Protein AF-A0A6J4KJU5-F1 (afdb_monomer)

Mean predicted aligned error: 15.41 Å

Structure (mmCIF, N/CA/C/O backbone):
data_AF-A0A6J4KJU5-F1
#
_entry.id   AF-A0A6J4KJU5-F1
#
loop_
_atom_site.group_PDB
_atom_site.id
_atom_site.type_symbol
_atom_site.label_atom_id
_atom_site.label_alt_id
_atom_site.label_comp_id
_atom_site.label_asym_id
_atom_site.label_entity_id
_atom_site.label_seq_id
_atom_site.pdbx_PDB_ins_code
_atom_site.Cartn_x
_atom_site.Cartn_y
_atom_site.Cartn_z
_atom_site.occupancy
_atom_site.B_iso_or_equiv
_atom_site.auth_seq_id
_atom_site.auth_comp_id
_atom_site.auth_asym_id
_atom_site.auth_atom_id
_atom_site.pdbx_PDB_model_num
ATOM 1 N N . MET A 1 1 ? -18.127 1.871 -17.449 1.00 35.75 1 MET A N 1
ATOM 2 C CA . MET A 1 1 ? -16.680 1.872 -17.753 1.00 35.75 1 MET A CA 1
ATOM 3 C C . MET A 1 1 ? -16.498 1.495 -19.214 1.00 35.75 1 MET A C 1
ATOM 5 O O . MET A 1 1 ? -16.926 0.413 -19.591 1.00 35.75 1 MET A O 1
ATOM 9 N N . GLN A 1 2 ? -15.952 2.386 -20.045 1.00 25.44 2 GLN A N 1
ATOM 10 C CA . GLN A 1 2 ? -15.542 2.015 -21.406 1.00 25.44 2 GLN A CA 1
ATOM 11 C C . GLN A 1 2 ? -14.382 1.004 -21.328 1.00 25.44 2 GLN A C 1
ATOM 13 O O . GLN A 1 2 ? -13.582 1.095 -20.390 1.00 25.44 2 GLN A O 1
ATOM 18 N N . PRO A 1 3 ? -14.276 0.036 -22.255 1.00 33.38 3 PRO A N 1
ATOM 19 C CA . PRO A 1 3 ? -13.132 -0.862 -22.291 1.00 33.38 3 PRO A CA 1
ATOM 20 C C . PRO A 1 3 ? -11.883 -0.027 -22.583 1.00 33.38 3 PRO A C 1
ATOM 22 O O . PRO A 1 3 ? -11.747 0.549 -23.658 1.00 33.38 3 PRO A O 1
ATOM 25 N N . VAL A 1 4 ? -10.983 0.072 -21.603 1.00 40.91 4 VAL A N 1
ATOM 26 C CA . VAL A 1 4 ? -9.626 0.568 -21.845 1.00 40.91 4 VAL A CA 1
ATOM 27 C C . VAL A 1 4 ? -8.988 -0.449 -22.777 1.00 40.91 4 VAL A C 1
ATOM 29 O O . VAL A 1 4 ? -8.746 -1.586 -22.370 1.00 40.91 4 VAL A O 1
ATOM 32 N N . THR A 1 5 ? -8.798 -0.074 -24.038 1.00 40.47 5 THR A N 1
ATOM 33 C CA . THR A 1 5 ? -8.105 -0.901 -25.021 1.00 40.47 5 THR A CA 1
ATOM 34 C C . THR A 1 5 ? -6.720 -1.213 -24.469 1.00 40.47 5 THR A C 1
ATOM 36 O O . THR A 1 5 ? -5.900 -0.312 -24.297 1.00 40.47 5 THR A O 1
ATOM 39 N N . ALA A 1 6 ? -6.478 -2.479 -24.134 1.00 59.84 6 ALA A N 1
ATOM 40 C CA . ALA A 1 6 ? -5.175 -2.949 -23.695 1.00 59.84 6 ALA A CA 1
ATOM 41 C C . ALA A 1 6 ? -4.154 -2.652 -24.802 1.00 59.84 6 ALA A C 1
ATOM 43 O O . ALA A 1 6 ? -4.258 -3.180 -25.912 1.00 59.84 6 ALA A O 1
ATOM 44 N N . LEU A 1 7 ? -3.192 -1.769 -24.524 1.00 72.62 7 LEU A N 1
ATOM 45 C CA . LEU A 1 7 ? -2.107 -1.487 -25.457 1.00 72.62 7 LEU A CA 1
ATOM 46 C C . LEU A 1 7 ? -1.192 -2.714 -25.506 1.00 72.62 7 LEU A C 1
ATOM 48 O O . LEU A 1 7 ? -0.538 -3.050 -24.517 1.00 72.62 7 LEU A O 1
ATOM 52 N N . ARG A 1 8 ? -1.146 -3.380 -26.660 1.00 74.31 8 ARG A N 1
ATOM 53 C CA . ARG A 1 8 ? -0.207 -4.469 -26.924 1.00 74.31 8 ARG A CA 1
ATOM 54 C C . ARG A 1 8 ? 0.927 -3.940 -27.795 1.00 74.31 8 ARG A C 1
ATOM 56 O O . ARG A 1 8 ? 0.707 -3.600 -28.955 1.00 74.31 8 ARG A O 1
ATOM 63 N N . LEU A 1 9 ? 2.127 -3.872 -27.235 1.00 73.75 9 LEU A N 1
ATOM 64 C CA . LEU A 1 9 ? 3.349 -3.538 -27.957 1.00 73.75 9 LEU A CA 1
ATOM 65 C C . LEU A 1 9 ? 4.039 -4.854 -28.326 1.00 73.75 9 LEU A C 1
ATOM 67 O O . LEU A 1 9 ? 4.487 -5.589 -27.449 1.00 73.75 9 LEU A O 1
ATOM 71 N N . VAL A 1 10 ? 4.049 -5.176 -29.621 1.00 73.25 10 VAL A N 1
ATOM 72 C CA . VAL A 1 10 ? 4.577 -6.439 -30.160 1.00 73.25 10 VAL A CA 1
ATOM 73 C C . VAL A 1 10 ? 5.768 -6.139 -31.060 1.00 73.25 10 VAL A C 1
ATOM 75 O O . VAL A 1 10 ? 5.664 -5.290 -31.946 1.00 73.25 10 VAL A O 1
ATOM 78 N N . THR A 1 11 ? 6.873 -6.865 -30.867 1.00 61.50 11 THR A N 1
ATOM 79 C CA . THR A 1 11 ? 8.048 -6.879 -31.759 1.00 61.50 11 THR A CA 1
ATOM 80 C C . THR A 1 11 ? 8.648 -5.492 -32.012 1.00 61.50 11 THR A C 1
ATOM 82 O O . THR A 1 11 ? 8.643 -4.977 -33.130 1.00 61.50 11 THR A O 1
ATOM 85 N N . GLY A 1 12 ? 9.180 -4.875 -30.954 1.00 62.25 12 GLY A N 1
ATOM 86 C CA . GLY A 1 12 ? 9.865 -3.583 -31.017 1.00 62.25 12 GLY A CA 1
ATOM 87 C C . GLY A 1 12 ? 11.339 -3.691 -30.632 1.00 62.25 12 GLY A C 1
ATOM 88 O O . GLY A 1 12 ? 11.674 -4.163 -29.546 1.00 62.25 12 GLY A O 1
ATOM 89 N N . ARG A 1 13 ? 12.236 -3.209 -31.501 1.00 65.25 13 ARG A N 1
ATOM 90 C CA . ARG A 1 13 ? 13.620 -2.895 -31.118 1.00 65.25 13 ARG A CA 1
ATOM 91 C C . ARG A 1 13 ? 13.670 -1.451 -30.640 1.00 65.25 13 ARG A C 1
ATOM 93 O O . ARG A 1 13 ? 13.701 -0.523 -31.444 1.00 65.25 13 ARG A O 1
ATOM 100 N N . TYR A 1 14 ? 13.667 -1.266 -29.328 1.00 68.88 14 TYR A N 1
ATOM 101 C CA . TYR A 1 14 ? 13.695 0.048 -28.698 1.00 68.88 14 TYR A CA 1
ATOM 102 C C . TYR A 1 14 ? 15.142 0.450 -28.427 1.00 68.88 14 TYR A C 1
ATOM 104 O O . TYR A 1 14 ? 15.672 0.296 -27.326 1.00 68.88 14 TYR A O 1
ATOM 112 N N . TRP A 1 15 ? 15.814 0.917 -29.477 1.00 67.25 15 TRP A N 1
ATOM 113 C CA . TRP A 1 15 ? 17.191 1.397 -29.390 1.00 67.25 15 TRP A CA 1
ATOM 114 C C . TRP A 1 15 ? 17.188 2.863 -28.977 1.00 67.25 15 TRP A C 1
ATOM 116 O O . TRP A 1 15 ? 16.535 3.684 -29.616 1.00 67.25 15 TRP A O 1
ATOM 126 N N . ASN A 1 16 ? 17.914 3.195 -27.907 1.00 65.88 16 ASN A N 1
ATOM 127 C CA . ASN A 1 16 ? 18.015 4.562 -27.374 1.00 65.88 16 ASN A CA 1
ATOM 128 C C . ASN A 1 16 ? 16.666 5.221 -27.016 1.00 65.88 16 ASN A C 1
ATOM 130 O O . ASN A 1 16 ? 16.592 6.444 -26.902 1.00 65.88 16 ASN A O 1
ATOM 134 N N . LEU A 1 17 ? 15.611 4.427 -26.812 1.00 70.44 17 LEU A N 1
ATOM 135 C CA . LEU A 1 17 ? 14.326 4.913 -26.323 1.00 70.44 17 LEU A CA 1
ATOM 136 C C . LEU A 1 17 ? 14.279 4.773 -24.801 1.00 70.44 17 LEU A C 1
ATOM 138 O O . LEU A 1 17 ? 14.528 3.694 -24.269 1.00 70.44 17 LEU A O 1
ATOM 142 N N . LEU A 1 18 ? 13.925 5.862 -24.125 1.00 78.69 18 LEU A N 1
ATOM 143 C CA . LEU A 1 18 ? 13.685 5.899 -22.689 1.00 78.69 18 LEU A CA 1
ATOM 144 C C . LEU A 1 18 ? 12.324 6.547 -22.450 1.00 78.69 18 LEU A C 1
ATOM 146 O O . LEU A 1 18 ? 12.148 7.739 -22.706 1.00 78.69 18 LEU A O 1
ATOM 150 N N . ILE A 1 19 ? 11.363 5.757 -21.982 1.00 82.00 19 ILE A N 1
ATOM 151 C CA . ILE A 1 19 ? 10.014 6.228 -21.679 1.00 82.00 19 ILE A CA 1
ATOM 152 C C . ILE A 1 19 ? 9.982 6.689 -20.223 1.00 82.00 19 ILE A C 1
ATOM 154 O O . ILE A 1 19 ? 10.347 5.926 -19.328 1.00 82.00 19 ILE A O 1
ATOM 158 N N . LYS A 1 20 ? 9.554 7.935 -19.984 1.00 85.94 20 LYS A N 1
ATOM 159 C CA . LYS A 1 20 ? 9.513 8.531 -18.642 1.00 85.94 20 LYS A CA 1
ATOM 160 C C . LYS A 1 20 ? 8.140 9.062 -18.271 1.00 85.94 20 LYS A C 1
ATOM 162 O O . LYS A 1 20 ? 7.461 9.615 -19.134 1.00 85.94 20 LYS A O 1
ATOM 167 N N . GLY A 1 21 ? 7.772 8.968 -16.992 1.00 82.06 21 GLY A N 1
ATOM 168 C CA . GLY A 1 21 ? 6.579 9.636 -16.456 1.00 82.06 21 GLY A CA 1
ATOM 169 C C . GLY A 1 21 ? 5.276 9.140 -17.076 1.00 82.06 21 GLY A C 1
ATOM 170 O O . GLY A 1 21 ? 4.334 9.915 -17.221 1.00 82.06 21 GLY A O 1
ATOM 171 N N . CYS A 1 22 ? 5.251 7.889 -17.538 1.00 88.50 22 CYS A N 1
ATOM 172 C CA . CYS A 1 22 ? 4.101 7.305 -18.215 1.00 88.50 22 CYS A CA 1
ATOM 173 C C . CYS A 1 22 ? 3.375 6.324 -17.300 1.00 88.50 22 CYS A C 1
ATOM 175 O O . CYS A 1 22 ? 3.986 5.606 -16.507 1.00 88.50 22 CYS A O 1
ATOM 177 N N . ARG A 1 23 ? 2.056 6.258 -17.472 1.00 91.69 23 ARG A N 1
ATOM 178 C CA . ARG A 1 23 ? 1.201 5.282 -16.808 1.00 91.69 23 ARG A CA 1
ATOM 179 C C . ARG A 1 23 ? 0.776 4.214 -17.807 1.00 91.69 23 ARG A C 1
ATOM 181 O O . ARG A 1 23 ? 0.138 4.518 -18.813 1.00 91.69 23 ARG A O 1
ATOM 188 N N . PHE A 1 24 ? 1.104 2.967 -17.501 1.00 91.25 24 PHE A N 1
ATOM 189 C CA . PHE A 1 24 ? 0.703 1.785 -18.251 1.00 91.25 24 PHE A CA 1
ATOM 190 C C . PHE A 1 24 ? -0.292 0.991 -17.416 1.00 91.25 24 PHE A C 1
ATOM 192 O O . PHE A 1 24 ? -0.046 0.715 -16.245 1.00 91.25 24 PHE A O 1
ATOM 199 N N . VAL A 1 25 ? -1.435 0.646 -18.005 1.00 91.94 25 VAL A N 1
ATOM 200 C CA . VAL A 1 25 ? -2.482 -0.122 -17.326 1.00 91.94 25 VAL A CA 1
ATOM 201 C C . VAL A 1 25 ? -2.932 -1.231 -18.255 1.00 91.94 25 VAL A C 1
ATOM 203 O O . VAL A 1 25 ? -3.436 -0.940 -19.341 1.00 91.94 25 VAL A O 1
ATOM 206 N N . ARG A 1 26 ? -2.794 -2.488 -17.821 1.00 92.00 26 ARG A N 1
ATOM 207 C CA . ARG A 1 26 ? -3.201 -3.662 -18.612 1.00 92.00 26 ARG A CA 1
ATOM 208 C C . ARG A 1 26 ? -2.557 -3.692 -19.999 1.00 92.00 26 ARG A C 1
ATOM 210 O O . ARG A 1 26 ? -3.204 -4.020 -20.992 1.00 92.00 26 ARG A O 1
ATOM 217 N N . CYS A 1 27 ? -1.288 -3.301 -20.074 1.00 91.75 27 CYS A N 1
ATOM 218 C CA . CYS A 1 27 ? -0.499 -3.354 -21.300 1.00 91.75 27 CYS A CA 1
ATOM 219 C C . CYS A 1 27 ? 0.259 -4.682 -21.396 1.00 91.75 27 CYS A C 1
ATOM 221 O O . CYS A 1 27 ? 0.576 -5.300 -20.382 1.00 91.75 27 CYS A O 1
ATOM 223 N N . ALA A 1 28 ? 0.589 -5.104 -22.612 1.00 91.44 28 ALA A N 1
ATOM 224 C CA . ALA A 1 28 ? 1.451 -6.259 -22.837 1.00 91.44 28 ALA A CA 1
ATOM 225 C C . ALA A 1 28 ? 2.647 -5.858 -23.702 1.00 91.44 28 ALA A C 1
ATOM 227 O O . ALA A 1 28 ? 2.471 -5.265 -24.770 1.00 91.44 28 ALA A O 1
ATOM 228 N N . PHE A 1 29 ? 3.843 -6.195 -23.232 1.00 90.25 29 PHE A N 1
ATOM 229 C CA . PHE A 1 29 ? 5.117 -5.977 -23.907 1.00 90.25 29 PHE A CA 1
ATOM 230 C C . PHE A 1 29 ? 5.651 -7.339 -24.336 1.00 90.25 29 PHE A C 1
ATOM 232 O O . PHE A 1 29 ? 5.959 -8.173 -23.487 1.00 90.25 29 PHE A O 1
ATOM 239 N N . VAL A 1 30 ? 5.689 -7.587 -25.644 1.00 91.25 30 VAL A N 1
ATOM 240 C CA . VAL A 1 30 ? 5.959 -8.915 -26.203 1.00 91.25 30 VAL A CA 1
ATOM 241 C C . VAL A 1 30 ? 7.112 -8.834 -27.193 1.00 91.25 30 VAL A C 1
ATOM 243 O O . VAL A 1 30 ? 7.044 -8.066 -28.158 1.00 91.25 30 VAL A O 1
ATOM 246 N N . ASP A 1 31 ? 8.145 -9.649 -26.971 1.00 88.19 31 ASP A N 1
ATOM 247 C CA . ASP A 1 31 ? 9.344 -9.720 -27.818 1.00 88.19 31 ASP A CA 1
ATOM 248 C C . ASP A 1 31 ? 10.034 -8.347 -27.982 1.00 88.19 31 ASP A C 1
ATOM 250 O O . ASP A 1 31 ? 10.496 -7.967 -29.065 1.00 88.19 31 ASP A O 1
ATOM 254 N N . CYS A 1 32 ? 10.054 -7.553 -26.906 1.00 83.50 32 CYS A N 1
ATOM 255 C CA . CYS A 1 32 ? 10.679 -6.236 -26.888 1.00 83.50 32 CYS A CA 1
ATOM 256 C C . CYS A 1 32 ? 12.169 -6.366 -26.544 1.00 83.50 32 CYS A C 1
ATOM 258 O O . CYS A 1 32 ? 12.534 -6.878 -25.486 1.00 83.50 32 CYS A O 1
ATOM 260 N N . VAL A 1 33 ? 13.033 -5.844 -27.417 1.00 76.19 33 VAL A N 1
ATOM 261 C CA . VAL A 1 33 ? 14.487 -5.812 -27.194 1.00 76.19 33 VAL A CA 1
ATOM 262 C C . VAL A 1 33 ? 14.909 -4.380 -26.916 1.00 76.19 33 VAL A C 1
ATOM 264 O O . VAL A 1 33 ? 14.659 -3.480 -27.725 1.00 76.19 33 VAL A O 1
ATOM 267 N N . THR A 1 34 ? 15.572 -4.166 -25.784 1.00 70.38 34 THR A N 1
ATOM 268 C CA . THR A 1 34 ? 15.988 -2.838 -25.328 1.00 70.38 34 THR A CA 1
ATOM 269 C C . THR A 1 34 ? 17.495 -2.836 -25.131 1.00 70.38 34 THR A C 1
ATOM 271 O O . THR A 1 34 ? 18.065 -3.764 -24.567 1.00 70.38 34 THR A O 1
ATOM 274 N N . THR A 1 35 ? 18.172 -1.803 -25.630 1.00 67.06 35 THR A N 1
ATOM 275 C CA . THR A 1 35 ? 19.620 -1.649 -25.405 1.00 67.06 35 THR A CA 1
ATOM 276 C C . THR A 1 35 ? 19.915 -0.941 -24.081 1.00 67.06 35 THR A C 1
ATOM 278 O O . THR A 1 35 ? 20.997 -1.093 -23.526 1.00 67.06 35 THR A O 1
ATOM 281 N N . ASN A 1 36 ? 18.934 -0.193 -23.563 1.00 68.31 36 ASN A N 1
ATOM 282 C CA . ASN A 1 36 ? 19.010 0.632 -22.358 1.00 68.31 36 ASN A CA 1
ATOM 283 C C . ASN A 1 36 ? 17.772 0.414 -21.464 1.00 68.31 36 ASN A C 1
ATOM 285 O O . ASN A 1 36 ? 16.877 -0.374 -21.793 1.00 68.31 36 ASN A O 1
ATOM 289 N N . LYS A 1 37 ? 17.712 1.160 -20.352 1.00 73.50 37 LYS A N 1
ATOM 290 C CA . LYS A 1 37 ? 16.548 1.257 -19.463 1.00 73.50 37 LYS A CA 1
ATOM 291 C C . LYS A 1 37 ? 15.332 1.677 -20.289 1.00 73.50 37 LYS A C 1
ATOM 293 O O . LYS A 1 37 ? 15.339 2.760 -20.867 1.00 73.50 37 LYS A O 1
ATOM 298 N N . LEU A 1 38 ? 14.314 0.819 -20.362 1.00 74.25 38 LEU A N 1
ATOM 299 C CA . LEU A 1 38 ? 13.131 1.072 -21.191 1.00 74.25 38 LEU A CA 1
ATOM 300 C C . LEU A 1 38 ? 12.187 2.082 -20.537 1.00 74.25 38 LEU A C 1
ATOM 302 O O . LEU A 1 38 ? 11.689 2.989 -21.203 1.00 74.25 38 LEU A O 1
ATOM 306 N N . PHE A 1 39 ? 11.985 1.943 -19.224 1.00 85.81 39 PHE A N 1
ATOM 307 C CA . PHE A 1 39 ? 11.072 2.772 -18.442 1.00 85.81 39 PHE A CA 1
ATOM 308 C C . PHE A 1 39 ? 11.781 3.401 -17.255 1.00 85.81 39 PHE A C 1
ATOM 310 O O . PHE A 1 39 ? 12.560 2.745 -16.560 1.00 85.81 39 PHE A O 1
ATOM 317 N N . GLU A 1 40 ? 11.454 4.651 -16.968 1.00 86.00 40 GLU A N 1
ATOM 318 C CA . GLU A 1 40 ? 11.911 5.354 -15.781 1.00 86.00 40 GLU A CA 1
ATOM 319 C C . GLU A 1 40 ? 10.797 6.196 -15.183 1.00 86.00 40 GLU A C 1
ATOM 321 O O . GLU A 1 40 ? 10.193 7.000 -15.888 1.00 86.00 40 GLU A O 1
ATOM 326 N N . THR A 1 41 ? 10.593 6.105 -13.866 1.00 88.44 41 THR A N 1
ATOM 327 C CA . THR A 1 41 ? 9.565 6.890 -13.165 1.00 88.44 41 THR A CA 1
ATOM 328 C C . THR A 1 41 ? 8.198 6.724 -13.830 1.00 88.44 41 THR A C 1
ATOM 330 O O . THR A 1 41 ? 7.558 7.694 -14.216 1.00 88.44 41 THR A O 1
ATOM 333 N N . CYS A 1 42 ? 7.832 5.473 -14.098 1.00 90.75 42 CYS A N 1
ATOM 334 C CA . CYS A 1 42 ? 6.560 5.076 -14.673 1.00 90.75 42 CYS A CA 1
ATOM 335 C C . CYS A 1 42 ? 5.757 4.266 -13.653 1.00 90.75 42 CYS A C 1
ATOM 337 O O . CYS A 1 42 ? 6.309 3.577 -12.786 1.00 90.75 42 CYS A O 1
ATOM 339 N N . LEU A 1 43 ? 4.442 4.291 -13.838 1.00 93.75 43 LEU A N 1
ATOM 340 C CA . LEU A 1 43 ? 3.486 3.486 -13.094 1.00 93.75 43 LEU A CA 1
ATOM 341 C C . LEU A 1 43 ? 2.991 2.350 -13.996 1.00 93.75 43 LEU A C 1
ATOM 343 O O . LEU A 1 43 ? 2.340 2.604 -15.009 1.00 93.75 43 LEU A O 1
ATOM 347 N N . VAL A 1 44 ? 3.330 1.105 -13.661 1.00 94.56 44 VAL A N 1
ATOM 348 C CA . VAL A 1 44 ? 3.092 -0.084 -14.491 1.00 94.56 44 VAL A CA 1
ATOM 349 C C . VAL A 1 44 ? 2.115 -1.008 -13.771 1.00 94.56 44 VAL A C 1
ATOM 351 O O . VAL A 1 44 ? 2.502 -1.781 -12.909 1.00 94.56 44 VAL A O 1
ATOM 354 N N . LEU A 1 45 ? 0.830 -0.914 -14.101 1.00 93.75 45 LEU A N 1
ATOM 355 C CA . LEU A 1 45 ? -0.246 -1.578 -13.362 1.00 93.75 45 LEU A CA 1
ATOM 356 C C . LEU A 1 45 ? -0.835 -2.725 -14.179 1.00 93.75 45 LEU A C 1
ATOM 358 O O . LEU A 1 45 ? -1.356 -2.499 -15.275 1.00 93.75 45 LEU A O 1
ATOM 362 N N . ASP A 1 46 ? -0.775 -3.944 -13.638 1.00 92.06 46 ASP A N 1
ATOM 363 C CA . ASP A 1 46 ? -1.324 -5.158 -14.269 1.00 92.06 46 ASP A CA 1
ATOM 364 C C . ASP A 1 46 ? -0.839 -5.339 -15.718 1.00 92.06 46 ASP A C 1
ATOM 366 O O . ASP A 1 46 ? -1.595 -5.693 -16.621 1.00 92.06 46 ASP A O 1
ATOM 370 N N . CYS A 1 47 ? 0.425 -4.996 -15.972 1.00 93.31 47 CYS A N 1
ATOM 371 C CA . CYS A 1 47 ? 1.041 -5.179 -17.280 1.00 93.31 47 CYS A CA 1
ATOM 372 C C . CYS A 1 47 ? 1.741 -6.532 -17.345 1.00 93.31 47 CYS A C 1
ATOM 374 O O . CYS A 1 47 ? 2.106 -7.089 -16.318 1.00 93.31 47 CYS A O 1
ATOM 376 N N . ARG A 1 48 ? 1.939 -7.053 -18.556 1.00 93.88 48 ARG A N 1
ATOM 377 C CA . ARG A 1 48 ? 2.630 -8.325 -18.795 1.00 93.88 48 ARG A CA 1
ATOM 378 C C . ARG A 1 48 ? 3.858 -8.113 -19.658 1.00 93.88 48 ARG A C 1
ATOM 380 O O . ARG A 1 48 ? 3.813 -7.340 -20.617 1.00 93.88 48 ARG A O 1
ATOM 387 N N . PHE A 1 49 ? 4.922 -8.831 -19.337 1.00 93.19 49 PHE A N 1
ATOM 388 C CA . PHE A 1 49 ? 6.164 -8.846 -20.094 1.00 93.19 49 PHE A CA 1
ATOM 389 C C . PHE A 1 49 ? 6.401 -10.269 -20.578 1.00 93.19 49 PHE A C 1
ATOM 391 O O . PHE A 1 49 ? 6.519 -11.179 -19.767 1.00 93.19 49 PHE A O 1
ATOM 398 N N . GLU A 1 50 ? 6.469 -10.464 -21.890 1.00 93.75 50 GLU A N 1
ATOM 399 C CA . GLU A 1 50 ? 6.709 -11.765 -22.512 1.00 93.75 50 GLU A CA 1
ATOM 400 C C . GLU A 1 50 ? 7.954 -11.678 -23.387 1.00 93.75 50 GLU A C 1
ATOM 402 O O . GLU A 1 50 ? 8.020 -10.823 -24.280 1.00 93.75 50 GLU A O 1
ATOM 407 N N . ARG A 1 51 ? 8.940 -12.547 -23.131 1.00 91.75 51 ARG A N 1
ATOM 408 C CA . ARG A 1 51 ? 10.205 -12.625 -23.884 1.00 91.75 51 ARG A CA 1
ATOM 409 C C . ARG A 1 51 ? 10.837 -11.246 -24.097 1.00 91.75 51 ARG A C 1
ATOM 411 O O . ARG A 1 51 ? 11.355 -10.922 -25.163 1.00 91.75 51 ARG A O 1
ATOM 418 N N . THR A 1 52 ? 10.710 -10.395 -23.084 1.00 88.12 52 THR A N 1
ATOM 419 C CA . THR A 1 52 ? 11.156 -9.007 -23.098 1.00 88.12 52 THR A CA 1
ATOM 420 C C . THR A 1 52 ? 12.315 -8.881 -22.134 1.00 88.12 52 THR A C 1
ATOM 422 O O . THR A 1 52 ? 12.195 -9.206 -20.956 1.00 88.12 52 THR A O 1
ATOM 425 N N . GLU A 1 53 ? 13.451 -8.412 -22.633 1.00 86.06 53 GLU A N 1
ATOM 426 C CA . GLU A 1 53 ? 14.638 -8.266 -21.802 1.00 86.06 53 GLU A CA 1
ATOM 427 C C . GLU A 1 53 ? 14.485 -7.042 -20.888 1.00 86.06 53 GLU A C 1
ATOM 429 O O . GLU A 1 53 ? 14.367 -5.910 -21.363 1.00 86.06 53 GLU A O 1
ATOM 434 N N . LEU A 1 54 ? 14.522 -7.254 -19.572 1.00 87.38 54 LEU A N 1
ATOM 435 C CA . LEU A 1 54 ? 14.426 -6.185 -18.581 1.00 87.38 54 LEU A CA 1
ATOM 436 C C . LEU A 1 54 ? 15.795 -5.877 -17.973 1.00 87.38 54 LEU A C 1
ATOM 438 O O . LEU A 1 54 ? 16.731 -6.675 -18.010 1.00 87.38 54 LEU A O 1
ATOM 442 N N . GLN A 1 55 ? 15.919 -4.684 -17.403 1.00 86.88 55 GLN A N 1
ATOM 443 C CA . GLN A 1 55 ? 17.098 -4.289 -16.634 1.00 86.88 55 GLN A CA 1
ATOM 444 C C . GLN A 1 55 ? 16.699 -4.057 -15.179 1.00 86.88 55 GLN A C 1
ATOM 446 O O . GLN A 1 55 ? 15.582 -3.593 -14.934 1.00 86.88 55 GLN A O 1
ATOM 451 N N . VAL A 1 56 ? 17.602 -4.298 -14.224 1.00 87.56 56 VAL A N 1
ATOM 452 C CA . VAL A 1 56 ? 17.325 -4.076 -12.790 1.00 87.56 56 VAL A CA 1
ATOM 453 C C . VAL A 1 56 ? 16.805 -2.656 -12.520 1.00 87.56 56 VAL A C 1
ATOM 455 O O . VAL A 1 56 ? 15.867 -2.473 -11.751 1.00 87.56 56 VAL A O 1
ATOM 458 N N . GLN A 1 57 ? 17.308 -1.641 -13.227 1.00 87.25 57 GLN A N 1
ATOM 459 C CA . GLN A 1 57 ? 16.870 -0.243 -13.092 1.00 87.25 57 GLN A CA 1
ATOM 460 C C . GLN A 1 57 ? 15.428 -0.013 -13.556 1.00 87.25 57 GLN A C 1
ATOM 462 O O . GLN A 1 57 ? 14.811 0.989 -13.194 1.00 87.25 57 GLN A O 1
ATOM 467 N N . THR A 1 58 ? 14.896 -0.907 -14.391 1.00 89.81 58 THR A N 1
ATOM 468 C CA . THR A 1 58 ? 13.477 -0.901 -14.760 1.00 89.81 58 THR A CA 1
ATOM 469 C C . THR A 1 58 ? 12.624 -1.351 -13.577 1.00 89.81 58 THR A C 1
ATOM 471 O O . THR A 1 58 ? 11.545 -0.813 -13.378 1.00 89.81 58 THR A O 1
ATOM 474 N N . ILE A 1 59 ? 13.119 -2.267 -12.748 1.00 91.56 59 ILE A N 1
ATOM 475 C CA . ILE A 1 59 ? 12.427 -2.701 -11.532 1.00 91.56 59 ILE A CA 1
ATOM 476 C C . ILE A 1 59 ? 12.564 -1.623 -10.449 1.00 91.56 59 ILE A C 1
ATOM 478 O O . ILE A 1 59 ? 11.567 -1.119 -9.944 1.00 91.56 59 ILE A O 1
ATOM 482 N N . THR A 1 60 ? 13.787 -1.170 -10.152 1.00 90.44 60 THR A N 1
ATOM 483 C CA . THR A 1 60 ? 14.016 -0.171 -9.089 1.00 90.44 60 THR A CA 1
ATOM 484 C C . THR A 1 60 ? 13.428 1.202 -9.417 1.00 90.44 60 THR A C 1
ATOM 486 O O . THR A 1 60 ? 13.134 1.984 -8.516 1.00 90.44 60 THR A O 1
ATOM 489 N N . GLY A 1 61 ? 13.251 1.528 -10.700 1.00 90.06 61 GLY A N 1
ATOM 490 C CA . GLY A 1 61 ? 12.834 2.851 -11.161 1.00 90.06 61 GLY A CA 1
ATOM 491 C C . GLY A 1 61 ? 11.332 3.052 -11.355 1.00 90.06 61 GLY A C 1
ATOM 492 O O . GLY A 1 61 ? 10.942 4.176 -11.674 1.00 90.06 61 GLY A O 1
ATOM 493 N N . ASN A 1 62 ? 10.506 2.011 -11.224 1.00 93.88 62 ASN A N 1
ATOM 494 C CA . ASN A 1 62 ? 9.084 2.049 -11.583 1.00 93.88 62 ASN A CA 1
ATOM 495 C C . ASN A 1 62 ? 8.238 1.303 -10.538 1.00 93.88 62 ASN A C 1
ATOM 497 O O . ASN A 1 62 ? 8.722 0.375 -9.898 1.00 93.88 62 ASN A O 1
ATOM 501 N N . PHE A 1 63 ? 6.978 1.700 -10.359 1.00 95.94 63 PHE A N 1
ATOM 502 C CA . PHE A 1 63 ? 6.049 1.013 -9.454 1.00 95.94 63 PHE A CA 1
ATOM 503 C C . PHE A 1 63 ? 5.144 0.032 -10.204 1.00 95.94 63 PHE A C 1
ATOM 505 O O . PHE A 1 63 ? 4.801 0.268 -11.363 1.00 95.94 63 PHE A O 1
ATOM 512 N N . GLY A 1 64 ? 4.716 -1.032 -9.517 1.00 94.75 64 GLY A N 1
ATOM 513 C CA . GLY A 1 64 ? 3.681 -1.964 -9.980 1.00 94.75 64 GLY A CA 1
ATOM 514 C C . GLY A 1 64 ? 4.159 -3.171 -10.799 1.00 94.75 64 GLY A C 1
ATOM 515 O O . GLY A 1 64 ? 3.352 -4.058 -11.078 1.00 94.75 64 GLY A O 1
ATOM 516 N N . ILE A 1 65 ? 5.457 -3.258 -11.107 1.00 94.12 65 ILE A N 1
ATOM 517 C CA . ILE A 1 65 ? 6.052 -4.433 -11.762 1.00 94.12 65 ILE A CA 1
ATOM 518 C C . ILE A 1 65 ? 6.217 -5.554 -10.733 1.00 94.12 65 ILE A C 1
ATOM 520 O O . ILE A 1 65 ? 6.809 -5.335 -9.678 1.00 94.12 65 ILE A O 1
ATOM 524 N N . SER A 1 66 ? 5.737 -6.753 -11.057 1.00 93.75 66 SER A N 1
ATOM 525 C CA . SER A 1 66 ? 5.879 -7.948 -10.219 1.00 93.75 66 SER A CA 1
ATOM 526 C C . SER A 1 66 ? 6.422 -9.133 -11.019 1.00 93.75 66 SER A C 1
ATOM 528 O O . SER A 1 66 ? 6.188 -9.221 -12.222 1.00 93.75 66 SER A O 1
ATOM 530 N N . ALA A 1 67 ? 7.181 -10.026 -10.381 1.00 92.88 67 ALA A N 1
ATOM 531 C CA . ALA A 1 67 ? 7.835 -11.150 -11.052 1.00 92.88 67 ALA A CA 1
ATOM 532 C C . ALA A 1 67 ? 6.837 -12.123 -11.703 1.00 92.88 67 ALA A C 1
ATOM 534 O O . ALA A 1 67 ? 7.131 -12.693 -12.749 1.00 92.88 67 ALA A O 1
ATOM 535 N N . ASP A 1 68 ? 5.629 -12.259 -11.151 1.00 92.12 68 ASP A N 1
ATOM 536 C CA . ASP A 1 68 ? 4.555 -13.086 -11.718 1.00 92.12 68 ASP A CA 1
ATOM 537 C C . ASP A 1 68 ? 3.991 -12.542 -13.047 1.00 92.12 68 ASP A C 1
ATOM 539 O O . ASP A 1 68 ? 3.257 -13.234 -13.752 1.00 92.12 68 ASP A O 1
ATOM 543 N N . GLN A 1 69 ? 4.343 -11.306 -13.412 1.00 92.69 69 GLN A N 1
ATOM 544 C CA . GLN A 1 69 ? 3.972 -10.668 -14.676 1.00 92.69 69 GLN A CA 1
ATOM 545 C C . GLN A 1 69 ? 4.999 -10.900 -15.796 1.00 92.69 69 GLN A C 1
ATOM 547 O O . GLN A 1 69 ? 4.795 -10.426 -16.920 1.00 92.69 69 GLN A O 1
ATOM 552 N N . LEU A 1 70 ? 6.109 -11.582 -15.499 1.00 93.12 70 LEU A N 1
ATOM 553 C CA . LEU A 1 70 ? 7.190 -11.869 -16.436 1.00 93.12 70 LEU A CA 1
ATOM 554 C C . LEU A 1 70 ? 7.077 -13.308 -16.954 1.00 93.12 70 LEU A C 1
ATOM 556 O O . LEU A 1 70 ? 6.991 -14.258 -16.184 1.00 93.12 70 LEU A O 1
ATOM 560 N N . TRP A 1 71 ? 7.150 -13.470 -18.273 1.00 93.25 71 TRP A N 1
ATOM 561 C CA . TRP A 1 71 ? 7.180 -14.761 -18.954 1.00 93.25 71 TRP A CA 1
ATOM 562 C C . TRP A 1 71 ? 8.419 -14.847 -19.843 1.00 93.25 71 TRP A C 1
ATOM 564 O O . TRP A 1 71 ? 8.531 -14.096 -20.812 1.00 93.25 71 TRP A O 1
ATOM 574 N N . ASP A 1 72 ? 9.339 -15.766 -19.540 1.00 90.69 72 ASP A N 1
ATOM 575 C CA . ASP A 1 72 ? 10.614 -15.926 -20.260 1.00 90.69 72 ASP A CA 1
ATOM 576 C C . ASP A 1 72 ? 11.391 -14.598 -20.413 1.00 90.69 72 ASP A C 1
ATOM 578 O O . ASP A 1 72 ? 11.996 -14.321 -21.449 1.00 90.69 72 ASP A O 1
ATOM 582 N N . CYS A 1 73 ? 11.337 -13.735 -19.393 1.00 89.12 73 CYS A N 1
ATOM 583 C CA . CYS A 1 73 ? 11.956 -12.409 -19.408 1.00 89.12 73 CYS A CA 1
ATOM 584 C C . CYS A 1 73 ? 13.287 -12.426 -18.649 1.00 89.12 73 CYS A C 1
ATOM 586 O O . CYS A 1 73 ? 13.277 -12.466 -17.416 1.00 89.12 73 CYS A O 1
ATOM 588 N N . PRO A 1 74 ? 14.435 -12.362 -19.339 1.00 88.50 74 PRO A N 1
ATOM 589 C CA . PRO A 1 74 ? 15.716 -12.271 -18.660 1.00 88.50 74 PRO A CA 1
ATOM 590 C C . PRO A 1 74 ? 15.935 -10.861 -18.083 1.00 88.50 74 PRO A C 1
ATOM 592 O O . PRO A 1 74 ? 15.563 -9.856 -18.698 1.00 88.50 74 PRO A O 1
ATOM 595 N N . ILE A 1 75 ? 16.570 -10.783 -16.908 1.00 88.38 75 ILE A N 1
ATOM 596 C CA . ILE A 1 75 ? 16.855 -9.530 -16.187 1.00 88.38 75 ILE A CA 1
ATOM 597 C C . ILE A 1 75 ? 18.366 -9.282 -16.190 1.00 88.38 75 ILE A C 1
ATOM 599 O O . ILE A 1 75 ? 19.138 -10.184 -15.887 1.00 88.38 75 ILE A O 1
ATOM 603 N N . ARG A 1 76 ? 18.808 -8.070 -16.539 1.00 85.19 76 ARG A N 1
ATOM 604 C CA . ARG A 1 76 ? 20.237 -7.708 -16.673 1.00 85.19 76 ARG A CA 1
ATOM 605 C C . ARG A 1 76 ? 20.730 -6.775 -15.564 1.00 85.19 76 ARG A C 1
ATOM 607 O O . ARG A 1 76 ? 20.020 -5.824 -15.232 1.00 85.19 76 ARG A O 1
ATOM 614 N N . SER A 1 77 ? 21.947 -7.025 -15.057 1.00 75.75 77 SER A N 1
ATOM 615 C CA . SER A 1 77 ? 22.525 -6.449 -13.823 1.00 75.75 77 SER A CA 1
ATOM 616 C C . SER A 1 77 ? 22.822 -4.947 -13.884 1.00 75.75 77 SER A C 1
ATOM 618 O O . SER A 1 77 ? 22.213 -4.195 -13.129 1.00 75.75 77 SER A O 1
ATOM 620 N N . HIS A 1 78 ? 23.715 -4.477 -14.763 1.00 71.88 78 HIS A N 1
ATOM 621 C CA . HIS A 1 78 ? 23.922 -3.053 -15.079 1.00 71.88 78 HIS A CA 1
ATOM 622 C C . HIS A 1 78 ? 24.960 -2.852 -16.212 1.00 71.88 78 HIS A C 1
ATOM 624 O O . HIS A 1 78 ? 25.841 -3.675 -16.403 1.00 71.88 78 HIS A O 1
ATOM 630 N N . ASP A 1 79 ? 24.884 -1.672 -16.846 1.00 52.97 79 ASP A N 1
ATOM 631 C CA . ASP A 1 79 ? 25.828 -0.991 -17.762 1.00 52.97 79 ASP A CA 1
ATOM 632 C C . ASP A 1 79 ? 25.834 -1.449 -19.239 1.00 52.97 79 ASP A C 1
ATOM 634 O O . ASP A 1 79 ? 26.394 -2.495 -19.556 1.00 52.97 79 ASP A O 1
ATOM 638 N N . PRO A 1 80 ? 25.291 -0.641 -20.182 1.00 50.00 80 PRO A N 1
ATOM 639 C CA . PRO A 1 80 ? 25.330 -0.932 -21.618 1.00 50.00 80 PRO A CA 1
ATOM 640 C C . PRO A 1 80 ? 26.740 -1.029 -22.223 1.00 50.00 80 PRO A C 1
ATOM 642 O O . PRO A 1 80 ? 26.874 -1.346 -23.405 1.00 50.00 80 PRO A O 1
ATOM 645 N N . LYS A 1 81 ? 27.784 -0.721 -21.444 1.00 47.94 81 LYS A N 1
ATOM 646 C CA . LYS A 1 81 ? 29.187 -0.724 -21.870 1.00 47.94 81 LYS A CA 1
ATOM 647 C C . LYS A 1 81 ? 29.988 -1.952 -21.417 1.00 47.94 81 LYS A C 1
ATOM 649 O O . LYS A 1 81 ? 31.134 -2.080 -21.841 1.00 47.94 81 LYS A O 1
ATOM 654 N N . VAL A 1 82 ? 29.427 -2.833 -20.586 1.00 55.09 82 VAL A N 1
ATOM 655 C CA . VAL A 1 82 ? 30.097 -4.043 -20.070 1.00 55.09 82 VAL A CA 1
ATOM 656 C C . VAL A 1 82 ? 29.393 -5.285 -20.625 1.00 55.09 82 VAL A C 1
ATOM 658 O O . VAL A 1 82 ? 28.200 -5.241 -20.916 1.00 55.09 82 VAL A O 1
ATOM 661 N N . ALA A 1 83 ? 30.124 -6.386 -20.828 1.00 55.19 83 ALA A N 1
ATOM 662 C CA . ALA A 1 83 ? 29.508 -7.670 -21.165 1.00 55.19 83 ALA A CA 1
ATOM 663 C C . ALA A 1 83 ? 28.463 -8.014 -20.087 1.00 55.19 83 ALA A C 1
ATOM 665 O O . ALA A 1 83 ? 28.798 -8.063 -18.907 1.00 55.19 83 ALA A O 1
ATOM 666 N N . PHE A 1 84 ? 27.195 -8.140 -20.481 1.00 62.62 84 PHE A N 1
ATOM 667 C CA . PHE A 1 84 ? 26.089 -8.232 -19.530 1.00 62.62 84 PHE A CA 1
ATOM 668 C C . PHE A 1 84 ? 26.032 -9.600 -18.857 1.00 62.62 84 PHE A C 1
ATOM 670 O O . PHE A 1 84 ? 25.987 -10.616 -19.551 1.00 62.62 84 PHE A O 1
ATOM 677 N N . ASP A 1 85 ? 25.885 -9.591 -17.534 1.00 71.06 85 ASP A N 1
ATOM 678 C CA . ASP A 1 85 ? 25.446 -10.757 -16.774 1.00 71.06 85 ASP A CA 1
ATOM 679 C C . ASP A 1 85 ? 23.932 -10.696 -16.542 1.00 71.06 85 ASP A C 1
ATOM 681 O O . ASP A 1 85 ? 23.345 -9.634 -16.279 1.00 71.06 85 ASP A O 1
ATOM 685 N N . TYR A 1 86 ? 23.296 -11.860 -16.656 1.00 81.00 86 TYR A N 1
ATOM 686 C CA . TYR A 1 86 ? 21.902 -12.040 -16.275 1.00 81.00 86 TYR A CA 1
ATOM 687 C C . TYR A 1 86 ? 21.805 -12.283 -14.773 1.00 81.00 86 TYR A C 1
ATOM 689 O O . TYR A 1 86 ? 22.609 -13.010 -14.195 1.00 81.00 86 TYR A O 1
ATOM 697 N N . VAL A 1 87 ? 20.813 -11.651 -14.160 1.00 81.31 87 VAL A N 1
ATOM 698 C CA . VAL A 1 87 ? 20.554 -11.690 -12.723 1.00 81.31 87 VAL A CA 1
ATOM 699 C C . VAL A 1 87 ? 19.412 -12.658 -12.487 1.00 81.31 87 VAL A C 1
ATOM 701 O O . VAL A 1 87 ? 18.346 -12.520 -13.091 1.00 81.31 87 VAL A O 1
ATOM 704 N N . ASP A 1 88 ? 19.636 -13.636 -11.621 1.00 82.38 88 ASP A N 1
ATOM 705 C CA . ASP A 1 88 ? 18.568 -14.490 -11.126 1.00 82.38 88 ASP A CA 1
ATOM 706 C C . ASP A 1 88 ? 17.778 -13.795 -10.002 1.00 82.38 88 ASP A C 1
ATOM 708 O O . ASP A 1 88 ? 18.137 -12.727 -9.503 1.00 82.38 88 ASP A O 1
ATOM 712 N N . LEU A 1 89 ? 16.653 -14.389 -9.602 1.00 80.88 89 LEU A N 1
ATOM 713 C CA . LEU A 1 89 ? 15.813 -13.811 -8.548 1.00 80.88 89 LEU A CA 1
ATOM 714 C C . LEU A 1 89 ? 16.533 -13.762 -7.188 1.00 80.88 89 LEU A C 1
ATOM 716 O O . LEU A 1 89 ? 16.283 -12.844 -6.414 1.00 80.88 89 LEU A O 1
ATOM 720 N N . ALA A 1 90 ? 17.448 -14.698 -6.917 1.00 78.88 90 ALA A N 1
ATOM 721 C CA . ALA A 1 90 ? 18.237 -14.719 -5.685 1.00 78.88 90 ALA A CA 1
ATOM 722 C C . ALA A 1 90 ? 19.200 -13.523 -5.607 1.00 78.88 90 ALA A C 1
ATOM 724 O O . ALA A 1 90 ? 19.269 -12.840 -4.592 1.00 78.88 90 ALA A O 1
ATOM 725 N N . SER A 1 91 ? 19.865 -13.190 -6.711 1.00 78.88 91 SER A N 1
ATOM 726 C CA . SER A 1 91 ? 20.731 -12.013 -6.802 1.00 78.88 91 SER A CA 1
ATOM 727 C C . SER A 1 91 ? 19.938 -10.699 -6.709 1.00 78.88 91 SER A C 1
ATOM 729 O O . SER A 1 91 ? 20.456 -9.689 -6.234 1.00 78.88 91 SER A O 1
ATOM 731 N N . LEU A 1 92 ? 18.668 -10.678 -7.138 1.00 79.75 92 LEU A N 1
ATOM 732 C CA . LEU A 1 92 ? 17.769 -9.539 -6.900 1.00 79.75 92 LEU A CA 1
ATOM 733 C C . LEU A 1 92 ? 17.371 -9.405 -5.429 1.00 79.75 92 LEU A C 1
ATOM 735 O O . LEU A 1 92 ? 17.267 -8.280 -4.942 1.00 79.75 92 LEU A O 1
ATOM 739 N N . ASP A 1 93 ? 17.175 -10.520 -4.729 1.00 76.62 93 ASP A N 1
ATOM 740 C CA . ASP A 1 93 ? 16.930 -10.533 -3.285 1.00 76.62 93 ASP A CA 1
ATOM 741 C C . ASP A 1 93 ? 18.152 -10.019 -2.514 1.00 76.62 93 ASP A C 1
ATOM 743 O O . ASP A 1 93 ? 18.023 -9.184 -1.620 1.00 76.62 93 ASP A O 1
ATOM 747 N N . GLU A 1 94 ? 19.365 -10.375 -2.943 1.00 77.31 94 GLU A N 1
ATOM 748 C CA . GLU A 1 94 ? 20.593 -9.760 -2.429 1.00 77.31 94 GLU A CA 1
ATOM 749 C C . GLU A 1 94 ? 20.641 -8.254 -2.708 1.00 77.31 94 GLU A C 1
ATOM 751 O O . GLU A 1 94 ? 21.043 -7.487 -1.844 1.00 77.31 94 GLU A O 1
ATOM 756 N N . ILE A 1 95 ? 20.192 -7.774 -3.871 1.00 72.44 95 ILE A N 1
ATOM 757 C CA . ILE A 1 95 ? 20.102 -6.327 -4.138 1.00 72.44 95 ILE A CA 1
ATOM 758 C C . ILE A 1 95 ? 19.069 -5.654 -3.219 1.00 72.44 95 ILE A C 1
ATOM 760 O O . ILE A 1 95 ? 19.299 -4.523 -2.779 1.00 72.44 95 ILE A O 1
ATOM 764 N N . ALA A 1 96 ? 17.960 -6.340 -2.926 1.00 66.50 96 ALA A N 1
ATOM 765 C CA . ALA A 1 96 ? 16.899 -5.869 -2.040 1.00 66.50 96 ALA A CA 1
ATOM 766 C C . ALA A 1 96 ? 17.336 -5.813 -0.568 1.00 66.50 96 ALA A C 1
ATOM 768 O O . ALA A 1 96 ? 16.903 -4.910 0.150 1.00 66.50 96 ALA A O 1
ATOM 769 N N . THR A 1 97 ? 18.191 -6.745 -0.133 1.00 65.88 97 THR A N 1
ATOM 770 C CA . THR A 1 97 ? 18.570 -6.964 1.275 1.00 65.88 97 THR A CA 1
ATOM 771 C C . THR A 1 97 ? 19.975 -6.474 1.633 1.00 65.88 97 THR A C 1
ATOM 773 O O . THR A 1 97 ? 20.230 -6.092 2.779 1.00 65.88 97 THR A O 1
ATOM 776 N N . ALA A 1 98 ? 20.910 -6.450 0.683 1.00 60.94 98 ALA A N 1
ATOM 777 C CA . ALA A 1 98 ? 22.241 -5.909 0.904 1.00 60.94 98 ALA A CA 1
ATOM 778 C C . ALA A 1 98 ? 22.152 -4.401 1.152 1.00 60.94 98 ALA A C 1
ATOM 780 O O . ALA A 1 98 ? 21.258 -3.715 0.658 1.00 60.94 98 ALA A O 1
ATOM 781 N N . LYS A 1 99 ? 23.140 -3.855 1.877 1.00 55.53 99 LYS A N 1
ATOM 782 C CA . LYS A 1 99 ? 23.347 -2.405 2.071 1.00 55.53 99 LYS A CA 1
ATOM 783 C C . LYS A 1 99 ? 23.781 -1.712 0.768 1.00 55.53 99 LYS A C 1
ATOM 785 O O . LYS A 1 99 ? 24.764 -0.967 0.736 1.00 55.53 99 LYS A O 1
ATOM 790 N N . THR A 1 100 ? 23.098 -2.002 -0.330 1.00 62.31 100 THR A N 1
ATOM 791 C CA . THR A 1 100 ? 23.158 -1.239 -1.565 1.00 62.31 100 THR A CA 1
ATOM 792 C C . THR A 1 100 ? 22.688 0.187 -1.272 1.00 62.31 100 THR A C 1
ATOM 794 O O . THR A 1 100 ? 21.956 0.455 -0.322 1.00 62.31 100 THR A O 1
ATOM 797 N N . ARG A 1 101 ? 23.169 1.161 -2.051 1.00 73.06 101 ARG A N 1
ATOM 798 C CA . ARG A 1 101 ? 22.827 2.584 -1.864 1.00 73.06 101 ARG A CA 1
ATOM 799 C C . ARG A 1 101 ? 21.437 2.929 -2.427 1.00 73.06 101 ARG A C 1
ATOM 801 O O . ARG A 1 101 ? 21.282 4.008 -2.996 1.00 73.06 101 ARG A O 1
ATOM 808 N N . LEU A 1 102 ? 20.475 2.012 -2.351 1.00 83.19 102 LEU A N 1
ATOM 809 C CA . LEU A 1 102 ? 19.121 2.259 -2.835 1.00 83.19 102 LEU A CA 1
ATOM 810 C C . LEU A 1 102 ? 18.351 3.112 -1.822 1.00 83.19 102 LEU A C 1
ATOM 812 O O . LEU A 1 102 ? 18.553 3.031 -0.609 1.00 83.19 102 LEU A O 1
ATOM 816 N N . ALA A 1 103 ? 17.473 3.973 -2.325 1.00 86.69 103 ALA A N 1
ATOM 817 C CA . ALA A 1 103 ? 16.538 4.697 -1.477 1.00 86.69 103 ALA A CA 1
ATOM 818 C C . ALA A 1 103 ? 15.469 3.730 -0.924 1.00 86.69 103 ALA A C 1
ATOM 820 O O . ALA A 1 103 ? 15.138 2.749 -1.593 1.00 86.69 103 ALA A O 1
ATOM 821 N N . PRO A 1 104 ? 14.846 4.010 0.237 1.00 90.62 104 PRO A N 1
ATOM 822 C CA . PRO A 1 104 ? 13.820 3.130 0.814 1.00 90.62 104 PRO A CA 1
ATOM 823 C C . PRO A 1 104 ? 12.682 2.768 -0.154 1.00 90.62 104 PRO A C 1
ATOM 825 O O . PRO A 1 104 ? 12.259 1.621 -0.242 1.00 90.62 104 PRO A O 1
ATOM 828 N N . VAL A 1 105 ? 12.241 3.734 -0.963 1.00 91.88 105 VAL A N 1
ATOM 829 C CA . VAL A 1 105 ? 11.215 3.525 -1.996 1.00 91.88 105 VAL A CA 1
ATOM 830 C C . VAL A 1 105 ? 11.686 2.573 -3.104 1.00 91.88 105 VAL A C 1
ATOM 832 O O . VAL A 1 105 ? 10.887 1.828 -3.665 1.00 91.88 105 VAL A O 1
ATOM 835 N N . GLU A 1 106 ? 12.974 2.585 -3.439 1.00 90.50 106 GLU A N 1
ATOM 836 C CA . GLU A 1 106 ? 13.549 1.674 -4.432 1.00 90.50 106 GLU A CA 1
ATOM 837 C C . GLU A 1 106 ? 13.659 0.256 -3.869 1.00 90.50 106 GLU A C 1
ATOM 839 O O . GLU A 1 106 ? 13.308 -0.688 -4.573 1.00 90.50 106 GLU A O 1
ATOM 844 N N . HIS A 1 107 ? 14.044 0.110 -2.594 1.00 90.75 107 HIS A N 1
ATOM 845 C CA . HIS A 1 107 ? 13.989 -1.176 -1.891 1.00 90.75 107 HIS A CA 1
ATOM 846 C C . HIS A 1 107 ? 12.570 -1.751 -1.895 1.00 90.75 107 HIS A C 1
ATOM 848 O O . HIS A 1 107 ? 12.392 -2.911 -2.258 1.00 90.75 107 HIS A O 1
ATOM 854 N N . LEU A 1 108 ? 11.551 -0.936 -1.593 1.00 93.56 108 LEU A N 1
ATOM 855 C CA . LEU A 1 108 ? 10.156 -1.376 -1.650 1.00 93.56 108 LEU A CA 1
ATOM 856 C C . LEU A 1 108 ? 9.755 -1.872 -3.048 1.00 93.56 108 LEU A C 1
ATOM 858 O O . LEU A 1 108 ? 9.057 -2.873 -3.152 1.00 93.56 108 LEU A O 1
ATOM 862 N N . ARG A 1 109 ? 10.197 -1.214 -4.129 1.00 94.62 109 ARG A N 1
ATOM 863 C CA . ARG A 1 109 ? 9.889 -1.657 -5.504 1.00 94.62 109 ARG A CA 1
ATOM 864 C C . ARG A 1 109 ? 10.492 -3.020 -5.820 1.00 94.62 109 ARG A C 1
ATOM 866 O O . ARG A 1 109 ? 9.817 -3.841 -6.433 1.00 94.62 109 ARG A O 1
ATOM 873 N N . VAL A 1 110 ? 11.733 -3.272 -5.400 1.00 92.75 110 VAL A N 1
ATOM 874 C CA . VAL A 1 110 ? 12.367 -4.589 -5.585 1.00 92.75 110 VAL A CA 1
ATOM 875 C C . VAL A 1 110 ? 11.684 -5.638 -4.713 1.00 92.75 110 VAL A C 1
ATOM 877 O O . VAL A 1 110 ? 11.369 -6.720 -5.196 1.00 92.75 110 VAL A O 1
ATOM 880 N N . ALA A 1 111 ? 11.385 -5.310 -3.458 1.00 92.19 111 ALA A N 1
ATOM 881 C CA . ALA A 1 111 ? 10.715 -6.234 -2.556 1.00 92.19 111 ALA A CA 1
ATOM 882 C C . ALA A 1 111 ? 9.303 -6.588 -3.057 1.00 92.19 111 ALA A C 1
ATOM 884 O O . ALA A 1 111 ? 8.948 -7.760 -3.081 1.00 92.19 111 ALA A O 1
ATOM 885 N N . TYR A 1 112 ? 8.548 -5.609 -3.570 1.00 94.25 112 TYR A N 1
ATOM 886 C CA . TYR A 1 112 ? 7.250 -5.833 -4.221 1.00 94.25 112 TYR A CA 1
ATOM 887 C C . TYR A 1 112 ? 7.375 -6.655 -5.506 1.00 94.25 112 TYR A C 1
ATOM 889 O O . TYR A 1 112 ? 6.513 -7.482 -5.813 1.00 94.25 112 TYR A O 1
ATOM 897 N N . PHE A 1 113 ? 8.456 -6.442 -6.263 1.00 94.62 113 PHE A N 1
ATOM 898 C CA . PHE A 1 113 ? 8.736 -7.236 -7.449 1.00 94.62 113 PHE A CA 1
ATOM 899 C C . PHE A 1 113 ? 8.895 -8.720 -7.103 1.00 94.62 113 PHE A C 1
ATOM 901 O O . PHE A 1 113 ? 8.325 -9.561 -7.797 1.00 94.62 113 PHE A O 1
ATOM 908 N N . LEU A 1 114 ? 9.622 -9.025 -6.025 1.00 92.62 114 LEU A N 1
ATOM 909 C CA . LEU A 1 114 ? 9.866 -10.388 -5.550 1.00 92.62 114 LEU A CA 1
ATOM 910 C C . LEU A 1 114 ? 8.636 -11.008 -4.874 1.00 92.62 114 LEU A C 1
ATOM 912 O O . LEU A 1 114 ? 8.319 -12.168 -5.129 1.00 92.62 114 LEU A O 1
ATOM 916 N N . SER A 1 115 ? 7.936 -10.246 -4.030 1.00 91.38 115 SER A N 1
ATOM 917 C CA . SER A 1 115 ? 6.744 -10.694 -3.312 1.00 91.38 115 SER A CA 1
ATOM 918 C C . SER A 1 115 ? 5.746 -9.556 -3.116 1.00 91.38 115 SER A C 1
ATOM 920 O O . SER A 1 115 ? 6.047 -8.534 -2.499 1.00 91.38 115 SER A O 1
ATOM 922 N N . ARG A 1 116 ? 4.508 -9.759 -3.579 1.00 89.94 116 ARG A N 1
ATOM 923 C CA . ARG A 1 116 ? 3.422 -8.781 -3.399 1.00 89.94 116 ARG A CA 1
ATOM 924 C C . ARG A 1 116 ? 2.990 -8.641 -1.939 1.00 89.94 116 ARG A C 1
ATOM 926 O O . ARG A 1 116 ? 2.542 -7.567 -1.539 1.00 89.94 116 ARG A O 1
ATOM 933 N N . ASP A 1 117 ? 3.196 -9.684 -1.138 1.00 87.50 117 ASP A N 1
ATOM 934 C CA . ASP A 1 117 ? 2.803 -9.728 0.275 1.00 87.50 117 ASP A CA 1
ATOM 935 C C . ASP A 1 117 ? 3.596 -8.737 1.138 1.00 87.50 117 ASP A C 1
ATOM 937 O O . ASP A 1 117 ? 3.180 -8.406 2.244 1.00 87.50 117 ASP A O 1
ATOM 941 N N . VAL A 1 118 ? 4.691 -8.174 0.611 1.00 87.44 118 VAL A N 1
ATOM 942 C CA . VAL A 1 118 ? 5.474 -7.115 1.266 1.00 87.44 118 VAL A CA 1
ATOM 943 C C . VAL A 1 118 ? 4.623 -5.909 1.688 1.00 87.44 118 VAL A C 1
ATOM 945 O O . VAL A 1 118 ? 4.979 -5.173 2.610 1.00 87.44 118 VAL A O 1
ATOM 948 N N . LEU A 1 119 ? 3.489 -5.707 1.014 1.00 88.38 119 LEU A N 1
ATOM 949 C CA . LEU A 1 119 ? 2.554 -4.621 1.274 1.00 88.38 119 LEU A CA 1
ATOM 950 C C . LEU A 1 119 ? 1.636 -4.857 2.488 1.00 88.38 119 LEU A C 1
ATOM 952 O O . LEU A 1 119 ? 0.971 -3.922 2.929 1.00 88.38 119 LEU A O 1
ATOM 956 N N . TRP A 1 120 ? 1.617 -6.068 3.052 1.00 81.75 120 TRP A N 1
ATOM 957 C CA . TRP A 1 120 ? 0.812 -6.423 4.230 1.00 81.75 120 TRP A CA 1
ATOM 958 C C . TRP A 1 120 ? 1.488 -6.065 5.560 1.00 81.75 120 TRP A C 1
ATOM 960 O O . TRP A 1 120 ? 0.869 -6.183 6.615 1.00 81.75 120 TRP A O 1
ATOM 970 N N . GLY A 1 121 ? 2.739 -5.606 5.507 1.00 82.38 121 GLY A N 1
ATOM 971 C CA . GLY A 1 121 ? 3.546 -5.248 6.669 1.00 82.38 121 GLY A CA 1
ATOM 972 C C . GLY A 1 121 ? 4.961 -5.779 6.499 1.00 82.38 121 GLY A C 1
ATOM 973 O O . GLY A 1 121 ? 5.192 -6.983 6.560 1.00 82.38 121 GLY A O 1
ATOM 974 N N . SER A 1 122 ? 5.907 -4.880 6.240 1.00 88.00 122 SER A N 1
ATOM 975 C CA . SER A 1 122 ? 7.320 -5.219 6.085 1.00 88.00 122 SER A CA 1
ATOM 976 C C . SER A 1 122 ? 8.203 -4.022 6.410 1.00 88.00 122 SER A C 1
ATOM 978 O O . SER A 1 122 ? 7.811 -2.874 6.192 1.00 88.00 122 SER A O 1
ATOM 980 N N . ASP A 1 123 ? 9.444 -4.299 6.806 1.00 88.31 123 ASP A N 1
ATOM 981 C CA . ASP A 1 123 ? 10.449 -3.261 7.054 1.00 88.31 123 ASP A CA 1
ATOM 982 C C . ASP A 1 123 ? 10.672 -2.364 5.822 1.00 88.31 123 ASP A C 1
ATOM 984 O O . ASP A 1 123 ? 10.932 -1.167 5.948 1.00 88.31 123 ASP A O 1
ATOM 988 N N . ALA A 1 124 ? 10.547 -2.923 4.611 1.00 90.00 124 ALA A N 1
ATOM 989 C CA . ALA A 1 124 ? 10.689 -2.175 3.364 1.00 90.00 124 ALA A CA 1
ATOM 990 C C . ALA A 1 124 ? 9.548 -1.167 3.160 1.00 90.00 124 ALA A C 1
ATOM 992 O O . ALA A 1 124 ? 9.790 -0.039 2.719 1.00 90.00 124 ALA A O 1
ATOM 993 N N . LEU A 1 125 ? 8.312 -1.557 3.488 1.00 92.88 125 LEU A N 1
ATOM 994 C CA . LEU A 1 125 ? 7.153 -0.671 3.426 1.00 92.88 125 LEU A CA 1
ATOM 995 C C . LEU A 1 125 ? 7.250 0.432 4.483 1.00 92.88 125 LEU A C 1
ATOM 997 O O . LEU A 1 125 ? 7.077 1.605 4.149 1.00 92.88 125 LEU A O 1
ATOM 1001 N N . ASP A 1 126 ? 7.598 0.070 5.716 1.00 91.06 126 ASP A N 1
ATOM 1002 C CA . ASP A 1 126 ? 7.751 1.017 6.822 1.00 91.06 126 ASP A CA 1
ATOM 1003 C C . ASP A 1 126 ? 8.851 2.042 6.527 1.00 91.06 126 ASP A C 1
ATOM 1005 O O . ASP A 1 126 ? 8.650 3.248 6.686 1.00 91.06 126 ASP A O 1
ATOM 1009 N N . ALA A 1 127 ? 9.993 1.594 5.994 1.00 91.38 127 ALA A N 1
ATOM 1010 C CA . ALA A 1 127 ? 11.076 2.480 5.581 1.00 91.38 127 ALA A CA 1
ATOM 1011 C C . ALA A 1 127 ? 10.666 3.408 4.421 1.00 91.38 127 ALA A C 1
ATOM 1013 O O . ALA A 1 127 ? 11.062 4.577 4.391 1.00 91.38 127 ALA A O 1
ATOM 1014 N N . ALA A 1 128 ? 9.868 2.923 3.463 1.00 93.38 128 ALA A N 1
ATOM 1015 C CA . ALA A 1 128 ? 9.335 3.742 2.372 1.00 93.38 128 ALA A CA 1
ATOM 1016 C C . ALA A 1 128 ? 8.277 4.757 2.844 1.00 93.38 128 ALA A C 1
ATOM 1018 O O . ALA A 1 128 ? 8.084 5.789 2.197 1.00 93.38 128 ALA A O 1
ATOM 1019 N N . LEU A 1 129 ? 7.625 4.499 3.978 1.00 93.38 129 LEU A N 1
ATOM 1020 C CA . LEU A 1 129 ? 6.653 5.381 4.624 1.00 93.38 129 LEU A CA 1
ATOM 1021 C C . LEU A 1 129 ? 7.265 6.222 5.762 1.00 93.38 129 LEU A C 1
ATOM 1023 O O . LEU A 1 129 ? 6.534 6.873 6.504 1.00 93.38 129 LEU A O 1
ATOM 1027 N N . ASP A 1 130 ? 8.596 6.311 5.870 1.00 91.00 130 ASP A N 1
ATOM 1028 C CA . ASP A 1 130 ? 9.256 7.266 6.769 1.00 91.00 130 ASP A CA 1
ATOM 1029 C C . ASP A 1 130 ? 9.414 8.641 6.099 1.00 91.00 130 ASP A C 1
ATOM 1031 O O . ASP A 1 130 ? 10.163 8.823 5.131 1.00 91.00 130 ASP A O 1
ATOM 1035 N N . ALA A 1 131 ? 8.774 9.664 6.673 1.00 88.50 131 ALA A N 1
ATOM 1036 C CA . ALA A 1 131 ? 8.876 11.053 6.229 1.00 88.50 131 ALA A CA 1
ATOM 1037 C C . ALA A 1 131 ? 10.327 11.568 6.125 1.00 88.50 131 ALA A C 1
ATOM 1039 O O . ALA A 1 131 ? 10.615 12.442 5.302 1.00 88.50 131 ALA A O 1
ATOM 1040 N N . ARG A 1 132 ? 11.268 11.042 6.924 1.00 87.88 132 ARG A N 1
ATOM 1041 C CA . ARG A 1 132 ? 12.690 11.431 6.867 1.00 87.88 132 ARG A CA 1
ATOM 1042 C C . ARG A 1 132 ? 13.346 11.027 5.547 1.00 87.88 132 ARG A C 1
ATOM 1044 O O . ARG A 1 132 ? 14.157 11.798 5.030 1.00 87.88 132 ARG A O 1
ATOM 1051 N N . GLY A 1 133 ? 12.982 9.869 4.993 1.00 85.56 133 GLY A N 1
ATOM 1052 C CA . GLY A 1 133 ? 13.483 9.399 3.699 1.00 85.56 133 GLY A CA 1
ATOM 1053 C C . GLY A 1 133 ? 13.051 10.318 2.555 1.00 85.56 133 GLY A C 1
ATOM 1054 O O . GLY A 1 133 ? 13.862 10.710 1.714 1.00 85.56 133 GLY A O 1
ATOM 1055 N N . TRP A 1 134 ? 11.796 10.768 2.585 1.00 88.25 134 TRP A N 1
ATOM 1056 C CA . TRP A 1 134 ? 11.225 11.664 1.573 1.00 88.25 134 TRP A CA 1
ATOM 1057 C C . TRP A 1 134 ? 11.903 13.033 1.509 1.00 88.25 134 TRP A C 1
ATOM 1059 O O . TRP A 1 134 ? 12.091 13.574 0.418 1.00 88.25 134 TRP A O 1
ATOM 1069 N N . LEU A 1 135 ? 12.350 13.576 2.645 1.00 83.75 135 LEU A N 1
ATOM 1070 C CA . LEU A 1 135 ? 13.069 14.854 2.669 1.00 83.75 135 LEU A CA 1
ATOM 1071 C C . LEU A 1 135 ? 14.374 14.831 1.864 1.00 83.75 135 LEU A C 1
ATOM 1073 O O . LEU A 1 135 ? 14.767 15.856 1.305 1.00 83.75 135 LEU A O 1
ATOM 1077 N N . GLN A 1 136 ? 15.039 13.678 1.769 1.00 82.06 136 GLN A N 1
ATOM 1078 C CA . GLN A 1 136 ? 16.267 13.546 0.982 1.00 82.06 136 GLN A CA 1
ATOM 1079 C C . GLN A 1 136 ? 15.982 13.588 -0.527 1.00 82.06 136 GLN A C 1
ATOM 1081 O O . GLN A 1 136 ? 16.779 14.137 -1.293 1.00 82.06 136 GLN A O 1
ATOM 1086 N N . LEU A 1 137 ? 14.823 13.071 -0.948 1.00 81.50 137 LEU A N 1
ATOM 1087 C CA . LEU A 1 137 ? 14.381 13.048 -2.345 1.00 81.50 137 LEU A CA 1
ATOM 1088 C C . LEU A 1 137 ? 13.948 14.434 -2.854 1.00 81.50 137 LEU A C 1
ATOM 1090 O O . LEU A 1 137 ? 14.036 14.699 -4.053 1.00 81.50 137 LEU A O 1
ATOM 1094 N N . CYS A 1 138 ? 13.572 15.358 -1.961 1.00 81.00 138 CYS A N 1
ATOM 1095 C CA . CYS A 1 138 ? 13.172 16.729 -2.309 1.00 81.00 138 CYS A CA 1
ATOM 1096 C C . CYS A 1 138 ? 14.268 17.568 -2.997 1.00 81.00 138 CYS A C 1
ATOM 1098 O O . CYS A 1 138 ? 13.964 18.642 -3.518 1.00 81.00 138 CYS A O 1
ATOM 1100 N N . ARG A 1 139 ? 15.527 17.100 -3.040 1.00 81.38 139 ARG A N 1
ATOM 1101 C CA . ARG A 1 139 ? 16.638 17.784 -3.734 1.00 81.38 139 ARG A CA 1
ATOM 1102 C C . ARG A 1 139 ? 16.355 18.036 -5.214 1.00 81.38 139 ARG A C 1
ATOM 1104 O O . ARG A 1 139 ? 16.834 19.027 -5.756 1.00 81.38 139 ARG A O 1
ATOM 1111 N N . ILE A 1 140 ? 15.580 17.159 -5.859 1.00 87.31 140 ILE A N 1
ATOM 1112 C CA . ILE A 1 140 ? 15.139 17.323 -7.249 1.00 87.31 140 ILE A CA 1
ATOM 1113 C C . ILE A 1 140 ? 13.604 17.425 -7.259 1.00 87.31 140 ILE A C 1
ATOM 1115 O O . ILE A 1 140 ? 12.921 16.401 -7.332 1.00 87.31 140 ILE A O 1
ATOM 1119 N N . PRO A 1 141 ? 13.039 18.649 -7.211 1.00 87.31 141 PRO A N 1
ATOM 1120 C CA . PRO A 1 141 ? 11.600 18.890 -7.065 1.00 87.31 141 PRO A CA 1
ATOM 1121 C C . PRO A 1 141 ? 10.700 18.138 -8.048 1.00 87.31 141 PRO A C 1
ATOM 1123 O O . PRO A 1 141 ? 9.630 17.663 -7.677 1.00 87.31 141 PRO A O 1
ATOM 1126 N N . SER A 1 142 ? 11.111 18.044 -9.315 1.00 86.75 142 SER A N 1
ATOM 1127 C CA . SER A 1 142 ? 10.337 17.365 -10.358 1.00 86.75 142 SER A CA 1
ATOM 1128 C C . SER A 1 142 ? 10.277 15.859 -10.140 1.00 86.75 142 SER A C 1
ATOM 1130 O O . SER A 1 142 ? 9.203 15.279 -10.251 1.00 86.75 142 SER A O 1
ATOM 1132 N N . THR A 1 143 ? 11.414 15.248 -9.813 1.00 86.62 143 THR A N 1
ATOM 1133 C CA . THR A 1 143 ? 11.524 13.808 -9.572 1.00 86.62 143 THR A CA 1
ATOM 1134 C C . THR A 1 143 ? 10.788 13.425 -8.299 1.00 86.62 143 THR A C 1
ATOM 1136 O O . THR A 1 143 ? 10.029 12.465 -8.309 1.00 86.62 143 THR A O 1
ATOM 1139 N N . PHE A 1 144 ? 10.934 14.219 -7.235 1.00 91.31 144 PHE A N 1
ATOM 1140 C CA . PHE A 1 144 ? 10.176 14.040 -6.000 1.00 91.31 144 PHE A CA 1
ATOM 1141 C C . PHE A 1 144 ? 8.664 14.041 -6.250 1.00 91.31 144 PHE A C 1
ATOM 1143 O O . PHE A 1 144 ? 7.977 13.117 -5.828 1.00 91.31 144 PHE A O 1
ATOM 1150 N N . ALA A 1 145 ? 8.156 15.055 -6.963 1.00 91.56 145 ALA A N 1
ATOM 1151 C CA . ALA A 1 145 ? 6.726 15.183 -7.227 1.00 91.56 145 ALA A CA 1
ATOM 1152 C C . ALA A 1 145 ? 6.171 13.973 -7.993 1.00 91.56 145 ALA A C 1
ATOM 1154 O O . ALA A 1 145 ? 5.111 13.472 -7.636 1.00 91.56 145 ALA A O 1
ATOM 1155 N N . ILE A 1 146 ? 6.906 13.493 -9.005 1.00 90.94 146 ILE A N 1
ATOM 1156 C CA . ILE A 1 146 ? 6.521 12.313 -9.790 1.00 90.94 146 ILE A CA 1
ATOM 1157 C C . ILE A 1 146 ? 6.545 11.059 -8.914 1.00 90.94 146 ILE A C 1
ATOM 1159 O O . ILE A 1 146 ? 5.553 10.349 -8.856 1.00 90.94 146 ILE A O 1
ATOM 1163 N N . ILE A 1 147 ? 7.632 10.816 -8.173 1.00 93.12 147 ILE A N 1
ATOM 1164 C CA . ILE A 1 147 ? 7.753 9.621 -7.327 1.00 93.12 147 ILE A CA 1
ATOM 1165 C C . ILE A 1 147 ? 6.654 9.581 -6.261 1.00 93.12 147 ILE A C 1
ATOM 1167 O O . ILE A 1 147 ? 6.091 8.516 -6.031 1.00 93.12 147 ILE A O 1
ATOM 1171 N N . LEU A 1 148 ? 6.354 10.710 -5.612 1.00 95.00 148 LEU A N 1
ATOM 1172 C CA . LEU A 1 148 ? 5.320 10.773 -4.579 1.00 95.00 148 LEU A CA 1
ATOM 1173 C C . LEU A 1 148 ? 3.928 10.490 -5.159 1.00 95.00 148 LEU A C 1
ATOM 1175 O O . LEU A 1 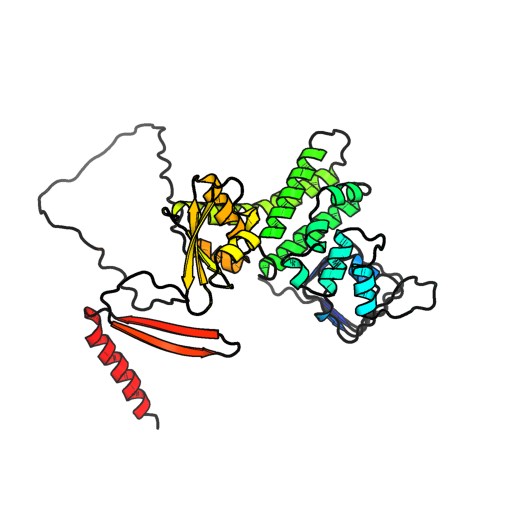148 ? 3.168 9.734 -4.560 1.00 95.00 148 LEU A O 1
ATOM 1179 N N . GLN A 1 149 ? 3.616 11.071 -6.320 1.00 94.81 149 GLN A N 1
ATOM 1180 C CA . GLN A 1 149 ? 2.342 10.851 -7.000 1.00 94.81 149 GLN A CA 1
ATOM 1181 C C . GLN A 1 149 ? 2.211 9.410 -7.515 1.00 94.81 149 GLN A C 1
ATOM 1183 O O . GLN A 1 149 ? 1.195 8.766 -7.276 1.00 94.81 149 GLN A O 1
ATOM 1188 N N . ASP A 1 150 ? 3.242 8.869 -8.166 1.00 94.88 150 ASP A N 1
ATOM 1189 C CA . ASP A 1 150 ? 3.223 7.485 -8.649 1.00 94.88 150 ASP A CA 1
ATOM 1190 C C . ASP A 1 150 ? 3.107 6.496 -7.484 1.00 94.88 150 ASP A C 1
ATOM 1192 O O . ASP A 1 150 ? 2.440 5.470 -7.609 1.00 94.88 150 ASP A O 1
ATOM 1196 N N . PHE A 1 151 ? 3.729 6.803 -6.339 1.00 96.69 151 PHE A N 1
ATOM 1197 C CA . PHE A 1 151 ? 3.630 5.971 -5.146 1.00 96.69 151 PHE A CA 1
ATOM 1198 C C . PHE A 1 151 ? 2.217 5.976 -4.557 1.00 96.69 151 PHE A C 1
ATOM 1200 O O . PHE A 1 151 ? 1.684 4.908 -4.261 1.00 96.69 151 PHE A O 1
ATOM 1207 N N . SER A 1 152 ? 1.582 7.146 -4.422 1.00 97.00 152 SER A N 1
ATOM 1208 C CA . SER A 1 152 ? 0.204 7.219 -3.922 1.00 97.00 152 SER A CA 1
ATOM 1209 C C . SER A 1 152 ? -0.786 6.562 -4.878 1.00 97.00 152 SER A C 1
ATOM 1211 O O . SER A 1 152 ? -1.660 5.820 -4.435 1.00 97.00 152 SER A O 1
ATOM 1213 N N . GLU A 1 153 ? -0.633 6.779 -6.187 1.00 96.69 153 GLU A N 1
ATOM 1214 C CA . GLU A 1 153 ? -1.457 6.129 -7.206 1.00 96.69 153 GLU A CA 1
ATOM 1215 C C . GLU A 1 153 ? -1.267 4.607 -7.214 1.00 96.69 153 GLU A C 1
ATOM 1217 O O . GLU A 1 153 ? -2.245 3.878 -7.376 1.00 96.69 153 GLU A O 1
ATOM 1222 N N . PHE A 1 154 ? -0.041 4.120 -7.006 1.00 97.19 154 PHE A N 1
ATOM 1223 C CA . PHE A 1 154 ? 0.240 2.695 -6.854 1.00 97.19 154 PHE A CA 1
ATOM 1224 C C . PHE A 1 154 ? -0.476 2.103 -5.636 1.00 97.19 154 PHE A C 1
ATOM 1226 O O . PHE A 1 154 ? -1.215 1.134 -5.792 1.00 97.19 154 PHE A O 1
ATOM 1233 N N . LEU A 1 155 ? -0.317 2.695 -4.446 1.00 96.88 155 LEU A N 1
ATOM 1234 C CA . LEU A 1 155 ? -0.958 2.180 -3.232 1.00 96.88 155 LEU A CA 1
ATOM 1235 C C . LEU A 1 155 ? -2.486 2.190 -3.340 1.00 96.88 155 LEU A C 1
ATOM 1237 O O . LEU A 1 155 ? -3.125 1.201 -2.996 1.00 96.88 155 LEU A O 1
ATOM 1241 N N . LEU A 1 156 ? -3.074 3.268 -3.868 1.00 96.38 156 LEU A N 1
ATOM 1242 C CA . LEU A 1 156 ? -4.518 3.339 -4.103 1.00 96.38 156 LEU A CA 1
ATOM 1243 C C . LEU A 1 156 ? -4.988 2.263 -5.084 1.00 96.38 156 LEU A C 1
ATOM 1245 O O . LEU A 1 156 ? -6.017 1.638 -4.859 1.00 96.38 156 LEU A O 1
ATOM 1249 N N . TRP A 1 157 ? -4.216 1.993 -6.138 1.00 95.81 157 TRP A N 1
ATOM 1250 C CA . TRP A 1 157 ? -4.558 0.941 -7.091 1.00 95.81 157 TRP A CA 1
ATOM 1251 C C . TRP A 1 157 ? -4.542 -0.460 -6.465 1.00 95.81 157 TRP A C 1
ATOM 1253 O O . TRP A 1 157 ? -5.426 -1.264 -6.756 1.00 95.81 157 TRP A O 1
ATOM 1263 N N . VAL A 1 158 ? -3.560 -0.760 -5.609 1.00 95.12 158 VAL A N 1
ATOM 1264 C CA . VAL A 1 158 ? -3.494 -2.044 -4.887 1.00 95.12 158 VAL A CA 1
ATOM 1265 C C . VAL A 1 158 ? -4.625 -2.133 -3.847 1.00 95.12 158 VAL A C 1
ATOM 1267 O O . VAL A 1 158 ? -5.260 -3.181 -3.704 1.00 95.12 158 VAL A O 1
ATOM 1270 N N . TYR A 1 159 ? -4.943 -1.024 -3.174 1.00 95.25 159 TYR A N 1
ATOM 1271 C CA . TYR A 1 159 ? -6.060 -0.926 -2.228 1.00 95.25 159 TYR A CA 1
ATOM 1272 C C . TYR A 1 159 ? -7.419 -1.179 -2.887 1.00 95.25 159 TYR A C 1
ATOM 1274 O O . TYR A 1 159 ? -8.183 -2.007 -2.395 1.00 95.25 159 TYR A O 1
ATOM 1282 N N . ASP A 1 160 ? -7.673 -0.571 -4.050 1.00 94.25 160 ASP A N 1
ATOM 1283 C CA . ASP A 1 160 ? -8.902 -0.768 -4.834 1.00 94.25 160 ASP A CA 1
ATOM 1284 C C . ASP A 1 160 ? -9.100 -2.226 -5.296 1.00 94.25 160 ASP A C 1
ATOM 1286 O O . ASP A 1 160 ? -10.190 -2.632 -5.707 1.00 94.25 160 ASP A O 1
ATOM 1290 N N . ARG A 1 161 ? -8.039 -3.040 -5.249 1.00 92.88 161 ARG A N 1
ATOM 1291 C CA . ARG A 1 161 ? -8.062 -4.469 -5.586 1.00 92.88 161 ARG A CA 1
ATOM 1292 C C . ARG A 1 161 ? -8.140 -5.387 -4.375 1.00 92.88 161 ARG A C 1
ATOM 1294 O O . ARG A 1 161 ? -8.170 -6.601 -4.555 1.00 92.88 161 ARG A O 1
ATOM 1301 N N . ASN A 1 162 ? -8.227 -4.835 -3.166 1.00 92.69 162 ASN A N 1
ATOM 1302 C CA . ASN A 1 162 ? -8.169 -5.583 -1.908 1.00 92.69 162 ASN A CA 1
ATOM 1303 C C . ASN A 1 162 ? -6.848 -6.338 -1.704 1.00 92.69 162 ASN A C 1
ATOM 1305 O O . ASN A 1 162 ? -6.814 -7.354 -1.018 1.00 92.69 162 ASN A O 1
ATOM 1309 N N . GLU A 1 163 ? -5.767 -5.844 -2.305 1.00 90.94 163 GLU A N 1
ATOM 1310 C CA . GLU A 1 163 ? -4.417 -6.401 -2.160 1.00 90.94 163 GLU A CA 1
ATOM 1311 C C . GLU A 1 163 ? -3.583 -5.592 -1.134 1.00 90.94 163 GLU A C 1
ATOM 1313 O O . GLU A 1 163 ? -2.462 -5.972 -0.810 1.00 90.94 163 GLU A O 1
ATOM 1318 N N . LEU A 1 164 ? -4.128 -4.477 -0.621 1.00 93.62 164 LEU A N 1
ATOM 1319 C CA . LEU A 1 164 ? -3.536 -3.604 0.398 1.00 93.62 164 LEU A CA 1
ATOM 1320 C C . LEU A 1 164 ? -4.554 -3.377 1.520 1.00 93.62 164 LEU A C 1
ATOM 1322 O O . LEU A 1 164 ? -5.735 -3.138 1.254 1.00 93.62 164 LEU A O 1
ATOM 1326 N N . THR A 1 165 ? -4.097 -3.398 2.767 1.00 92.50 165 THR A N 1
ATOM 1327 C CA . THR A 1 165 ? -4.899 -2.932 3.906 1.00 92.50 165 THR A CA 1
ATOM 1328 C C . THR A 1 165 ? -4.996 -1.401 3.894 1.00 92.50 165 THR A C 1
ATOM 1330 O O . THR A 1 165 ? -4.274 -0.725 3.166 1.00 92.50 165 THR A O 1
ATOM 1333 N N . VAL A 1 166 ? -5.888 -0.791 4.673 1.00 92.94 166 VAL A N 1
ATOM 1334 C CA . VAL A 1 166 ? -5.968 0.685 4.704 1.00 92.94 166 VAL A CA 1
ATOM 1335 C C . VAL A 1 166 ? -4.769 1.321 5.426 1.00 92.94 166 VAL A C 1
ATOM 1337 O O . VAL A 1 166 ? -4.447 2.486 5.188 1.00 92.94 166 VAL A O 1
ATOM 1340 N N . HIS A 1 167 ? -4.068 0.567 6.282 1.00 92.50 167 HIS A N 1
ATOM 1341 C CA . HIS A 1 167 ? -2.971 1.074 7.108 1.00 92.50 167 HIS A CA 1
ATOM 1342 C C . HIS A 1 167 ? -1.884 1.845 6.327 1.00 92.50 167 HIS A C 1
ATOM 1344 O O . HIS A 1 167 ? -1.597 2.985 6.709 1.00 92.50 167 HIS A O 1
ATOM 1350 N N . PRO A 1 168 ? -1.329 1.342 5.207 1.00 94.94 168 PRO A N 1
ATOM 1351 C CA . PRO A 1 168 ? -0.313 2.071 4.446 1.00 94.94 168 PRO A CA 1
ATOM 1352 C C . PRO A 1 168 ? -0.823 3.393 3.850 1.00 94.94 168 PRO A C 1
ATOM 1354 O O . PRO A 1 168 ? -0.056 4.351 3.739 1.00 94.94 168 PRO A O 1
ATOM 1357 N N . LEU A 1 169 ? -2.121 3.496 3.527 1.00 96.06 169 LEU A N 1
ATOM 1358 C CA . LEU A 1 169 ? -2.731 4.758 3.089 1.00 96.06 169 LEU A CA 1
ATOM 1359 C C . LEU A 1 169 ? -2.807 5.775 4.237 1.00 96.06 169 LEU A C 1
ATOM 1361 O O . LEU A 1 169 ? -2.502 6.951 4.031 1.00 96.06 169 LEU A O 1
ATOM 1365 N N . LEU A 1 170 ? -3.155 5.329 5.452 1.00 94.06 170 LEU A N 1
ATOM 1366 C CA . LEU A 1 170 ? -3.166 6.174 6.656 1.00 94.06 170 LEU A CA 1
ATOM 1367 C C . LEU A 1 170 ? -1.759 6.683 6.999 1.00 94.06 170 LEU A C 1
ATOM 1369 O O . LEU A 1 170 ? -1.578 7.860 7.335 1.00 94.06 170 LEU A O 1
ATOM 1373 N N . LEU A 1 171 ? -0.750 5.817 6.875 1.00 93.38 171 LEU A N 1
ATOM 1374 C CA . LEU A 1 171 ? 0.651 6.189 7.055 1.00 93.38 171 LEU A CA 1
ATOM 1375 C C . LEU A 1 171 ? 1.091 7.217 6.010 1.00 93.38 171 LEU A C 1
ATOM 1377 O O . LEU A 1 171 ? 1.624 8.261 6.382 1.00 93.38 171 LEU A O 1
ATOM 1381 N N . LEU A 1 172 ? 0.808 7.001 4.720 1.00 96.00 172 LEU A N 1
ATOM 1382 C CA . LEU A 1 172 ? 1.170 7.964 3.675 1.00 96.00 172 LEU A CA 1
ATOM 1383 C C . LEU A 1 172 ? 0.438 9.310 3.845 1.00 96.00 172 LEU A C 1
ATOM 1385 O O . LEU A 1 172 ? 1.024 10.378 3.640 1.00 96.00 172 LEU A O 1
ATOM 1389 N N . HIS A 1 173 ? -0.822 9.290 4.284 1.00 95.56 173 HIS A N 1
ATOM 1390 C CA . HIS A 1 173 ? -1.566 10.501 4.636 1.00 95.56 173 HIS A CA 1
ATOM 1391 C C . HIS A 1 173 ? -0.905 11.254 5.807 1.00 95.56 173 HIS A C 1
ATOM 1393 O O . HIS A 1 173 ? -0.780 12.482 5.786 1.00 95.56 173 HIS A O 1
ATOM 1399 N N . THR A 1 174 ? -0.391 10.526 6.799 1.00 93.50 174 THR A N 1
ATOM 1400 C CA . THR A 1 174 ? 0.370 11.101 7.919 1.00 93.50 174 THR A CA 1
ATOM 1401 C C . THR A 1 174 ? 1.709 11.677 7.454 1.00 93.50 174 THR A C 1
ATOM 1403 O O . THR A 1 174 ? 2.050 12.804 7.814 1.00 93.50 174 THR A O 1
ATOM 1406 N N . VAL A 1 175 ? 2.447 10.962 6.602 1.00 93.12 175 VAL A N 1
ATOM 1407 C CA . VAL A 1 175 ? 3.706 11.433 6.002 1.00 93.12 175 VAL A CA 1
ATOM 1408 C C . VAL A 1 175 ? 3.486 12.727 5.230 1.00 93.12 175 VAL A C 1
ATOM 1410 O O . VAL A 1 175 ? 4.209 13.697 5.436 1.00 93.12 175 VAL A O 1
ATOM 1413 N N . THR A 1 176 ? 2.468 12.782 4.372 1.00 93.75 176 THR A N 1
ATOM 1414 C CA . THR A 1 176 ? 2.163 13.985 3.581 1.00 93.75 176 THR A CA 1
ATOM 1415 C C . THR A 1 176 ? 1.763 15.168 4.466 1.00 93.75 176 THR A C 1
ATOM 1417 O O . THR A 1 176 ? 2.199 16.288 4.201 1.00 93.75 176 THR A O 1
ATOM 1420 N N . SER A 1 177 ? 1.049 14.931 5.571 1.00 91.38 177 SER A N 1
ATOM 1421 C CA . SER A 1 177 ? 0.777 15.952 6.593 1.00 91.38 177 SER A CA 1
ATOM 1422 C C . SER A 1 177 ? 2.064 16.464 7.261 1.00 91.38 177 SER A C 1
ATOM 1424 O O . SER A 1 177 ? 2.300 17.672 7.322 1.00 91.38 177 SER A O 1
ATOM 1426 N N . GLN A 1 178 ? 2.962 15.564 7.679 1.00 91.00 178 GLN A N 1
ATOM 1427 C CA . GLN A 1 178 ? 4.249 15.932 8.284 1.00 91.00 178 GLN A CA 1
ATOM 1428 C C . GLN A 1 178 ? 5.153 16.704 7.316 1.00 91.00 178 GLN A C 1
ATOM 1430 O O . GLN A 1 178 ? 5.778 17.694 7.702 1.00 91.00 178 GLN A O 1
ATOM 1435 N N . LEU A 1 179 ? 5.224 16.270 6.055 1.00 89.81 179 LEU A N 1
ATOM 1436 C CA . LEU A 1 179 ? 5.968 16.967 5.010 1.00 89.81 179 LEU A CA 1
ATOM 143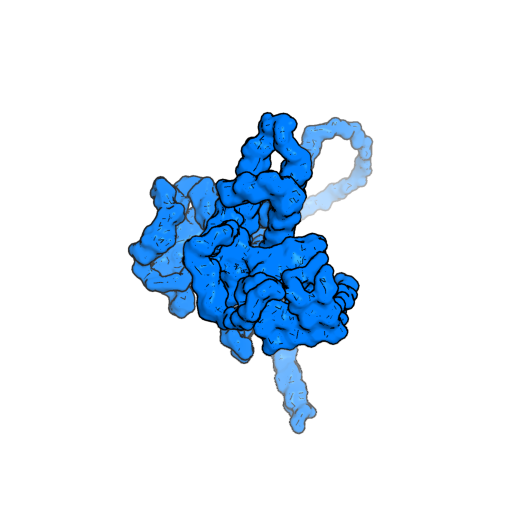7 C C . LEU A 1 179 ? 5.368 18.356 4.774 1.00 89.81 179 LEU A C 1
ATOM 1439 O O . LEU A 1 179 ? 6.107 19.335 4.728 1.00 89.81 179 LEU A O 1
ATOM 1443 N N . SER A 1 180 ? 4.040 18.467 4.708 1.00 89.81 180 SER A N 1
ATOM 1444 C CA . SER A 1 180 ? 3.356 19.755 4.583 1.00 89.81 180 SER A CA 1
ATOM 1445 C C . SER A 1 180 ? 3.690 20.709 5.718 1.00 89.81 180 SER A C 1
ATOM 1447 O O . SER A 1 180 ? 4.084 21.839 5.462 1.00 89.81 180 SER A O 1
ATOM 1449 N N . ALA A 1 181 ? 3.607 20.249 6.968 1.00 86.56 181 ALA A N 1
ATOM 1450 C CA . ALA A 1 181 ? 3.918 21.072 8.131 1.00 86.56 181 ALA A CA 1
ATOM 1451 C C . ALA A 1 181 ? 5.369 21.580 8.102 1.00 86.56 181 ALA A C 1
ATOM 1453 O O . ALA A 1 181 ? 5.630 22.728 8.453 1.00 86.56 181 ALA A O 1
ATOM 1454 N N . ARG A 1 182 ? 6.313 20.751 7.631 1.00 84.31 182 ARG A N 1
ATOM 1455 C CA . ARG A 1 182 ? 7.722 21.145 7.471 1.00 84.31 182 ARG A CA 1
ATOM 1456 C C . ARG A 1 182 ? 7.939 22.141 6.333 1.00 84.31 182 ARG A C 1
ATOM 1458 O O . ARG A 1 182 ? 8.805 22.997 6.450 1.00 84.31 182 ARG A O 1
ATOM 1465 N N . PHE A 1 183 ? 7.178 22.039 5.248 1.00 80.50 183 PHE A N 1
ATOM 1466 C CA . PHE A 1 183 ? 7.356 22.870 4.055 1.00 80.50 183 PHE A CA 1
ATOM 1467 C C . PHE A 1 183 ? 6.435 24.100 3.990 1.00 80.50 183 PHE A C 1
ATOM 1469 O O . PHE A 1 183 ? 6.700 25.015 3.217 1.00 80.50 183 PHE A O 1
ATOM 1476 N N . GLY A 1 184 ? 5.360 24.143 4.777 1.00 64.62 184 GLY A N 1
ATOM 1477 C CA . GLY A 1 184 ? 4.337 25.192 4.738 1.00 64.62 184 GLY A CA 1
ATOM 1478 C C . GLY A 1 184 ? 4.754 26.515 5.384 1.00 64.62 184 GLY A C 1
ATOM 1479 O O . GLY A 1 184 ? 4.105 27.528 5.144 1.00 64.62 184 GLY A O 1
ATOM 1480 N N . GLY A 1 185 ? 5.830 26.521 6.179 1.00 62.41 185 GLY A N 1
ATOM 1481 C CA . GLY A 1 185 ? 6.356 27.721 6.841 1.00 62.41 185 GLY A CA 1
ATOM 1482 C C . GLY A 1 185 ? 7.511 28.418 6.114 1.00 62.41 185 GLY A C 1
ATOM 1483 O O . GLY A 1 185 ? 7.798 29.574 6.417 1.00 62.41 185 GLY A O 1
ATOM 1484 N N . ASP A 1 186 ? 8.167 27.754 5.156 1.00 68.50 186 ASP A N 1
ATOM 1485 C CA . ASP A 1 186 ? 9.390 28.262 4.528 1.00 68.50 186 ASP A CA 1
ATOM 1486 C C . ASP A 1 186 ? 9.108 28.912 3.166 1.00 68.50 186 ASP A C 1
ATOM 1488 O O . ASP A 1 186 ? 8.790 28.246 2.179 1.00 68.50 186 ASP A O 1
ATOM 1492 N N . ALA A 1 187 ? 9.334 30.226 3.073 1.00 58.59 187 ALA A N 1
ATOM 1493 C CA . ALA A 1 187 ? 9.223 31.000 1.829 1.00 58.59 187 ALA A CA 1
ATOM 1494 C C . ALA A 1 187 ? 10.189 30.539 0.709 1.00 58.59 187 ALA A C 1
ATOM 1496 O O . ALA A 1 187 ? 10.076 30.989 -0.430 1.00 58.59 187 ALA A O 1
ATOM 1497 N N . GLY A 1 188 ? 11.140 29.648 1.020 1.00 66.81 188 GLY A N 1
ATOM 1498 C CA . GLY A 1 188 ? 12.117 29.086 0.083 1.00 66.81 188 GLY A CA 1
ATOM 1499 C C . GLY A 1 188 ? 11.729 27.742 -0.544 1.00 66.81 188 GLY A C 1
ATOM 1500 O O . GLY A 1 188 ? 12.476 27.230 -1.380 1.00 66.81 188 GLY A O 1
ATOM 1501 N N . VAL A 1 189 ? 10.596 27.139 -0.167 1.00 76.81 189 VAL A N 1
ATOM 1502 C CA . VAL A 1 189 ? 10.216 25.823 -0.701 1.00 76.81 189 VAL A CA 1
ATOM 1503 C C . VAL A 1 189 ? 9.687 25.949 -2.122 1.00 76.81 189 VAL A C 1
ATOM 1505 O O . VAL A 1 189 ? 8.842 26.785 -2.433 1.00 76.81 189 VAL A O 1
ATOM 1508 N N . ASN A 1 190 ? 10.152 25.059 -3.002 1.00 82.31 190 ASN A N 1
ATOM 1509 C CA . ASN A 1 190 ? 9.681 25.009 -4.377 1.00 82.31 190 ASN A CA 1
ATOM 1510 C C . ASN A 1 190 ? 8.148 24.780 -4.418 1.00 82.31 190 ASN A C 1
ATOM 1512 O O . ASN A 1 190 ? 7.683 23.729 -3.959 1.00 82.31 190 ASN A O 1
ATOM 1516 N N . PRO A 1 191 ? 7.354 25.679 -5.037 1.00 86.25 191 PRO A N 1
ATOM 1517 C CA . PRO A 1 191 ? 5.893 25.564 -5.081 1.00 86.25 191 PRO A CA 1
ATOM 1518 C C . PRO A 1 191 ? 5.376 24.273 -5.724 1.00 86.25 191 PRO A C 1
ATOM 1520 O O . PRO A 1 191 ? 4.217 23.909 -5.536 1.00 86.25 191 PRO A O 1
ATOM 1523 N N . ARG A 1 192 ? 6.197 23.591 -6.533 1.00 86.25 192 ARG A N 1
ATOM 1524 C CA . ARG A 1 192 ? 5.862 22.292 -7.128 1.00 86.25 192 ARG A CA 1
ATOM 1525 C C . ARG A 1 192 ? 5.881 21.166 -6.093 1.00 86.25 192 ARG A C 1
ATOM 1527 O O . ARG A 1 192 ? 5.013 20.306 -6.149 1.00 86.25 192 ARG A O 1
ATOM 1534 N N . VAL A 1 193 ? 6.828 21.193 -5.152 1.00 88.38 193 VAL A N 1
ATOM 1535 C CA . VAL A 1 193 ? 6.941 20.203 -4.064 1.00 88.38 193 VAL A CA 1
ATOM 1536 C C . VAL A 1 193 ? 5.741 20.323 -3.135 1.00 88.38 193 VAL A C 1
ATOM 1538 O O . VAL A 1 193 ? 5.045 19.339 -2.911 1.00 88.38 193 VAL A O 1
ATOM 1541 N N . SER A 1 194 ? 5.440 21.542 -2.678 1.00 88.75 194 SER A N 1
ATOM 1542 C CA . SER A 1 194 ? 4.278 21.806 -1.820 1.00 88.75 194 SER A CA 1
ATOM 1543 C C . SER A 1 194 ? 2.965 21.375 -2.489 1.00 88.75 194 SER A C 1
ATOM 1545 O O . SER A 1 194 ? 2.183 20.637 -1.892 1.00 88.75 194 SER A O 1
ATOM 1547 N N . ARG A 1 195 ? 2.756 21.733 -3.767 1.00 90.12 195 ARG A N 1
ATOM 1548 C CA . ARG A 1 195 ? 1.567 21.306 -4.523 1.00 90.12 195 ARG A CA 1
ATOM 1549 C C . ARG A 1 195 ? 1.461 19.793 -4.681 1.00 90.12 195 ARG A C 1
ATOM 1551 O O . ARG A 1 195 ? 0.357 19.277 -4.579 1.00 90.12 195 ARG A O 1
ATOM 1558 N N . ALA A 1 196 ? 2.569 19.091 -4.921 1.00 91.69 196 ALA A N 1
ATOM 1559 C CA . ALA A 1 196 ? 2.556 17.634 -5.032 1.00 91.69 196 ALA A CA 1
ATOM 1560 C C . ALA A 1 196 ? 2.165 16.974 -3.702 1.00 91.69 196 ALA A C 1
ATOM 1562 O O . ALA A 1 196 ? 1.284 16.121 -3.682 1.00 91.69 196 ALA A O 1
ATOM 1563 N N . ILE A 1 197 ? 2.753 17.424 -2.587 1.00 92.56 197 ILE A N 1
ATOM 1564 C CA . ILE A 1 197 ? 2.428 16.914 -1.247 1.00 92.56 197 ILE A CA 1
ATOM 1565 C C . ILE A 1 197 ? 0.950 17.148 -0.929 1.00 92.56 197 ILE A C 1
ATOM 1567 O O . ILE A 1 197 ? 0.269 16.224 -0.500 1.00 92.56 197 ILE A O 1
ATOM 1571 N N . MET A 1 198 ? 0.441 18.358 -1.179 1.00 91.25 198 MET A N 1
ATOM 1572 C CA . MET A 1 198 ? -0.970 18.695 -0.962 1.00 91.25 198 MET A CA 1
ATOM 1573 C C . MET A 1 198 ? -1.916 17.942 -1.885 1.00 91.25 198 MET A C 1
ATOM 1575 O O . MET A 1 198 ? -2.951 17.474 -1.424 1.00 91.25 198 MET A O 1
ATOM 1579 N N . GLY A 1 199 ? -1.556 17.766 -3.156 1.00 93.62 199 GLY A N 1
ATOM 1580 C CA . GLY A 1 199 ? -2.340 16.965 -4.090 1.00 93.62 199 GLY A CA 1
ATOM 1581 C C . GLY A 1 199 ? -2.500 15.527 -3.604 1.00 93.62 199 GLY A C 1
ATOM 1582 O O . GLY A 1 199 ? -3.621 15.033 -3.529 1.00 93.62 199 GLY A O 1
ATOM 1583 N N . VAL A 1 200 ? -1.398 14.891 -3.200 1.00 94.94 200 VAL A N 1
ATOM 1584 C CA . VAL A 1 200 ? -1.420 13.521 -2.670 1.00 94.94 200 VAL A CA 1
ATOM 1585 C C . VAL A 1 200 ? -2.148 13.441 -1.330 1.00 94.94 200 VAL A C 1
ATOM 1587 O O . VAL A 1 200 ? -2.945 12.529 -1.133 1.00 94.94 200 VAL A O 1
ATOM 1590 N N . HIS A 1 201 ? -1.940 14.404 -0.430 1.00 93.81 201 HIS A N 1
ATOM 1591 C CA . HIS A 1 201 ? -2.656 14.458 0.845 1.00 93.81 201 HIS A CA 1
ATOM 1592 C C . HIS A 1 201 ? -4.173 14.467 0.627 1.00 93.81 201 HIS A C 1
ATOM 1594 O O . HIS A 1 201 ? -4.862 13.579 1.118 1.00 93.81 201 HIS A O 1
ATOM 1600 N N . MET A 1 202 ? -4.666 15.396 -0.200 1.00 92.44 202 MET A N 1
ATOM 1601 C CA . MET A 1 202 ? -6.090 15.521 -0.524 1.00 92.44 202 MET A CA 1
ATOM 1602 C C . MET A 1 202 ? -6.642 14.299 -1.265 1.00 92.44 202 MET A C 1
ATOM 1604 O O . MET A 1 202 ? -7.791 13.919 -1.054 1.00 92.44 202 MET A O 1
ATOM 1608 N N . GLN A 1 203 ? -5.839 13.670 -2.130 1.00 94.31 203 GLN A N 1
ATOM 1609 C CA . GLN A 1 203 ? -6.221 12.432 -2.812 1.00 94.31 203 GLN A CA 1
ATOM 1610 C C . GLN A 1 203 ? -6.479 11.301 -1.807 1.00 94.31 203 GLN A C 1
ATOM 1612 O O . GLN A 1 203 ? -7.455 10.567 -1.950 1.00 94.31 203 GLN A O 1
ATOM 1617 N N . LEU A 1 204 ? -5.626 11.181 -0.786 1.00 92.75 204 LEU A N 1
ATOM 1618 C CA . LEU A 1 204 ? -5.751 10.174 0.267 1.00 92.75 204 LEU A CA 1
ATOM 1619 C C . LEU A 1 204 ? -6.854 10.515 1.275 1.00 92.75 204 LEU A C 1
ATOM 1621 O O . LEU A 1 204 ? -7.458 9.595 1.823 1.00 92.75 204 LEU A O 1
ATOM 1625 N N . SER A 1 205 ? -7.149 11.802 1.505 1.00 91.56 205 SER A N 1
ATOM 1626 C CA . SER A 1 205 ? -8.143 12.244 2.493 1.00 91.56 205 SER A CA 1
ATOM 1627 C C . SER A 1 205 ? -9.500 11.578 2.302 1.00 91.56 205 SER A C 1
ATOM 1629 O O . SER A 1 205 ? -10.110 11.202 3.291 1.00 91.56 205 SER A O 1
ATOM 1631 N N . ARG A 1 206 ? -9.938 11.326 1.061 1.00 88.75 206 ARG A N 1
ATOM 1632 C CA . ARG A 1 206 ? -11.196 10.605 0.810 1.00 88.75 206 ARG A CA 1
ATOM 1633 C C . ARG A 1 206 ? -11.204 9.211 1.447 1.00 88.75 206 ARG A C 1
ATOM 1635 O O . ARG A 1 206 ? -12.165 8.842 2.112 1.00 88.75 206 ARG A O 1
ATOM 1642 N N . SER A 1 207 ? -10.135 8.441 1.260 1.00 91.12 207 SER A N 1
ATOM 1643 C CA . SER A 1 207 ? -10.019 7.093 1.830 1.00 91.12 207 SER A CA 1
ATOM 1644 C C . SER A 1 207 ? -9.893 7.138 3.354 1.00 91.12 207 SER A C 1
ATOM 1646 O O . SER A 1 207 ? -10.429 6.277 4.048 1.00 91.12 207 SER A O 1
ATOM 1648 N N . VAL A 1 208 ? -9.228 8.170 3.886 1.00 91.06 208 VAL A N 1
ATOM 1649 C CA . VAL A 1 208 ? -9.141 8.407 5.333 1.00 91.06 208 VAL A CA 1
ATOM 1650 C C . VAL A 1 208 ? -10.499 8.793 5.923 1.00 91.06 208 VAL A C 1
ATOM 1652 O O . VAL A 1 208 ? -10.857 8.294 6.982 1.00 91.06 208 VAL A O 1
ATOM 1655 N N . GLU A 1 209 ? -11.283 9.634 5.254 1.00 89.12 209 GLU A N 1
ATOM 1656 C CA . GLU A 1 209 ? -12.632 10.020 5.680 1.00 89.12 209 GLU A CA 1
ATOM 1657 C C . GLU A 1 209 ? -13.584 8.823 5.696 1.00 89.12 209 GLU A C 1
ATOM 1659 O O . GLU A 1 209 ? -14.302 8.633 6.676 1.00 89.12 209 GLU A O 1
ATOM 1664 N N . GLU A 1 210 ? -13.549 7.981 4.659 1.00 89.06 210 GLU A N 1
ATOM 1665 C CA . GLU A 1 210 ? -14.314 6.729 4.621 1.00 89.06 210 GLU A CA 1
ATOM 1666 C C . GLU A 1 210 ? -13.938 5.830 5.812 1.00 89.06 210 GLU A C 1
ATOM 1668 O O . GLU A 1 210 ? -14.815 5.356 6.536 1.00 89.06 210 GLU A O 1
ATOM 1673 N N . PHE A 1 211 ? -12.640 5.677 6.089 1.00 92.12 211 PHE A N 1
ATOM 1674 C CA . PHE A 1 211 ? -12.145 4.950 7.258 1.00 92.12 211 PHE A CA 1
ATOM 1675 C C . PHE A 1 211 ? -12.631 5.553 8.590 1.00 92.12 211 PHE A C 1
ATOM 1677 O O . PHE A 1 211 ? -13.140 4.830 9.446 1.00 92.12 211 PHE A O 1
ATOM 1684 N N . LEU A 1 212 ? -12.535 6.874 8.767 1.00 89.62 212 LEU A N 1
ATOM 1685 C CA . LEU A 1 212 ? -13.013 7.574 9.966 1.00 89.62 212 LEU A CA 1
ATOM 1686 C C . LEU A 1 212 ? -14.533 7.452 10.143 1.00 89.62 212 LEU A C 1
ATOM 1688 O O . LEU A 1 212 ? -15.015 7.373 11.276 1.00 89.62 212 LEU A O 1
ATOM 1692 N N . GLY A 1 213 ? -15.285 7.401 9.043 1.00 87.81 213 GLY A N 1
ATOM 1693 C CA . GLY A 1 213 ? -16.718 7.117 9.041 1.00 87.81 213 GLY A CA 1
ATOM 1694 C C . GLY A 1 213 ? -17.025 5.730 9.607 1.00 87.81 213 GLY A C 1
ATOM 1695 O O . GLY A 1 213 ? -17.867 5.609 10.500 1.00 87.81 213 GLY A O 1
ATOM 1696 N N . VAL A 1 214 ? -16.284 4.703 9.170 1.00 88.62 214 VAL A N 1
ATOM 1697 C CA . VAL A 1 214 ? -16.393 3.342 9.726 1.00 88.62 214 VAL A CA 1
ATOM 1698 C C . VAL A 1 214 ? -16.071 3.334 11.219 1.00 88.62 214 VAL A C 1
ATOM 1700 O O . VAL A 1 214 ? -16.843 2.784 12.003 1.00 88.62 214 VAL A O 1
ATOM 1703 N N . LEU A 1 215 ? -14.980 3.981 11.642 1.00 89.62 215 LEU A N 1
ATOM 1704 C CA . LEU A 1 215 ? -14.610 4.044 13.061 1.00 89.62 215 LEU A CA 1
ATOM 1705 C C . LEU A 1 215 ? -15.674 4.721 13.916 1.00 89.62 215 LEU A C 1
ATOM 1707 O O . LEU A 1 215 ? -15.989 4.240 15.002 1.00 89.62 215 LEU A O 1
ATOM 1711 N N . SER A 1 216 ? -16.230 5.823 13.422 1.00 86.69 216 SER A N 1
ATOM 1712 C CA . SER A 1 216 ? -17.258 6.575 14.137 1.00 86.69 216 SER A CA 1
ATOM 1713 C C . SER A 1 216 ? -18.518 5.735 14.327 1.00 86.69 216 SER A C 1
ATOM 1715 O O . SER A 1 216 ? -19.059 5.691 15.428 1.00 86.69 216 SER A O 1
ATOM 1717 N N . GLY A 1 217 ? -18.962 5.019 13.290 1.00 85.69 217 GLY A N 1
ATOM 1718 C CA . GLY A 1 217 ? -20.123 4.141 13.415 1.00 85.69 217 GLY A CA 1
ATOM 1719 C C . GLY A 1 217 ? -19.857 2.921 14.305 1.00 85.69 217 GLY A C 1
ATOM 1720 O O . GLY A 1 217 ? -20.704 2.597 15.134 1.00 85.69 217 GLY A O 1
ATOM 1721 N N . LEU A 1 218 ? -18.671 2.303 14.225 1.00 87.06 218 LEU A N 1
ATOM 1722 C CA . LEU A 1 218 ? -18.284 1.212 15.132 1.00 87.06 218 LEU A CA 1
ATOM 1723 C C . LEU A 1 218 ? -18.239 1.672 16.594 1.00 87.06 218 LEU A C 1
ATOM 1725 O O . LEU A 1 218 ? -18.695 0.954 17.477 1.00 87.06 218 LEU A O 1
ATOM 1729 N N . ALA A 1 219 ? -17.718 2.871 16.859 1.00 85.69 219 ALA A N 1
ATOM 1730 C CA . ALA A 1 219 ? -17.650 3.422 18.208 1.00 85.69 219 ALA A CA 1
ATOM 1731 C C . ALA A 1 219 ? -19.032 3.784 18.779 1.00 85.69 219 ALA A C 1
ATOM 1733 O O . ALA A 1 219 ? -19.209 3.736 19.991 1.00 85.69 219 ALA A O 1
ATOM 1734 N N . LEU A 1 220 ? -20.003 4.139 17.928 1.00 83.25 220 LEU A N 1
ATOM 1735 C CA . LEU A 1 220 ? -21.386 4.404 18.342 1.00 83.25 220 LEU A CA 1
ATOM 1736 C C . LEU A 1 220 ? -22.164 3.125 18.683 1.00 83.25 220 LEU A C 1
ATOM 1738 O O . LEU A 1 220 ? -23.053 3.175 19.530 1.00 83.25 220 LEU A O 1
ATOM 1742 N N . ASP A 1 221 ? -21.856 2.010 18.018 1.00 81.75 221 ASP A N 1
ATOM 1743 C CA . ASP A 1 221 ? -22.481 0.704 18.277 1.00 81.75 221 ASP A CA 1
ATOM 1744 C C . ASP A 1 221 ? -21.760 -0.092 19.381 1.00 81.75 221 ASP A C 1
ATOM 1746 O O . ASP A 1 221 ? -22.318 -1.018 19.973 1.00 81.75 221 ASP A O 1
ATOM 1750 N N . ALA A 1 222 ? -20.520 0.287 19.697 1.00 79.69 222 ALA A N 1
ATOM 1751 C CA . ALA A 1 222 ? -19.764 -0.305 20.786 1.00 79.69 222 ALA A CA 1
ATOM 1752 C C . ALA A 1 222 ? -20.484 -0.063 22.127 1.00 79.69 222 ALA A C 1
ATOM 1754 O O . ALA A 1 222 ? -20.589 1.064 22.608 1.00 79.69 222 ALA A O 1
ATOM 1755 N N . GLY A 1 223 ? -20.983 -1.149 22.732 1.00 81.38 223 GLY A N 1
ATOM 1756 C CA . GLY A 1 223 ? -21.439 -1.170 24.127 1.00 81.38 223 GLY A CA 1
ATOM 1757 C C . GLY A 1 223 ? -20.255 -1.074 25.091 1.00 81.38 223 GLY A C 1
ATOM 1758 O O . GLY A 1 223 ? -19.254 -0.472 24.761 1.00 81.38 223 GLY A O 1
ATOM 1759 N N . ASP A 1 224 ? -20.293 -1.724 26.253 1.00 84.50 224 ASP A N 1
ATOM 1760 C CA . ASP A 1 224 ? -19.149 -1.680 27.193 1.00 84.50 224 ASP A CA 1
ATOM 1761 C C . ASP A 1 224 ? -18.002 -2.641 26.818 1.00 84.50 224 ASP A C 1
ATOM 1763 O O . ASP A 1 224 ? -16.966 -2.690 27.481 1.00 84.50 224 ASP A O 1
ATOM 1767 N N . ARG A 1 225 ? -18.207 -3.476 25.791 1.00 88.62 225 ARG A N 1
ATOM 1768 C CA . ARG A 1 225 ? -17.276 -4.527 25.363 1.00 88.62 225 ARG A CA 1
ATOM 1769 C C . ARG A 1 225 ? -17.254 -4.657 23.848 1.00 88.62 225 ARG A C 1
ATOM 1771 O O . ARG A 1 225 ? -18.304 -4.614 23.210 1.00 88.62 225 ARG A O 1
ATOM 1778 N N . VAL A 1 226 ? -16.076 -4.935 23.296 1.00 88.62 226 VAL A N 1
ATOM 1779 C CA . VAL A 1 226 ? -15.878 -5.239 21.872 1.00 88.62 226 VAL A CA 1
ATOM 1780 C C . VAL A 1 226 ? -15.279 -6.630 21.746 1.00 88.62 226 VAL A C 1
ATOM 1782 O O . VAL A 1 226 ? -14.490 -7.071 22.584 1.00 88.62 226 VAL A O 1
ATOM 1785 N N . ARG A 1 227 ? -15.710 -7.345 20.710 1.00 88.75 227 ARG A N 1
ATOM 1786 C CA . ARG A 1 227 ? -15.320 -8.724 20.436 1.00 88.75 227 ARG A CA 1
ATOM 1787 C C . ARG A 1 227 ? -14.593 -8.771 19.107 1.00 88.75 227 ARG A C 1
ATOM 1789 O O . ARG A 1 227 ? -15.133 -8.319 18.101 1.00 88.75 227 ARG A O 1
ATOM 1796 N N . PHE A 1 228 ? -13.402 -9.348 19.106 1.00 87.12 228 PHE A N 1
ATOM 1797 C CA . PHE A 1 228 ? -12.632 -9.597 17.897 1.00 87.12 228 PHE A CA 1
ATOM 1798 C C . PHE A 1 228 ? -12.381 -11.081 17.731 1.00 87.12 228 PHE A C 1
ATOM 1800 O O . PHE A 1 228 ? -12.247 -11.823 18.699 1.00 87.12 228 PHE A O 1
ATOM 1807 N N . VAL A 1 229 ? -12.296 -11.508 16.481 1.00 85.81 229 VAL A N 1
ATOM 1808 C CA . VAL A 1 229 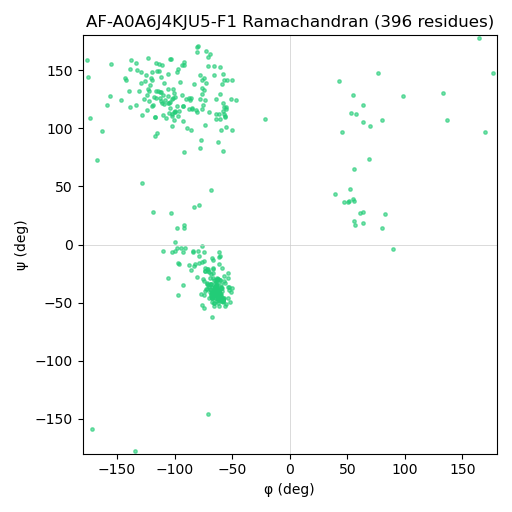? -11.971 -12.884 16.131 1.00 85.81 229 VAL A CA 1
ATOM 1809 C C . VAL A 1 229 ? -10.508 -12.924 15.711 1.00 85.81 229 VAL A C 1
ATOM 1811 O O . VAL A 1 229 ? -10.103 -12.159 14.835 1.00 85.81 229 VAL A O 1
ATOM 1814 N N . ALA A 1 230 ? -9.721 -13.790 16.344 1.00 83.44 230 ALA A N 1
ATOM 1815 C CA . ALA A 1 230 ? -8.288 -13.910 16.110 1.00 83.44 230 ALA A CA 1
ATOM 1816 C C . ALA A 1 230 ? -7.869 -15.374 15.936 1.00 83.44 230 ALA A C 1
ATOM 1818 O O . ALA A 1 230 ? -8.452 -16.287 16.523 1.00 83.44 230 ALA A O 1
ATOM 1819 N N . ASN A 1 231 ? -6.818 -15.594 15.151 1.00 83.25 231 ASN A N 1
ATOM 1820 C CA . ASN A 1 231 ? -6.129 -16.879 15.102 1.00 83.25 231 ASN A CA 1
ATOM 1821 C C . ASN A 1 231 ? -5.061 -16.889 16.200 1.00 83.25 231 ASN A C 1
ATOM 1823 O O . ASN A 1 231 ? -4.243 -15.976 16.262 1.00 83.25 231 ASN A O 1
ATOM 1827 N N . GLY A 1 232 ? -5.074 -17.890 17.077 1.00 84.62 232 GLY A N 1
ATOM 1828 C CA . GLY A 1 232 ? -4.061 -18.028 18.123 1.00 84.62 232 GLY A CA 1
ATOM 1829 C C . GLY A 1 232 ? -4.455 -19.003 19.237 1.00 84.62 232 GLY A C 1
ATOM 1830 O O . GLY A 1 232 ? -5.542 -19.590 19.190 1.00 84.62 232 GLY A O 1
ATOM 1831 N N . PRO A 1 233 ? -3.550 -19.224 20.208 1.00 88.31 233 PRO A N 1
ATOM 1832 C CA . PRO A 1 233 ? -3.790 -20.095 21.353 1.00 88.31 233 PRO A CA 1
ATOM 1833 C C . PRO A 1 233 ? -4.838 -19.499 22.304 1.00 88.31 233 PRO A C 1
ATOM 1835 O O . PRO A 1 233 ? -5.117 -18.310 22.283 1.00 88.31 233 PRO A O 1
ATOM 1838 N N . LEU A 1 234 ? -5.391 -20.315 23.203 1.00 87.50 234 LEU A N 1
ATOM 1839 C CA . LEU A 1 234 ? -6.327 -19.834 24.234 1.00 87.50 234 LEU A CA 1
ATOM 1840 C C . LEU A 1 234 ? -5.642 -19.064 25.375 1.00 87.50 234 LEU A C 1
ATOM 1842 O O . LEU A 1 234 ? -6.323 -18.533 26.248 1.00 87.50 234 LEU A O 1
ATOM 1846 N N . GLU A 1 235 ? -4.310 -19.028 25.396 1.00 90.62 235 GLU A N 1
ATOM 1847 C CA . GLU A 1 235 ? -3.517 -18.418 26.460 1.00 90.62 235 GLU A CA 1
ATOM 1848 C C . GLU A 1 235 ? -3.527 -16.882 26.352 1.00 90.62 235 GLU A C 1
ATOM 1850 O O . GLU A 1 235 ? -2.984 -16.335 25.391 1.00 90.62 235 GLU A O 1
ATOM 1855 N N . PRO A 1 236 ? -4.066 -16.143 27.344 1.00 89.19 236 PRO A N 1
ATOM 1856 C CA . PRO A 1 236 ? -4.112 -14.677 27.293 1.00 89.19 236 PRO A CA 1
ATOM 1857 C C . PRO A 1 236 ? -2.728 -14.015 27.247 1.00 89.19 236 PRO A C 1
ATOM 1859 O O . PRO A 1 236 ? -2.570 -12.950 26.656 1.00 89.19 236 PRO A O 1
ATOM 1862 N N . ALA A 1 237 ? -1.714 -14.652 27.845 1.00 91.31 237 ALA A N 1
ATOM 1863 C CA . ALA A 1 237 ? -0.342 -14.143 27.877 1.00 91.31 237 ALA A CA 1
ATOM 1864 C C . ALA A 1 237 ? 0.250 -13.949 26.470 1.00 91.31 237 ALA A C 1
ATOM 1866 O O . ALA A 1 237 ? 0.982 -12.986 26.252 1.00 91.31 237 ALA A O 1
ATOM 1867 N N . TYR A 1 238 ? -0.120 -14.810 25.515 1.00 91.94 238 TYR A N 1
ATOM 1868 C CA . TYR A 1 238 ? 0.266 -14.667 24.112 1.00 91.94 238 TYR A CA 1
ATOM 1869 C C . TYR A 1 238 ? -0.232 -13.336 23.533 1.00 91.94 238 TYR A C 1
ATOM 1871 O O . TYR A 1 238 ? 0.548 -12.564 22.985 1.00 91.94 238 TYR A O 1
ATOM 1879 N N . TYR A 1 239 ? -1.512 -13.009 23.735 1.00 89.62 239 TYR A N 1
ATOM 1880 C CA . TYR A 1 239 ? -2.095 -11.766 23.224 1.00 89.62 239 TYR A CA 1
ATOM 1881 C C . TYR A 1 239 ? -1.538 -10.522 23.910 1.00 89.62 239 TYR A C 1
ATOM 1883 O O . TYR A 1 239 ? -1.378 -9.500 23.253 1.00 89.62 239 TYR A O 1
ATOM 1891 N N . HIS A 1 240 ? -1.208 -10.596 25.201 1.00 89.31 240 HIS A N 1
ATOM 1892 C CA . HIS A 1 240 ? -0.541 -9.493 25.896 1.00 89.31 240 HIS A CA 1
ATOM 1893 C C . HIS A 1 240 ? 0.853 -9.188 25.339 1.00 89.31 240 HIS A C 1
ATOM 1895 O O . HIS A 1 240 ? 1.255 -8.026 25.342 1.00 89.31 240 HIS A O 1
ATOM 1901 N N . LEU A 1 241 ? 1.565 -10.207 24.851 1.00 89.25 241 LEU A N 1
ATOM 1902 C CA . LEU A 1 241 ? 2.854 -10.040 24.187 1.00 89.25 241 LEU A CA 1
ATOM 1903 C C . LEU A 1 241 ? 2.679 -9.467 22.772 1.00 89.25 241 LEU A C 1
ATOM 1905 O O . LEU A 1 241 ? 3.247 -8.427 22.456 1.00 89.25 241 LEU A O 1
ATOM 1909 N N . GLU A 1 242 ? 1.866 -10.120 21.940 1.00 85.44 242 GLU A N 1
ATOM 1910 C CA . GLU A 1 242 ? 1.700 -9.771 20.520 1.00 85.44 242 GLU A CA 1
ATOM 1911 C C . GLU A 1 242 ? 1.006 -8.419 20.317 1.00 85.44 242 GLU A C 1
ATOM 1913 O O . GLU A 1 242 ? 1.346 -7.651 19.421 1.00 85.44 242 GLU A O 1
ATOM 1918 N N . LEU A 1 243 ? 0.041 -8.090 21.177 1.00 85.56 243 LEU A N 1
ATOM 1919 C CA . LEU A 1 243 ? -0.707 -6.836 21.127 1.00 85.56 243 LEU A CA 1
ATOM 1920 C C . LEU A 1 243 ? -0.220 -5.849 22.192 1.00 85.56 243 LEU A C 1
ATOM 1922 O O . LEU A 1 243 ? -0.988 -4.990 22.620 1.00 85.56 243 LEU A O 1
ATOM 1926 N N . ALA A 1 244 ? 1.043 -5.934 22.627 1.00 85.56 244 ALA A N 1
ATOM 1927 C CA . ALA A 1 244 ? 1.594 -5.071 23.677 1.00 85.56 244 ALA A CA 1
ATOM 1928 C C . ALA A 1 244 ? 1.331 -3.572 23.423 1.00 85.56 244 ALA A C 1
ATOM 1930 O O . ALA A 1 244 ? 1.007 -2.825 24.345 1.00 85.56 244 ALA A O 1
ATOM 1931 N N . HIS A 1 245 ? 1.385 -3.141 22.159 1.00 82.69 245 HIS A N 1
ATOM 1932 C CA . HIS A 1 245 ? 1.110 -1.761 21.747 1.00 82.69 245 HIS A CA 1
ATOM 1933 C C . HIS A 1 245 ? -0.351 -1.317 21.932 1.00 82.69 245 HIS A C 1
ATOM 1935 O O . HIS A 1 245 ? -0.617 -0.120 21.995 1.00 82.69 245 HIS A O 1
ATOM 1941 N N . VAL A 1 246 ? -1.296 -2.253 22.039 1.00 81.75 246 VAL A N 1
ATOM 1942 C CA . VAL A 1 246 ? -2.720 -1.976 22.288 1.00 81.75 246 VAL A CA 1
ATOM 1943 C C . VAL A 1 246 ? -2.986 -1.710 23.773 1.00 81.75 246 VAL A C 1
ATOM 1945 O O . VAL A 1 246 ? -3.898 -0.962 24.109 1.00 81.75 246 VAL A O 1
ATOM 1948 N N . PHE A 1 247 ? -2.175 -2.278 24.670 1.00 83.62 247 PHE A N 1
ATOM 1949 C CA . PHE A 1 247 ? -2.354 -2.182 26.125 1.00 83.62 247 PHE A CA 1
ATOM 1950 C C . PHE A 1 247 ? -1.596 -1.006 26.767 1.00 83.62 247 PHE A C 1
ATOM 1952 O O . PHE A 1 247 ? -1.380 -0.985 27.979 1.00 83.62 247 PHE A O 1
ATOM 1959 N N . VAL A 1 248 ? -1.165 -0.019 25.977 1.00 78.44 248 VAL A N 1
ATOM 1960 C CA . VAL A 1 248 ? -0.406 1.130 26.490 1.00 78.44 248 VAL A CA 1
ATOM 1961 C C . VAL A 1 248 ? -1.275 1.953 27.448 1.00 78.44 248 VAL A C 1
ATOM 1963 O O . VAL A 1 248 ? -2.364 2.395 27.092 1.00 78.44 248 VAL A O 1
ATOM 1966 N N . GLY A 1 249 ? -0.775 2.178 28.667 1.00 77.69 249 GLY A N 1
ATOM 1967 C CA . GLY A 1 249 ? -1.429 3.026 29.670 1.00 77.69 249 GLY A CA 1
ATOM 1968 C C . GLY A 1 249 ? -2.575 2.370 30.449 1.00 77.69 249 GLY A C 1
ATOM 1969 O O . GLY A 1 249 ? -3.327 3.088 31.099 1.00 77.69 249 GLY A O 1
ATOM 1970 N N . ASP A 1 250 ? -2.726 1.039 30.392 1.00 80.00 250 ASP A N 1
ATOM 1971 C CA . ASP A 1 250 ? -3.788 0.269 31.073 1.00 80.00 250 ASP A CA 1
ATOM 1972 C C . ASP A 1 250 ? -5.230 0.700 30.722 1.00 80.00 250 ASP A C 1
ATOM 1974 O O . ASP A 1 250 ? -6.190 0.351 31.423 1.00 80.00 250 ASP A O 1
ATOM 1978 N N . GLU A 1 251 ? -5.404 1.444 29.624 1.00 87.31 251 GLU A N 1
ATOM 1979 C CA . GLU A 1 251 ? -6.702 1.974 29.199 1.00 87.31 251 GLU A CA 1
ATOM 1980 C C . GLU A 1 251 ? -7.548 0.966 28.414 1.00 87.31 251 GLU A C 1
ATOM 1982 O O . GLU A 1 251 ? -8.758 1.150 28.285 1.00 87.31 251 GLU A O 1
ATOM 1987 N N . VAL A 1 252 ? -6.923 -0.087 27.889 1.00 88.69 252 VAL A N 1
ATOM 1988 C CA . VAL A 1 252 ? -7.567 -1.213 27.206 1.00 88.69 252 VAL A CA 1
ATOM 1989 C C . VAL A 1 252 ? -7.202 -2.485 27.956 1.00 88.69 252 VAL A C 1
ATOM 1991 O O . VAL A 1 252 ? -6.056 -2.665 28.363 1.00 88.69 252 VAL A O 1
ATOM 1994 N N . ARG A 1 253 ? -8.169 -3.382 28.155 1.00 91.62 253 ARG A N 1
ATOM 1995 C CA . ARG A 1 253 ? -7.970 -4.647 28.872 1.00 91.62 253 ARG A CA 1
ATOM 1996 C C . ARG A 1 253 ? -8.535 -5.805 28.072 1.00 91.62 253 ARG A C 1
ATOM 1998 O O . ARG A 1 253 ? -9.676 -5.746 27.624 1.00 91.62 253 ARG A O 1
ATOM 2005 N N . LEU A 1 254 ? -7.748 -6.868 27.932 1.00 91.38 254 LEU A N 1
ATOM 2006 C CA . LEU A 1 254 ? -8.231 -8.158 27.449 1.00 91.38 254 LEU A CA 1
ATOM 2007 C C . LEU A 1 254 ? -8.892 -8.886 28.621 1.00 91.38 254 LEU A C 1
ATOM 2009 O O . LEU A 1 254 ? -8.231 -9.219 29.601 1.00 91.38 254 LEU A O 1
ATOM 2013 N N . VAL A 1 255 ? -10.202 -9.094 28.534 1.00 91.94 255 VAL A N 1
ATOM 2014 C CA . VAL A 1 255 ? -11.011 -9.622 29.642 1.00 91.94 255 VAL A CA 1
ATOM 2015 C C . VAL A 1 255 ? -11.213 -11.122 29.507 1.00 91.94 255 VAL A C 1
ATOM 2017 O O . VAL A 1 255 ? -11.116 -11.856 30.486 1.00 91.94 255 VAL A O 1
ATOM 2020 N N . GLU A 1 256 ? -11.500 -11.588 28.292 1.00 91.75 256 GLU A N 1
ATOM 2021 C CA . GLU A 1 256 ? -11.813 -12.991 28.022 1.00 91.75 256 GLU A CA 1
ATOM 2022 C C . GLU A 1 256 ? -11.201 -13.432 26.686 1.00 91.75 256 GLU A C 1
ATOM 2024 O O . GLU A 1 256 ? -11.234 -12.693 25.701 1.00 91.75 256 GLU A O 1
ATOM 2029 N N . VAL A 1 257 ? -10.701 -14.671 26.653 1.00 91.12 257 VAL A N 1
ATOM 2030 C CA . VAL A 1 257 ? -10.350 -15.409 25.431 1.00 91.12 257 VAL A CA 1
ATOM 2031 C C . VAL A 1 257 ? -11.260 -16.632 25.370 1.00 91.12 257 VAL A C 1
ATOM 2033 O O . VAL A 1 257 ? -11.160 -17.535 26.202 1.00 91.12 257 VAL A O 1
ATOM 2036 N N . LYS A 1 258 ? -12.201 -16.642 24.426 1.00 88.44 258 LYS A N 1
ATOM 2037 C CA . LYS A 1 258 ? -13.218 -17.689 24.296 1.00 88.44 258 LYS A CA 1
ATOM 2038 C C . LYS A 1 258 ? -12.874 -18.679 23.184 1.00 88.44 258 LYS A C 1
ATOM 2040 O O . LYS A 1 258 ? -12.551 -18.265 22.067 1.00 88.44 258 LYS A O 1
ATOM 2045 N N . PRO A 1 259 ? -12.996 -19.991 23.448 1.00 84.06 259 PRO A N 1
ATOM 2046 C CA . PRO A 1 259 ? -12.804 -21.006 22.427 1.00 84.06 259 PRO A CA 1
ATOM 2047 C C . PRO A 1 259 ? -13.983 -21.037 21.450 1.00 84.06 259 PRO A C 1
ATOM 2049 O O . PRO A 1 259 ? -15.126 -21.272 21.842 1.00 84.06 259 PRO A O 1
ATOM 2052 N N . HIS A 1 260 ? -13.683 -20.894 20.161 1.00 72.00 260 HIS A N 1
ATOM 2053 C CA . HIS A 1 260 ? -14.636 -21.072 19.066 1.00 72.00 260 HIS A CA 1
ATOM 2054 C C . HIS A 1 260 ? -14.090 -22.038 17.998 1.00 72.00 260 HIS A C 1
ATOM 2056 O O . HIS A 1 260 ? -14.057 -21.711 16.825 1.00 72.00 260 HIS A O 1
ATOM 2062 N N . ASN A 1 261 ? -13.654 -23.247 18.392 1.00 63.19 261 ASN A N 1
ATOM 2063 C CA . ASN A 1 261 ? -13.160 -24.303 17.479 1.00 63.19 261 ASN A CA 1
ATOM 2064 C C . ASN A 1 261 ? -12.300 -23.777 16.304 1.00 63.19 261 ASN A C 1
ATOM 2066 O O . ASN A 1 261 ? -12.479 -24.229 15.180 1.00 63.19 261 ASN A O 1
ATOM 2070 N N . SER A 1 262 ? -11.384 -22.841 16.592 1.00 55.69 262 SER A N 1
ATOM 2071 C CA . SER A 1 262 ? -10.609 -22.045 15.626 1.00 55.69 262 SER A CA 1
ATOM 2072 C C . SER A 1 262 ? -11.476 -21.314 14.581 1.00 55.69 262 SER A C 1
ATOM 2074 O O . SER A 1 262 ? -12.056 -21.959 13.703 1.00 55.69 262 SER A O 1
ATOM 2076 N N . PRO A 1 263 ? -11.545 -19.970 14.590 1.00 81.50 263 PRO A N 1
ATOM 2077 C CA . PRO A 1 263 ? -10.748 -19.002 15.368 1.00 81.50 263 PRO A CA 1
ATOM 2078 C C . PRO A 1 263 ? -11.195 -18.811 16.838 1.00 81.50 263 PRO A C 1
ATOM 2080 O O . PRO A 1 263 ? -12.234 -19.323 17.250 1.00 81.50 263 PRO A O 1
ATOM 2083 N N . VAL A 1 264 ? -10.404 -18.096 17.653 1.00 86.44 264 VAL A N 1
ATOM 2084 C CA . VAL A 1 264 ? -10.770 -17.713 19.036 1.00 86.44 264 VAL A CA 1
ATOM 2085 C C . VAL A 1 264 ? -11.413 -16.326 19.080 1.00 86.44 264 VAL A C 1
ATOM 2087 O O . VAL A 1 264 ? -11.168 -15.486 18.214 1.00 86.44 264 VAL A O 1
ATOM 2090 N N . GLU A 1 265 ? -12.231 -16.073 20.099 1.00 89.00 265 GLU A N 1
ATOM 2091 C CA . GLU A 1 265 ? -12.861 -14.771 20.334 1.00 89.00 265 GLU A CA 1
ATOM 2092 C C . GLU A 1 265 ? -12.152 -14.041 21.484 1.00 89.00 265 GLU A C 1
ATOM 2094 O O . GLU A 1 265 ? -12.073 -14.546 22.602 1.00 89.00 265 GLU A O 1
ATOM 2099 N N . LEU A 1 266 ? -11.650 -12.841 21.204 1.00 89.06 266 LEU A N 1
ATOM 2100 C CA . LEU A 1 266 ? -11.024 -11.932 22.157 1.00 89.06 266 LEU A CA 1
ATOM 2101 C C . LEU A 1 266 ? -12.031 -10.865 22.577 1.00 89.06 266 LEU A C 1
ATOM 2103 O O . LEU A 1 266 ? -12.608 -10.188 21.725 1.00 89.06 266 LEU A O 1
ATOM 2107 N N . VAL A 1 267 ? -12.227 -10.691 23.880 1.00 91.44 267 VAL A N 1
ATOM 2108 C CA . VAL A 1 267 ? -13.146 -9.691 24.435 1.00 91.44 267 VAL A CA 1
ATOM 2109 C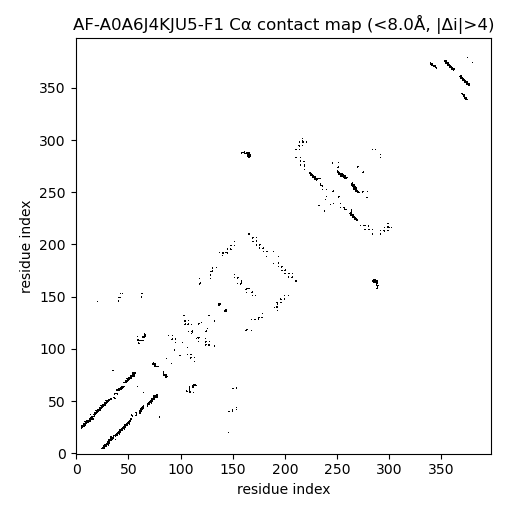 C . VAL A 1 267 ? -12.352 -8.598 25.129 1.00 91.44 267 VAL A C 1
ATOM 2111 O O . VAL A 1 267 ? -11.627 -8.873 26.085 1.00 91.44 267 VAL A O 1
ATOM 2114 N N . PHE A 1 268 ? -12.530 -7.361 24.676 1.00 91.38 268 PHE A N 1
ATOM 2115 C CA . PHE A 1 268 ? -11.849 -6.190 25.215 1.00 91.38 268 PHE A CA 1
ATOM 2116 C C . PHE A 1 268 ? -12.816 -5.248 25.934 1.00 91.38 268 PHE A C 1
ATOM 2118 O O . PHE A 1 268 ? -13.954 -5.057 25.497 1.00 91.38 268 PHE A O 1
ATOM 2125 N N . GLU A 1 269 ? -12.319 -4.639 27.006 1.00 92.88 269 GLU A N 1
ATOM 2126 C CA . GLU A 1 269 ? -12.908 -3.498 27.713 1.00 92.88 269 GLU A CA 1
ATOM 2127 C C . GLU A 1 269 ? -11.967 -2.294 27.605 1.00 92.88 269 GLU A C 1
ATOM 2129 O O . GLU A 1 269 ? -10.757 -2.451 27.414 1.00 92.88 269 GLU A O 1
ATOM 2134 N N . TRP A 1 270 ? -12.513 -1.089 27.745 1.00 92.38 270 TRP A N 1
ATOM 2135 C CA . TRP A 1 270 ? -11.750 0.155 27.702 1.00 92.38 270 TRP A CA 1
ATOM 2136 C C . TRP A 1 270 ? -12.207 1.137 28.777 1.00 92.38 270 TRP A C 1
ATOM 2138 O O . TRP A 1 270 ? -13.326 1.068 29.281 1.00 92.38 270 TRP A O 1
ATOM 2148 N N . VAL A 1 271 ? -11.324 2.077 29.109 1.00 88.69 271 VAL A N 1
ATOM 2149 C CA . VAL A 1 271 ? -11.570 3.111 30.122 1.00 88.69 271 VAL A CA 1
ATOM 2150 C C . VAL A 1 271 ? -12.127 4.392 29.500 1.00 88.69 271 VAL A C 1
ATOM 2152 O O . VAL A 1 271 ? -12.955 5.064 30.113 1.00 88.69 271 VAL A O 1
ATOM 2155 N N . SER A 1 272 ? -11.698 4.742 28.282 1.00 87.31 272 SER A N 1
ATOM 2156 C CA . SER A 1 272 ? -12.094 5.987 27.618 1.00 87.31 272 SER A CA 1
ATOM 2157 C C . SER A 1 272 ? -12.516 5.772 26.164 1.00 87.31 272 SER A C 1
ATOM 2159 O O . SER A 1 272 ? -12.089 4.824 25.503 1.00 87.31 272 SER A O 1
ATOM 2161 N N . GLN A 1 273 ? -13.324 6.696 25.637 1.00 84.62 273 GLN A N 1
ATOM 2162 C CA . GLN A 1 273 ? -13.718 6.688 24.225 1.00 84.62 273 GLN A CA 1
ATOM 2163 C C . GLN A 1 273 ? -12.507 6.819 23.288 1.00 84.62 273 GLN A C 1
ATOM 2165 O O . GLN A 1 273 ? -12.517 6.274 22.188 1.00 84.62 273 GLN A O 1
ATOM 2170 N N . HIS A 1 274 ? -11.446 7.504 23.723 1.00 84.62 274 HIS A N 1
ATOM 2171 C CA . HIS A 1 274 ? -10.209 7.602 22.954 1.00 84.62 274 HIS A CA 1
ATOM 2172 C C . HIS A 1 274 ? -9.538 6.230 22.802 1.00 84.62 274 HIS A C 1
ATOM 2174 O O . HIS A 1 274 ? -9.185 5.839 21.693 1.00 84.62 274 HIS A O 1
ATOM 2180 N N . SER A 1 275 ? -9.444 5.464 23.888 1.00 85.88 275 SER A N 1
ATOM 2181 C CA . SER A 1 275 ? -8.832 4.129 23.906 1.00 85.88 275 SER A CA 1
ATOM 2182 C C . SER A 1 275 ? -9.639 3.131 23.066 1.00 85.88 275 SER A C 1
ATOM 2184 O O . SER A 1 275 ? -9.059 2.344 22.319 1.00 85.88 275 SER A O 1
ATOM 2186 N N . LEU A 1 276 ? -10.976 3.220 23.111 1.00 86.19 276 LEU A N 1
ATOM 2187 C CA . LEU A 1 276 ? -11.863 2.488 22.201 1.00 86.19 276 LEU A CA 1
ATOM 2188 C C . LEU A 1 276 ? -11.568 2.821 20.736 1.00 86.19 276 LEU A C 1
ATOM 2190 O O . LEU A 1 276 ? -11.415 1.916 19.919 1.00 86.19 276 LEU A O 1
ATOM 2194 N N . LEU A 1 277 ? -11.490 4.111 20.395 1.00 86.06 277 LEU A N 1
ATOM 2195 C CA . LEU A 1 277 ? -11.217 4.543 19.025 1.00 86.06 277 LEU A CA 1
ATOM 2196 C C . LEU A 1 277 ? -9.854 4.046 18.544 1.00 86.06 277 LEU A C 1
ATOM 2198 O O . LEU A 1 277 ? -9.764 3.571 17.420 1.00 86.06 277 LEU A O 1
ATOM 2202 N N . CYS A 1 278 ? -8.819 4.092 19.384 1.00 85.62 278 CYS A N 1
ATOM 2203 C CA . CYS A 1 278 ? -7.499 3.554 19.058 1.00 85.62 278 CYS A CA 1
ATOM 2204 C C . CYS A 1 278 ? -7.538 2.037 18.810 1.00 85.62 278 CYS A C 1
ATOM 2206 O O . CYS A 1 278 ? -6.958 1.561 17.834 1.00 85.62 278 CYS A O 1
ATOM 2208 N N . LEU A 1 279 ? -8.262 1.286 19.646 1.00 86.25 279 LEU A N 1
ATOM 2209 C CA . LEU A 1 279 ? -8.448 -0.157 19.487 1.00 86.25 279 LEU A CA 1
ATOM 2210 C C . LEU A 1 279 ? -9.178 -0.497 18.177 1.00 86.25 279 LEU A C 1
ATOM 2212 O O . LEU A 1 279 ? -8.706 -1.323 17.393 1.00 86.25 279 LEU A O 1
ATOM 2216 N N . LEU A 1 280 ? -10.309 0.165 17.917 1.00 89.81 280 LEU A N 1
ATOM 2217 C CA . LEU A 1 280 ? -11.073 -0.002 16.679 1.00 89.81 280 LEU A CA 1
ATOM 2218 C C . LEU A 1 280 ? -10.253 0.424 15.457 1.00 89.81 280 LEU A C 1
ATOM 2220 O O . LEU A 1 280 ? -10.289 -0.263 14.439 1.00 89.81 280 LEU A O 1
ATOM 2224 N N . ALA A 1 281 ? -9.486 1.512 15.563 1.00 88.56 281 ALA A N 1
ATOM 2225 C CA . ALA A 1 281 ? -8.615 2.007 14.504 1.00 88.56 281 ALA A CA 1
ATOM 2226 C C . ALA A 1 281 ? -7.534 0.995 14.147 1.00 88.56 281 ALA A C 1
ATOM 2228 O O . ALA A 1 281 ? -7.366 0.709 12.968 1.00 88.56 281 ALA A O 1
ATOM 2229 N N . ALA A 1 282 ? -6.844 0.417 15.131 1.00 86.06 282 ALA A N 1
ATOM 2230 C CA . ALA A 1 282 ? -5.826 -0.601 14.886 1.00 86.06 282 ALA A CA 1
ATOM 2231 C C . ALA A 1 282 ? -6.416 -1.822 14.164 1.00 86.06 282 ALA A C 1
ATOM 2233 O O . ALA A 1 282 ? -5.856 -2.300 13.176 1.00 86.06 282 ALA A O 1
ATOM 2234 N N . PHE A 1 283 ? -7.589 -2.286 14.603 1.00 87.62 283 PHE A N 1
ATOM 2235 C CA . PHE A 1 283 ? -8.252 -3.422 13.971 1.00 87.62 283 PHE A CA 1
ATOM 2236 C C . PHE A 1 283 ? -8.733 -3.097 12.555 1.00 87.62 283 PHE A C 1
ATOM 2238 O O . PHE A 1 283 ? -8.452 -3.843 11.621 1.00 87.62 283 PHE A O 1
ATOM 2245 N N . ALA A 1 284 ? -9.439 -1.984 12.367 1.00 89.62 284 ALA A N 1
ATOM 2246 C CA . ALA A 1 284 ? -9.938 -1.580 11.059 1.00 89.62 284 ALA A CA 1
ATOM 2247 C C . ALA A 1 284 ? -8.791 -1.238 10.094 1.00 89.62 284 ALA A C 1
ATOM 2249 O O . ALA A 1 284 ? -8.906 -1.487 8.899 1.00 89.62 284 ALA A O 1
ATOM 2250 N N . ALA A 1 285 ? -7.660 -0.734 10.599 1.00 89.50 285 ALA A N 1
ATOM 2251 C CA . ALA A 1 285 ? -6.487 -0.424 9.788 1.00 89.50 285 ALA A CA 1
ATOM 2252 C C . ALA A 1 285 ? -5.890 -1.672 9.117 1.00 89.50 285 ALA A C 1
ATOM 2254 O O . ALA A 1 285 ? -5.338 -1.582 8.022 1.00 89.50 285 ALA A O 1
ATOM 2255 N N . SER A 1 286 ? -6.061 -2.841 9.742 1.00 88.38 286 SER A N 1
ATOM 2256 C CA . SER A 1 286 ? -5.632 -4.138 9.202 1.00 88.38 286 SER A CA 1
ATOM 2257 C C . SER A 1 286 ? -6.544 -4.695 8.099 1.00 88.38 286 SER A C 1
ATOM 2259 O O . SER A 1 286 ? -6.277 -5.772 7.573 1.00 88.38 286 SER A O 1
ATOM 2261 N N . ARG A 1 287 ? -7.627 -3.989 7.749 1.00 89.81 287 ARG A N 1
ATOM 2262 C CA . ARG A 1 287 ? -8.646 -4.455 6.801 1.00 89.81 287 ARG A CA 1
ATOM 2263 C C . ARG A 1 287 ? -8.435 -3.902 5.403 1.00 89.81 287 ARG A C 1
ATOM 2265 O O . ARG A 1 287 ? -7.951 -2.782 5.221 1.00 89.81 287 ARG A O 1
ATOM 2272 N N . VAL A 1 288 ? -8.825 -4.703 4.418 1.00 92.38 288 VAL A N 1
ATOM 2273 C CA . VAL A 1 288 ? -8.875 -4.298 3.007 1.00 92.38 288 VAL A CA 1
ATOM 2274 C C . VAL A 1 288 ? -10.152 -3.503 2.716 1.00 92.38 288 VAL A C 1
ATOM 2276 O O . VAL A 1 288 ? -11.105 -3.516 3.499 1.00 92.38 288 VAL A O 1
ATOM 2279 N N . GLN A 1 289 ? -10.199 -2.825 1.568 1.00 93.06 289 GLN A N 1
ATOM 2280 C CA . GLN A 1 289 ? -11.315 -1.952 1.185 1.00 93.06 289 GLN A CA 1
ATOM 2281 C C . GLN A 1 289 ? -12.684 -2.654 1.252 1.00 93.06 289 GLN A C 1
ATOM 2283 O O . GLN A 1 289 ? -13.638 -2.118 1.816 1.00 93.06 289 GLN A O 1
ATOM 2288 N N . ALA A 1 290 ? -12.793 -3.871 0.719 1.00 90.69 290 ALA A N 1
ATOM 2289 C CA . ALA A 1 290 ? -14.035 -4.637 0.702 1.00 90.69 290 ALA A CA 1
ATOM 2290 C C . ALA A 1 290 ? -14.525 -4.985 2.113 1.00 90.69 290 ALA A C 1
ATOM 2292 O O . ALA A 1 290 ? -15.723 -4.909 2.375 1.00 90.69 290 ALA A O 1
ATOM 2293 N N . GLU A 1 291 ? -13.617 -5.327 3.028 1.00 88.56 291 GLU A N 1
ATOM 2294 C CA . GLU A 1 291 ? -13.957 -5.604 4.426 1.00 88.56 291 GLU A CA 1
ATOM 2295 C C . GLU A 1 291 ? -14.437 -4.331 5.137 1.00 88.56 291 GLU A C 1
ATOM 2297 O O . GLU A 1 291 ? -15.431 -4.368 5.859 1.00 88.56 291 GLU A O 1
ATOM 2302 N N . LEU A 1 292 ? -13.797 -3.183 4.887 1.00 87.81 292 LEU A N 1
ATOM 2303 C CA . LEU A 1 292 ? -14.239 -1.896 5.433 1.00 87.81 292 LEU A CA 1
ATOM 2304 C C . LEU A 1 292 ? -15.609 -1.474 4.898 1.00 87.81 292 LEU A C 1
ATOM 2306 O O . LEU A 1 292 ? -16.446 -1.007 5.669 1.00 87.81 292 LEU A O 1
ATOM 2310 N N . HIS A 1 293 ? -15.883 -1.683 3.609 1.00 89.06 293 HIS A N 1
ATOM 2311 C CA . HIS A 1 293 ? -17.212 -1.433 3.050 1.00 89.06 293 HIS A CA 1
ATOM 2312 C C . HIS A 1 293 ? -18.275 -2.362 3.636 1.00 89.06 293 HIS A C 1
ATOM 2314 O O . HIS A 1 293 ? -19.391 -1.916 3.891 1.00 89.06 293 HIS A O 1
ATOM 2320 N N . GLN A 1 294 ? -17.942 -3.631 3.886 1.00 87.06 294 GLN A N 1
ATOM 2321 C CA . GLN A 1 294 ? -18.848 -4.558 4.565 1.00 87.06 294 GLN A CA 1
ATOM 2322 C C . GLN A 1 294 ? -19.146 -4.094 5.991 1.00 87.06 294 GLN A C 1
ATOM 2324 O O . GLN A 1 294 ? -20.313 -4.038 6.370 1.00 87.06 294 GLN A O 1
ATOM 2329 N N . LEU A 1 295 ? -18.120 -3.695 6.751 1.00 84.94 295 LEU A N 1
ATOM 2330 C CA . LEU A 1 295 ? -18.307 -3.112 8.081 1.00 84.94 295 LEU A CA 1
ATOM 2331 C C . LEU A 1 295 ? -19.196 -1.869 8.009 1.00 84.94 295 LEU A C 1
ATOM 2333 O O . LEU A 1 295 ? -20.164 -1.778 8.754 1.00 84.94 295 LEU A O 1
ATOM 2337 N N . SER A 1 296 ? -18.940 -0.962 7.062 1.00 85.25 296 SER A N 1
ATOM 2338 C CA . SER A 1 296 ? -19.761 0.234 6.860 1.00 85.25 296 SER A CA 1
ATOM 2339 C C . SER A 1 296 ? -21.221 -0.080 6.535 1.00 85.25 296 SER A C 1
ATOM 2341 O O . SER A 1 296 ? -22.100 0.668 6.949 1.00 85.25 296 SER A O 1
ATOM 2343 N N . ALA A 1 297 ? -21.488 -1.142 5.773 1.00 86.00 297 ALA A N 1
ATOM 2344 C CA . ALA A 1 297 ? -22.838 -1.514 5.355 1.00 86.00 297 ALA A CA 1
ATOM 2345 C C . ALA A 1 297 ? -23.671 -2.128 6.492 1.00 86.00 297 ALA A C 1
ATOM 2347 O O . ALA A 1 297 ? -24.899 -2.102 6.433 1.00 86.00 297 ALA A O 1
ATOM 2348 N N . LEU A 1 298 ? -23.012 -2.682 7.514 1.00 82.38 298 LEU A N 1
ATOM 2349 C CA . LEU A 1 298 ? -23.660 -3.227 8.709 1.00 82.38 298 LEU A CA 1
ATOM 2350 C C . LEU A 1 298 ? -24.003 -2.145 9.741 1.00 82.38 298 LEU A C 1
ATOM 2352 O O . LEU A 1 298 ? -24.806 -2.392 10.640 1.00 82.38 298 LEU A O 1
ATOM 2356 N N . LEU A 1 299 ? -23.400 -0.961 9.622 1.00 79.81 299 LEU A N 1
ATOM 2357 C CA . LEU A 1 299 ? -23.640 0.144 10.538 1.00 79.81 299 LEU A CA 1
ATOM 2358 C C . LEU 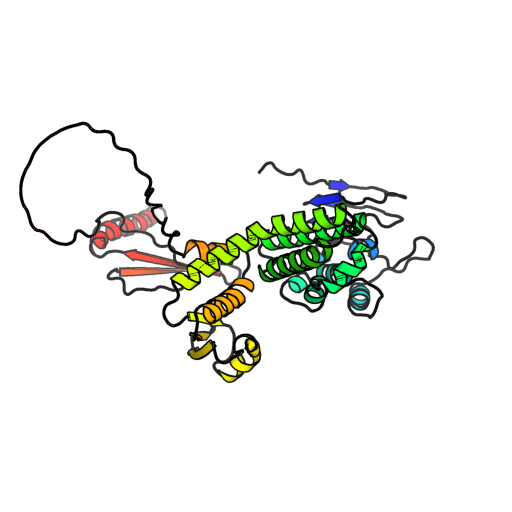A 1 299 ? -24.989 0.806 10.228 1.00 79.81 299 LEU A C 1
ATOM 2360 O O . LEU A 1 299 ? -25.354 0.958 9.057 1.00 79.81 299 LEU A O 1
ATOM 2364 N N . PRO A 1 300 ? -25.749 1.224 11.258 1.00 71.31 300 PRO A N 1
ATOM 2365 C CA . PRO A 1 300 ? -26.959 2.000 11.037 1.00 71.31 300 PRO A CA 1
ATOM 2366 C C . PRO A 1 300 ? -26.606 3.269 10.247 1.00 71.31 300 PRO A C 1
ATOM 2368 O O . PRO A 1 300 ? -25.550 3.861 10.502 1.00 71.31 300 PRO A O 1
ATOM 2371 N N . PRO A 1 301 ? -27.463 3.710 9.303 1.00 68.62 301 PRO A N 1
ATOM 2372 C CA . PRO A 1 301 ? -27.209 4.943 8.576 1.00 68.62 301 PRO A CA 1
ATOM 2373 C C . PRO A 1 301 ? -26.996 6.074 9.588 1.00 68.62 301 PRO A C 1
ATOM 2375 O O . PRO A 1 301 ? -27.676 6.086 10.627 1.00 68.62 301 PRO A O 1
ATOM 2378 N N . PRO A 1 302 ? -26.057 7.002 9.321 1.00 59.75 302 PRO A N 1
ATOM 2379 C CA . PRO A 1 302 ? -25.841 8.135 10.201 1.00 59.75 302 PRO A CA 1
ATOM 2380 C C . PRO A 1 302 ? -27.199 8.787 10.433 1.00 59.75 302 PRO A C 1
ATOM 2382 O O . PRO A 1 302 ? -27.926 9.064 9.477 1.00 59.75 302 PRO A O 1
ATOM 2385 N N . ARG A 1 303 ? -27.581 8.945 11.707 1.00 57.62 303 ARG A N 1
ATOM 2386 C CA . ARG A 1 303 ? -28.786 9.698 12.042 1.00 57.62 303 ARG A CA 1
ATOM 2387 C C . ARG A 1 303 ? -28.572 11.063 11.417 1.00 57.62 303 ARG A C 1
ATOM 2389 O O . ARG A 1 303 ? -27.673 11.776 11.852 1.00 57.62 303 ARG A O 1
ATOM 2396 N N . GLU A 1 304 ? -29.337 11.378 10.376 1.00 48.00 304 GLU A N 1
ATOM 2397 C CA . GLU A 1 304 ? -29.457 12.746 9.906 1.00 48.00 304 GLU A CA 1
ATOM 2398 C C . GLU A 1 304 ? -29.901 13.524 11.139 1.00 48.00 304 GLU A C 1
ATOM 2400 O O . GLU A 1 304 ? -31.040 13.400 11.595 1.00 48.00 304 GLU A O 1
ATOM 2405 N N . GLU A 1 305 ? -28.960 14.217 11.779 1.00 45.78 305 GLU A N 1
ATOM 2406 C CA . GLU A 1 305 ? -29.323 15.230 12.742 1.00 45.78 305 GLU A CA 1
ATOM 2407 C C . GLU A 1 305 ? -30.218 16.167 11.946 1.00 45.78 305 GLU A C 1
ATOM 2409 O O . GLU A 1 305 ? -29.758 16.814 11.003 1.00 45.78 305 GLU A O 1
ATOM 2414 N N . GLU A 1 306 ? -31.518 16.157 12.257 1.00 40.97 306 GLU A N 1
ATOM 2415 C CA . GLU A 1 306 ? -32.428 17.206 11.841 1.00 40.97 306 GLU A CA 1
ATOM 2416 C C . GLU A 1 306 ? -31.738 18.501 12.247 1.00 40.97 306 GLU A C 1
ATOM 2418 O O . GLU A 1 306 ? -31.752 18.894 13.419 1.00 40.97 306 GLU A O 1
ATOM 2423 N N . VAL A 1 307 ? -31.082 19.140 11.280 1.00 38.09 307 VAL A N 1
ATOM 2424 C CA . VAL A 1 307 ? -30.622 20.508 11.391 1.00 38.09 307 VAL A CA 1
ATOM 2425 C C . VAL A 1 307 ? -31.910 21.292 11.553 1.00 38.09 307 VAL A C 1
ATOM 2427 O O . VAL A 1 307 ? -32.559 21.690 10.588 1.00 38.09 307 VAL A O 1
ATOM 2430 N N . GLN A 1 308 ? -32.345 21.430 12.804 1.00 40.50 308 GLN A N 1
ATOM 2431 C CA . GLN A 1 308 ? -33.382 22.356 13.182 1.00 40.50 308 GLN A CA 1
ATOM 2432 C C . GLN A 1 308 ? -32.846 23.718 12.775 1.00 40.50 308 GLN A C 1
ATOM 2434 O O . GLN A 1 308 ? -32.045 24.322 13.490 1.00 40.50 308 GLN A O 1
ATOM 2439 N N . GLU A 1 309 ? -33.292 24.189 11.612 1.00 39.50 309 GLU A N 1
ATOM 2440 C CA . GLU A 1 309 ? -33.210 25.577 11.191 1.00 39.50 309 GLU A CA 1
ATOM 2441 C C . GLU A 1 309 ? -33.936 26.436 12.238 1.00 39.50 309 GLU A C 1
ATOM 2443 O O . GLU A 1 309 ? -35.091 26.844 12.103 1.00 39.50 309 GLU A O 1
ATOM 2448 N N . LYS A 1 310 ? -33.254 26.725 13.346 1.00 40.94 310 LYS A N 1
ATOM 2449 C CA . LYS A 1 310 ? -33.624 27.790 14.269 1.00 40.94 310 LYS A CA 1
ATOM 2450 C C . LYS A 1 310 ? -33.163 29.105 13.651 1.00 40.94 310 LYS A C 1
ATOM 2452 O O . LYS A 1 310 ? -32.113 29.635 13.988 1.00 40.94 310 LYS A O 1
ATOM 2457 N N . GLY A 1 311 ? -33.983 29.639 12.751 1.00 33.25 311 GLY A N 1
ATOM 2458 C CA . GLY A 1 311 ? -33.763 30.944 12.129 1.00 33.25 311 GLY A CA 1
ATOM 2459 C C . GLY A 1 311 ? -35.003 31.428 11.390 1.00 33.25 311 GLY A C 1
ATOM 2460 O O . GLY A 1 311 ? -35.076 31.371 10.172 1.00 33.25 311 GLY A O 1
ATOM 2461 N N . GLY A 1 312 ? -36.024 31.843 12.139 1.00 36.59 312 GLY A N 1
ATOM 2462 C CA . GLY A 1 312 ? -37.371 32.040 11.614 1.00 36.59 312 GLY A CA 1
ATOM 2463 C C . GLY A 1 312 ? -37.588 33.226 10.669 1.00 36.59 312 GLY A C 1
ATOM 2464 O O . GLY A 1 312 ? -36.920 34.253 10.736 1.00 36.59 312 GLY A O 1
ATOM 2465 N N . ARG A 1 313 ? -38.690 33.144 9.913 1.00 34.75 313 ARG A N 1
ATOM 2466 C CA . ARG A 1 313 ? -39.613 34.270 9.708 1.00 34.75 313 ARG A CA 1
ATOM 2467 C C . ARG A 1 313 ? -41.013 33.781 9.324 1.00 34.75 313 ARG A C 1
ATOM 2469 O O . ARG A 1 313 ? -41.203 33.002 8.402 1.00 34.75 313 ARG A O 1
ATOM 2476 N N . LYS A 1 314 ? -41.991 34.281 10.082 1.00 41.97 314 LYS A N 1
ATOM 2477 C CA . LYS A 1 314 ? -43.443 34.099 9.945 1.00 41.97 314 LYS A CA 1
ATOM 2478 C C . LYS A 1 314 ? -43.965 34.383 8.527 1.00 41.97 314 LYS A C 1
ATOM 2480 O O . LYS A 1 314 ? -43.650 35.435 7.981 1.00 41.97 314 LYS A O 1
ATOM 2485 N N . ARG A 1 315 ? -44.929 33.569 8.077 1.00 33.50 315 ARG A N 1
ATOM 2486 C CA . ARG A 1 315 ? -46.175 33.942 7.356 1.00 33.50 315 ARG A CA 1
ATOM 2487 C C . ARG A 1 315 ? -47.115 32.727 7.444 1.00 33.50 315 ARG A C 1
ATOM 2489 O O . ARG A 1 315 ? -46.778 31.670 6.945 1.00 33.50 315 ARG A O 1
ATOM 2496 N N . VAL A 1 316 ? -48.074 32.696 8.372 1.00 35.50 316 VAL A N 1
ATOM 2497 C CA . VAL A 1 316 ? -49.444 33.258 8.316 1.00 35.50 316 VAL A CA 1
ATOM 2498 C C . VAL A 1 316 ? -50.279 32.724 7.145 1.00 35.50 316 VAL A C 1
ATOM 2500 O O . VAL A 1 316 ? -50.067 33.120 6.007 1.00 35.50 316 VAL A O 1
ATOM 2503 N N . GLY A 1 317 ? -51.310 31.949 7.513 1.00 32.47 317 GLY A N 1
ATOM 2504 C CA . GLY A 1 317 ? -52.517 31.649 6.731 1.00 32.47 317 GLY A CA 1
ATOM 2505 C C . GLY A 1 317 ? -52.463 30.300 6.007 1.00 32.47 317 GLY A C 1
ATOM 2506 O O . GLY A 1 317 ? -51.524 30.043 5.282 1.00 32.47 317 GLY A O 1
ATOM 2507 N N . SER A 1 318 ? -53.419 29.382 6.121 1.00 30.33 318 SER A N 1
ATOM 2508 C CA . SER A 1 318 ? -54.724 29.392 6.783 1.00 30.33 318 SER A CA 1
ATOM 2509 C C . SER A 1 318 ? -55.349 27.993 6.674 1.00 30.33 318 SER A C 1
ATOM 2511 O O . SER A 1 318 ? -55.209 27.388 5.622 1.00 30.33 318 SER A O 1
ATOM 2513 N N . ARG A 1 319 ? -56.068 27.570 7.734 1.00 33.84 319 ARG A N 1
ATOM 2514 C CA . ARG A 1 319 ? -57.390 26.881 7.768 1.00 33.84 319 ARG A CA 1
ATOM 2515 C C . ARG A 1 319 ? -57.659 25.747 6.751 1.00 33.84 319 ARG A C 1
ATOM 2517 O O . ARG A 1 319 ? -57.460 25.916 5.569 1.00 33.84 319 ARG A O 1
ATOM 2524 N N . GLN A 1 320 ? -58.318 24.631 7.051 1.00 32.41 320 GLN A N 1
ATOM 2525 C CA . GLN A 1 320 ? -59.131 24.131 8.168 1.00 32.41 320 GLN A CA 1
ATOM 2526 C C . GLN A 1 320 ? -59.632 22.744 7.714 1.00 32.41 320 GLN A C 1
ATOM 2528 O O . GLN A 1 320 ? -59.954 22.608 6.540 1.00 32.41 320 GLN A O 1
ATOM 2533 N N . SER A 1 321 ? -59.819 21.785 8.630 1.00 29.77 321 SER A N 1
ATOM 2534 C CA . SER A 1 321 ? -61.017 20.909 8.728 1.00 29.77 321 SER A CA 1
ATOM 2535 C C . SER A 1 321 ? -60.742 19.775 9.738 1.00 29.77 321 SER A C 1
ATOM 2537 O O . SER A 1 321 ? -59.906 18.920 9.485 1.00 29.77 321 SER A O 1
ATOM 2539 N N . LYS A 1 322 ? -61.177 19.933 11.004 1.00 33.66 322 LYS A N 1
ATOM 2540 C CA . LYS A 1 322 ? -62.312 19.230 11.675 1.00 33.66 322 LYS A CA 1
ATOM 2541 C C . LYS A 1 322 ? -62.038 17.727 11.937 1.00 33.66 322 LYS A C 1
ATOM 2543 O O . LYS A 1 322 ? -61.981 16.951 11.001 1.00 33.66 322 LYS A O 1
ATOM 2548 N N . LYS A 1 323 ? -61.689 17.322 13.178 1.00 29.84 323 LYS A N 1
ATOM 2549 C CA . LYS A 1 323 ? -62.569 16.809 14.283 1.00 29.84 323 LYS A CA 1
ATOM 2550 C C . LYS A 1 323 ? -63.441 15.612 13.841 1.00 29.84 323 LYS A C 1
ATOM 2552 O O . LYS A 1 323 ? -64.183 15.792 12.890 1.00 29.84 323 LYS A O 1
ATOM 2557 N N . ALA A 1 324 ? -63.530 14.439 14.486 1.00 29.19 324 ALA A N 1
ATOM 2558 C CA . ALA A 1 324 ? -63.128 13.862 15.794 1.00 29.19 324 ALA A CA 1
ATOM 2559 C C . ALA A 1 324 ? -63.405 12.313 15.728 1.00 29.19 324 ALA A C 1
ATOM 2561 O O . ALA A 1 324 ? -63.691 11.850 14.627 1.00 29.19 324 ALA A O 1
ATOM 2562 N N . PRO A 1 325 ? -63.567 11.514 16.814 1.00 40.19 325 PRO A N 1
ATOM 2563 C CA . PRO A 1 325 ? -62.784 11.284 18.041 1.00 40.19 325 PRO A CA 1
ATOM 2564 C C . PRO A 1 325 ? -62.374 9.790 18.260 1.00 40.19 325 PRO A C 1
ATOM 2566 O O . PRO A 1 325 ? -63.021 8.871 17.782 1.00 40.19 325 PRO A O 1
ATOM 2569 N N . GLY A 1 326 ? -61.352 9.564 19.097 1.00 30.66 326 GLY A N 1
ATOM 2570 C CA . GLY A 1 326 ? -61.263 8.469 20.085 1.00 30.66 326 GLY A CA 1
ATOM 2571 C C . GLY A 1 326 ? -61.227 6.992 19.649 1.00 30.66 326 GLY A C 1
ATOM 2572 O O . GLY A 1 326 ? -62.269 6.372 19.486 1.00 30.66 326 GLY A O 1
ATOM 2573 N N . LEU A 1 327 ? -60.042 6.364 19.718 1.00 30.23 327 LEU A N 1
ATOM 2574 C CA . LEU A 1 327 ? -59.903 4.975 20.186 1.00 30.23 327 LEU A CA 1
ATOM 2575 C C . LEU A 1 327 ? -58.467 4.679 20.656 1.00 30.23 327 LEU A C 1
ATOM 2577 O O . LEU A 1 327 ? -57.506 4.777 19.900 1.00 30.23 327 LEU A O 1
ATOM 2581 N N . ARG A 1 328 ? -58.335 4.297 21.933 1.00 37.12 328 ARG A N 1
ATOM 2582 C CA . ARG A 1 328 ? -57.150 3.630 22.494 1.00 37.12 328 ARG A CA 1
ATOM 2583 C C . ARG A 1 328 ? -56.931 2.291 21.771 1.00 37.12 328 ARG A C 1
ATOM 2585 O O . ARG A 1 328 ? -57.857 1.485 21.765 1.00 37.12 328 ARG A O 1
ATOM 2592 N N . ARG A 1 329 ? -55.714 2.018 21.281 1.00 30.45 329 ARG A N 1
ATOM 2593 C CA . ARG A 1 329 ? -55.066 0.682 21.195 1.00 30.45 329 ARG A CA 1
ATOM 2594 C C . ARG A 1 329 ? -53.617 0.867 20.715 1.00 30.45 329 ARG A C 1
ATOM 2596 O O . ARG A 1 329 ? -53.399 1.487 19.688 1.00 30.45 329 ARG A O 1
ATOM 2603 N N . VAL A 1 330 ? -52.643 0.652 21.602 1.00 33.00 330 VAL A N 1
ATOM 2604 C CA . VAL A 1 330 ? -51.726 -0.512 21.642 1.00 33.00 330 VAL A CA 1
ATOM 2605 C C . VAL A 1 330 ? -50.826 -0.613 20.404 1.00 33.00 330 VAL A C 1
ATOM 2607 O O . VAL A 1 330 ? -51.312 -0.756 19.290 1.00 33.00 330 VAL A O 1
ATOM 2610 N N . ALA A 1 331 ? -49.517 -0.557 20.673 1.00 34.69 331 ALA A N 1
ATOM 2611 C CA . ALA A 1 331 ? -48.373 -0.737 19.783 1.00 34.69 331 ALA A CA 1
ATOM 2612 C C . ALA A 1 331 ? -48.668 -1.531 18.497 1.00 34.69 331 ALA A C 1
ATOM 2614 O O . ALA A 1 331 ? -48.833 -2.752 18.517 1.00 34.69 331 ALA A O 1
ATOM 2615 N N . GLY A 1 332 ? -48.695 -0.812 17.375 1.00 27.70 332 GLY A N 1
ATOM 2616 C CA . GLY A 1 332 ? -48.673 -1.381 16.037 1.00 27.70 332 GLY A CA 1
ATOM 2617 C C . GLY A 1 332 ? -47.232 -1.620 15.613 1.00 27.70 332 GLY A C 1
ATOM 2618 O O . GLY A 1 332 ? -46.554 -0.699 15.169 1.00 27.70 332 GLY A O 1
ATOM 2619 N N . VAL A 1 333 ? -46.782 -2.864 15.755 1.00 35.69 333 VAL A N 1
ATOM 2620 C CA . VAL A 1 333 ? -45.689 -3.414 14.952 1.00 35.69 333 VAL A CA 1
ATOM 2621 C C . VAL A 1 333 ? -46.114 -3.280 13.490 1.00 35.69 333 VAL A C 1
ATOM 2623 O O . VAL A 1 333 ? -47.151 -3.822 13.099 1.00 35.69 333 VAL A O 1
ATOM 2626 N N . SER A 1 334 ? -45.342 -2.511 12.721 1.00 30.75 334 SER A N 1
ATOM 2627 C CA . SER A 1 334 ? -45.427 -2.462 11.262 1.00 30.75 334 SER A CA 1
ATOM 2628 C C . SER A 1 334 ? -45.473 -3.891 10.718 1.00 30.75 334 SER A C 1
ATOM 2630 O O . SER A 1 334 ? -44.630 -4.721 11.053 1.00 30.75 334 SER A O 1
ATOM 2632 N N . ARG A 1 335 ? -46.509 -4.191 9.934 1.00 35.94 335 ARG A N 1
ATOM 2633 C CA . ARG A 1 335 ? -46.756 -5.505 9.330 1.00 35.94 335 ARG A CA 1
ATOM 2634 C C . ARG A 1 335 ? -46.147 -5.635 7.936 1.00 35.94 335 ARG A C 1
ATOM 2636 O O . ARG A 1 335 ? -46.485 -6.582 7.230 1.00 35.94 335 ARG A O 1
ATOM 2643 N N . ASP A 1 336 ? -45.260 -4.721 7.570 1.00 34.44 336 ASP A N 1
ATOM 2644 C CA . ASP A 1 336 ? -44.624 -4.705 6.264 1.00 34.44 336 ASP A CA 1
ATOM 2645 C C . ASP A 1 336 ? -43.170 -5.175 6.383 1.00 34.44 336 ASP A C 1
ATOM 2647 O O . ASP A 1 336 ? -42.453 -4.782 7.298 1.00 34.44 336 ASP A O 1
ATOM 2651 N N . SER A 1 337 ? -42.812 -6.071 5.457 1.00 38.03 337 SER A N 1
ATOM 2652 C CA . SER A 1 337 ? -41.555 -6.816 5.282 1.00 38.03 337 SER A CA 1
ATOM 2653 C C . SER A 1 337 ? -41.219 -7.883 6.334 1.00 38.03 337 SER A C 1
ATOM 2655 O O . SER A 1 337 ? -40.277 -7.756 7.111 1.00 38.03 337 SER A O 1
ATOM 2657 N N . ILE A 1 338 ? -41.932 -9.016 6.290 1.00 42.06 338 ILE A N 1
ATOM 2658 C CA . ILE A 1 338 ? -41.330 -10.292 6.710 1.00 42.06 338 ILE A CA 1
ATOM 2659 C C . ILE A 1 338 ? -40.367 -10.678 5.584 1.00 42.06 338 ILE A C 1
ATOM 2661 O O . ILE A 1 338 ? -40.817 -11.099 4.517 1.00 42.06 338 ILE A O 1
ATOM 2665 N N . GLU A 1 339 ? -39.065 -10.485 5.790 1.00 42.12 339 GLU A N 1
ATOM 2666 C CA . GLU A 1 339 ? -38.038 -10.975 4.870 1.00 42.12 339 GLU A CA 1
ATOM 2667 C C . GLU A 1 339 ? -38.143 -12.503 4.784 1.00 42.12 339 GLU A C 1
ATOM 2669 O O . GLU A 1 339 ? -37.858 -13.227 5.732 1.00 42.12 339 GLU A O 1
ATOM 2674 N N . LEU A 1 340 ? -38.638 -13.002 3.648 1.00 38.03 340 LEU A N 1
ATOM 2675 C CA . LEU A 1 340 ? -38.779 -14.440 3.380 1.00 38.03 340 LEU A CA 1
ATOM 2676 C C . LEU A 1 340 ? -37.433 -15.112 3.074 1.00 38.03 340 LEU A C 1
ATOM 2678 O O . LEU A 1 340 ? -37.341 -16.339 3.072 1.00 38.03 340 LEU A O 1
ATOM 2682 N N . PHE A 1 341 ? -36.412 -14.303 2.796 1.00 37.19 341 PHE A N 1
ATOM 2683 C CA . PHE A 1 341 ? -35.064 -14.723 2.460 1.00 37.19 341 PHE A CA 1
ATOM 2684 C C . PHE A 1 341 ? -34.095 -13.796 3.183 1.00 37.19 341 PHE A C 1
ATOM 2686 O O . PHE A 1 341 ? -34.096 -12.595 2.924 1.00 37.19 341 PHE A O 1
ATOM 2693 N N . SER A 1 342 ? -33.269 -14.353 4.060 1.00 42.91 342 SER A N 1
ATOM 2694 C CA . SER A 1 342 ? -32.109 -13.668 4.613 1.00 42.91 342 SER A CA 1
ATOM 2695 C C . SER A 1 342 ? -30.857 -14.390 4.123 1.00 42.91 342 SER A C 1
ATOM 2697 O O . SER A 1 342 ? -30.773 -15.618 4.124 1.00 42.91 342 SER A O 1
ATOM 2699 N N . TYR A 1 343 ? -29.890 -13.626 3.625 1.00 36.50 343 TYR A N 1
ATOM 2700 C CA . TYR A 1 343 ? -28.586 -14.148 3.241 1.00 36.50 343 TYR A CA 1
ATOM 2701 C C . TYR A 1 343 ? -27.604 -13.784 4.350 1.00 36.50 343 TYR A C 1
ATOM 2703 O O . TYR A 1 343 ? -27.309 -12.610 4.549 1.00 36.50 343 TYR A O 1
ATOM 2711 N N . SER A 1 344 ? -27.127 -14.778 5.098 1.00 39.69 344 SER A N 1
ATOM 2712 C CA . SER A 1 344 ? -26.149 -14.567 6.168 1.00 39.69 344 SER A CA 1
ATOM 2713 C C . SER A 1 344 ? -24.877 -15.359 5.882 1.00 39.69 344 SER A C 1
ATOM 2715 O O . SER A 1 344 ? -24.917 -16.590 5.852 1.00 39.69 344 SER A O 1
ATOM 2717 N N . MET A 1 345 ? -23.744 -14.675 5.747 1.00 34.34 345 MET A N 1
ATOM 2718 C CA . MET A 1 345 ? -22.423 -15.281 5.921 1.00 34.34 345 MET A CA 1
ATOM 2719 C C . MET A 1 345 ? -21.893 -14.871 7.298 1.00 34.34 345 MET A C 1
ATOM 2721 O O . MET A 1 345 ? -21.427 -13.753 7.468 1.00 34.34 345 MET A O 1
ATOM 2725 N N . GLY A 1 346 ? -21.970 -15.783 8.273 1.00 35.94 346 GLY A N 1
ATOM 2726 C CA . GLY A 1 346 ? -21.375 -15.603 9.604 1.00 35.94 346 GLY A CA 1
ATOM 2727 C C . GLY A 1 346 ? -22.133 -14.675 10.571 1.00 35.94 346 GLY A C 1
ATOM 2728 O O . GLY A 1 346 ? -22.791 -13.731 10.169 1.00 35.94 346 GLY A O 1
ATOM 2729 N N . PHE A 1 347 ? -22.036 -15.024 11.861 1.00 32.69 347 PHE A N 1
ATOM 2730 C CA . PHE A 1 347 ? -22.665 -14.458 13.071 1.00 32.69 347 PHE A CA 1
ATOM 2731 C C . PHE A 1 347 ? -24.168 -14.128 13.020 1.00 32.69 347 PHE A C 1
ATOM 2733 O O . PHE A 1 347 ? -24.600 -13.035 12.679 1.00 32.69 347 PHE A O 1
ATOM 2740 N N . THR A 1 348 ? -24.982 -15.070 13.514 1.00 35.66 348 THR A N 1
ATOM 2741 C CA . THR A 1 348 ? -26.392 -14.829 13.851 1.00 35.66 348 THR A CA 1
ATOM 2742 C C . THR A 1 348 ? -26.549 -14.323 15.279 1.00 35.66 348 THR A C 1
ATOM 2744 O O . THR A 1 348 ? -26.293 -15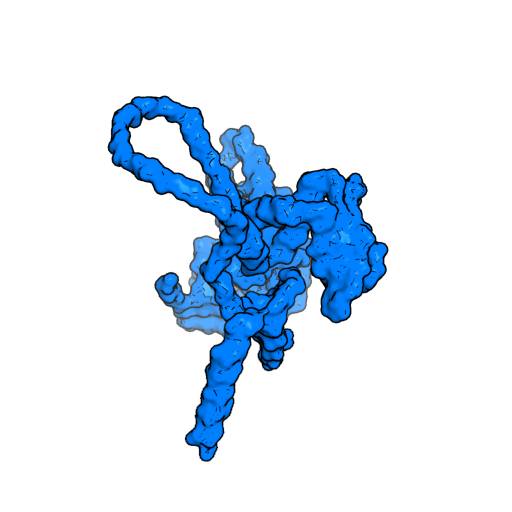.054 16.237 1.00 35.66 348 THR A O 1
ATOM 2747 N N . SER A 1 349 ? -27.045 -13.096 15.407 1.00 37.59 349 SER A N 1
ATOM 2748 C CA . SER A 1 349 ? -27.611 -12.545 16.635 1.00 37.59 349 SER A CA 1
ATOM 2749 C C . SER A 1 349 ? -29.132 -12.712 16.597 1.00 37.59 349 SER A C 1
ATOM 2751 O O . SER A 1 349 ? -29.801 -12.121 15.755 1.00 37.59 349 SER A O 1
ATOM 2753 N N . GLY A 1 350 ? -29.682 -13.522 17.506 1.00 43.62 350 GLY A N 1
ATOM 2754 C CA . GLY A 1 350 ? -31.117 -13.524 17.809 1.00 43.62 350 GLY A CA 1
ATOM 2755 C C . GLY A 1 350 ? -31.777 -14.904 17.863 1.00 43.62 350 GLY A C 1
ATOM 2756 O O . GLY A 1 350 ? -31.670 -15.716 16.951 1.00 43.62 350 GLY A O 1
ATOM 2757 N N . LYS A 1 351 ? -32.528 -15.165 18.942 1.00 39.62 351 LYS A N 1
ATOM 2758 C CA . LYS A 1 351 ? -33.473 -16.291 19.026 1.00 39.62 351 LYS A CA 1
ATOM 2759 C C . LYS A 1 351 ? -34.742 -15.929 18.241 1.00 39.62 351 LYS A C 1
ATOM 2761 O O . LYS A 1 351 ? -35.667 -15.343 18.802 1.00 39.62 351 LYS A O 1
ATOM 2766 N N . SER A 1 352 ? -34.774 -16.258 16.951 1.00 46.25 352 SER A N 1
ATOM 2767 C CA . SER A 1 352 ? -35.952 -16.108 16.084 1.00 46.25 352 SER A CA 1
ATOM 2768 C C . SER A 1 352 ? -37.019 -17.163 16.424 1.00 46.25 352 SER A C 1
ATOM 2770 O O . SER A 1 352 ? -36.708 -18.324 16.681 1.00 46.25 352 SER A O 1
ATOM 2772 N N . ARG A 1 353 ? -38.303 -16.774 16.446 1.00 44.12 353 ARG A N 1
ATOM 2773 C CA . ARG A 1 353 ? -39.467 -17.678 16.625 1.00 44.12 353 ARG A CA 1
ATOM 2774 C C . ARG A 1 353 ? -39.895 -18.332 15.292 1.00 44.12 353 ARG A C 1
ATOM 2776 O O . ARG A 1 353 ? -41.086 -18.561 15.071 1.00 44.12 353 ARG A O 1
ATOM 2783 N N . ALA A 1 354 ? -38.943 -18.581 14.396 1.00 55.59 35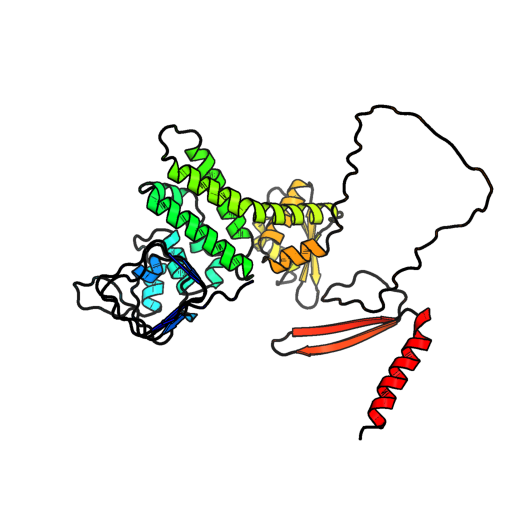4 ALA A N 1
ATOM 2784 C CA . ALA A 1 354 ? -39.142 -19.136 13.058 1.00 55.59 354 ALA A CA 1
ATOM 2785 C C . ALA A 1 354 ? -38.576 -20.565 12.955 1.00 55.59 354 ALA A C 1
ATOM 2787 O O . ALA A 1 354 ? -37.678 -20.941 13.707 1.00 55.59 354 ALA A O 1
ATOM 2788 N N . TYR A 1 355 ? -39.109 -21.375 12.035 1.00 53.31 355 TYR A N 1
ATOM 2789 C CA . TYR A 1 355 ? -38.484 -22.649 11.669 1.00 53.31 355 TYR A CA 1
ATOM 2790 C C . TYR A 1 355 ? -37.304 -22.362 10.738 1.00 53.31 355 TYR A C 1
ATOM 2792 O O . TYR A 1 355 ? -37.485 -21.719 9.707 1.00 53.31 355 TYR A O 1
ATOM 2800 N N . GLU A 1 356 ? -36.115 -22.841 11.095 1.00 55.16 356 GLU A N 1
ATOM 2801 C CA . GLU A 1 356 ? -34.882 -22.615 10.338 1.00 55.16 356 GLU A CA 1
ATOM 2802 C C . GLU A 1 356 ? -34.580 -23.830 9.445 1.00 55.16 356 GLU A C 1
ATOM 2804 O O . GLU A 1 356 ? -34.396 -24.944 9.940 1.00 55.16 356 GLU A O 1
ATOM 2809 N N . LEU A 1 357 ? -34.531 -23.629 8.126 1.00 50.66 357 LEU A N 1
ATOM 2810 C CA . LEU A 1 357 ? -34.050 -24.626 7.169 1.00 50.66 357 LEU A CA 1
ATOM 2811 C C . LEU A 1 357 ? -32.640 -24.234 6.715 1.00 50.66 357 LEU A C 1
ATOM 2813 O O . LEU A 1 357 ? -32.454 -23.174 6.121 1.00 50.66 357 LEU A O 1
ATOM 2817 N N . LYS A 1 358 ? -31.645 -25.082 6.995 1.00 53.34 358 LYS A N 1
ATOM 2818 C CA . LYS A 1 358 ? -30.247 -24.868 6.588 1.00 53.34 358 LYS A CA 1
ATOM 2819 C C . LYS A 1 358 ? -29.901 -25.779 5.423 1.00 53.34 358 LYS A C 1
ATOM 2821 O O . LYS A 1 358 ? -29.969 -26.997 5.565 1.00 53.34 358 LYS A O 1
ATOM 2826 N N . ALA A 1 359 ? -29.481 -25.198 4.307 1.00 49.09 359 ALA A N 1
ATOM 2827 C CA . ALA A 1 359 ? -28.855 -25.924 3.212 1.00 49.09 359 ALA A CA 1
ATOM 2828 C C . ALA A 1 359 ? -27.388 -25.494 3.111 1.00 49.09 359 ALA A C 1
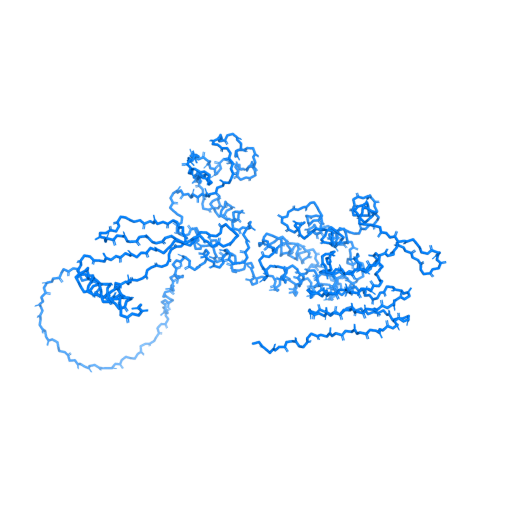ATOM 2830 O O . ALA A 1 359 ? -27.085 -24.306 3.047 1.00 49.09 359 ALA A O 1
ATOM 2831 N N . ARG A 1 360 ? -26.468 -26.460 3.129 1.00 52.59 360 ARG A N 1
ATOM 2832 C CA . ARG A 1 360 ? -25.025 -26.211 3.022 1.00 52.59 360 ARG A CA 1
ATOM 2833 C C . ARG A 1 360 ? -24.515 -26.761 1.703 1.00 52.59 360 ARG A C 1
ATOM 2835 O O . ARG A 1 360 ? -24.791 -27.914 1.383 1.00 52.59 360 ARG A O 1
ATOM 2842 N N . ALA A 1 361 ? -23.753 -25.952 0.980 1.00 41.62 361 ALA A N 1
ATOM 2843 C CA . ALA A 1 361 ? -23.029 -26.360 -0.211 1.00 41.62 361 ALA A CA 1
ATOM 2844 C C . ALA A 1 361 ? -21.534 -26.078 -0.021 1.00 41.62 361 ALA A C 1
ATOM 2846 O O . ALA A 1 361 ? -21.142 -24.994 0.414 1.00 41.62 361 ALA A O 1
ATOM 2847 N N . LEU A 1 362 ? -20.704 -27.072 -0.335 1.00 43.69 362 LEU A N 1
ATOM 2848 C CA . LEU A 1 362 ? -19.250 -26.938 -0.365 1.00 43.69 362 LEU A CA 1
ATOM 2849 C C . LEU A 1 362 ? -18.833 -26.576 -1.788 1.00 43.69 362 LEU A C 1
ATOM 2851 O O . LEU A 1 362 ? -19.103 -27.335 -2.719 1.00 43.69 362 LEU A O 1
ATOM 2855 N N . LEU A 1 363 ? -18.202 -25.415 -1.949 1.00 53.41 363 LEU A N 1
ATOM 2856 C CA . LEU A 1 363 ? -17.683 -24.939 -3.227 1.00 53.41 363 LEU A CA 1
ATOM 2857 C C . LEU A 1 363 ? -16.151 -25.122 -3.291 1.00 53.41 363 LEU A C 1
ATOM 2859 O O . LEU A 1 363 ? -15.499 -25.263 -2.251 1.00 53.41 363 LEU A O 1
ATOM 2863 N N . PRO A 1 364 ? -15.550 -25.137 -4.498 1.00 35.06 364 PRO A N 1
ATOM 2864 C CA . PRO A 1 364 ? -14.098 -25.229 -4.662 1.00 35.06 364 PRO A CA 1
ATOM 2865 C C . PRO A 1 364 ? -13.363 -24.082 -3.950 1.00 35.06 364 PRO A C 1
ATOM 2867 O O . PRO A 1 364 ? -13.867 -22.963 -3.893 1.00 35.06 364 PRO A O 1
ATOM 2870 N N . GLY A 1 365 ? -12.159 -24.350 -3.432 1.00 41.47 365 GLY A N 1
ATOM 2871 C CA . GLY A 1 365 ? -11.357 -23.352 -2.708 1.00 41.47 365 GLY A CA 1
ATOM 2872 C C . GLY A 1 365 ? -11.738 -23.174 -1.233 1.00 41.47 365 GLY A C 1
ATOM 2873 O O . GLY A 1 365 ? -11.534 -22.100 -0.679 1.00 41.47 365 GLY A O 1
ATOM 2874 N N . SER A 1 366 ? -12.301 -24.208 -0.597 1.00 41.44 366 SER A N 1
ATOM 2875 C CA . SER A 1 366 ? -12.691 -24.204 0.828 1.00 41.44 366 SER A CA 1
ATOM 2876 C C . SER A 1 366 ? -13.783 -23.187 1.191 1.00 41.44 366 SER A C 1
ATOM 2878 O O . SER A 1 366 ? -13.977 -22.868 2.363 1.00 41.44 366 SER A O 1
ATOM 2880 N N . LEU A 1 367 ? -14.533 -22.703 0.198 1.00 36.66 367 LEU A N 1
ATOM 2881 C CA . LEU A 1 367 ? -15.655 -21.794 0.399 1.00 36.66 367 LEU A CA 1
ATOM 2882 C C . LEU A 1 367 ? -16.902 -22.590 0.803 1.00 36.66 367 LEU A C 1
ATOM 2884 O O . LEU A 1 367 ? -17.431 -23.396 0.035 1.00 36.66 367 LEU A O 1
ATOM 2888 N N . LEU A 1 368 ? -17.383 -22.357 2.024 1.00 41.50 368 LEU A N 1
ATOM 2889 C CA . LEU A 1 368 ? -18.647 -22.903 2.511 1.00 41.50 368 LEU A CA 1
ATOM 2890 C C . LEU A 1 368 ? -19.766 -21.890 2.251 1.00 41.50 368 LEU A C 1
ATOM 2892 O O . LEU A 1 368 ? -19.755 -20.793 2.806 1.00 41.50 368 LEU A O 1
ATOM 2896 N N . LEU A 1 369 ? -20.760 -22.279 1.453 1.00 41.22 369 LEU A N 1
ATOM 2897 C CA . LEU A 1 369 ? -21.985 -21.506 1.283 1.00 41.22 369 LEU A CA 1
ATOM 2898 C C . LEU A 1 369 ? -23.089 -22.124 2.151 1.00 41.22 369 LEU A C 1
ATOM 2900 O O . LEU A 1 369 ? -23.512 -23.259 1.921 1.00 41.22 369 LEU A O 1
ATOM 2904 N N . GLU A 1 370 ? -23.554 -21.393 3.164 1.00 47.09 370 GLU A N 1
ATOM 2905 C CA . GLU A 1 370 ? -24.692 -21.794 3.999 1.00 47.09 370 GLU A CA 1
ATOM 2906 C C . GLU A 1 370 ? -25.904 -20.922 3.659 1.00 47.09 370 GLU A C 1
ATOM 2908 O O . GLU A 1 370 ? -25.950 -19.739 3.982 1.00 47.09 370 GLU A O 1
ATOM 2913 N N . LEU A 1 371 ? -26.899 -21.515 3.003 1.00 48.22 371 LEU A N 1
ATOM 2914 C CA . LEU A 1 371 ? -28.197 -20.893 2.785 1.00 48.22 371 LEU A CA 1
ATOM 2915 C C . LEU A 1 371 ? -29.071 -21.160 4.016 1.00 48.22 371 LEU A C 1
ATOM 2917 O O . LEU A 1 371 ? -29.393 -22.314 4.320 1.00 48.22 371 LEU A O 1
ATOM 2921 N N . ARG A 1 372 ? -29.462 -20.097 4.721 1.00 50.66 372 ARG A N 1
ATOM 2922 C CA . ARG A 1 372 ? -30.397 -20.165 5.849 1.00 50.66 372 ARG A CA 1
ATOM 2923 C C . ARG A 1 372 ? -31.748 -19.623 5.414 1.00 50.66 372 ARG A C 1
ATOM 2925 O O . ARG A 1 372 ? -31.835 -18.533 4.866 1.00 50.66 372 ARG A O 1
ATOM 2932 N N . LEU A 1 373 ? -32.799 -20.399 5.639 1.00 55.44 373 LEU A N 1
ATOM 2933 C CA . LEU A 1 373 ? -34.164 -19.995 5.341 1.00 55.44 373 LEU A CA 1
ATOM 2934 C C . LEU A 1 373 ? -34.959 -19.953 6.647 1.00 55.44 373 LEU A C 1
ATOM 2936 O O . LEU A 1 373 ? -35.241 -20.995 7.241 1.00 55.44 373 LEU A O 1
ATOM 2940 N N . GLU A 1 374 ? -35.313 -18.753 7.102 1.00 59.12 374 GLU A N 1
ATOM 2941 C CA . GLU A 1 374 ? -36.143 -18.560 8.291 1.00 59.12 374 GLU A CA 1
ATOM 2942 C C . GLU A 1 374 ? -37.619 -18.462 7.897 1.00 59.12 374 GLU A C 1
ATOM 2944 O O . GLU A 1 374 ? -38.087 -17.464 7.354 1.00 59.12 374 GLU A O 1
ATOM 2949 N N . ILE A 1 375 ? -38.386 -19.518 8.169 1.00 59.50 375 ILE A N 1
ATOM 2950 C CA . ILE A 1 375 ? -39.799 -19.582 7.799 1.00 59.50 375 ILE A CA 1
ATOM 2951 C C . ILE A 1 375 ? -40.653 -19.267 9.022 1.00 59.50 375 ILE A C 1
ATOM 2953 O O . ILE A 1 375 ? -40.731 -20.041 9.982 1.00 59.50 375 ILE A O 1
ATOM 2957 N N . SER A 1 376 ? -41.362 -18.141 8.962 1.00 55.53 376 SER A N 1
ATOM 2958 C CA . SER A 1 376 ? -42.382 -17.796 9.952 1.00 55.53 376 SER A CA 1
ATOM 2959 C C . SER A 1 376 ? -43.484 -18.862 10.011 1.00 55.53 376 SER A C 1
ATOM 2961 O O . SER A 1 376 ? -43.990 -19.335 8.987 1.00 55.53 376 SER A O 1
ATOM 2963 N N . THR A 1 377 ? -43.915 -19.210 11.226 1.00 53.56 377 THR A N 1
ATOM 2964 C CA . THR A 1 377 ? -44.937 -20.240 11.487 1.00 53.56 377 THR A CA 1
ATOM 2965 C C . THR A 1 377 ? -46.272 -19.960 10.786 1.00 53.56 377 THR A C 1
ATOM 2967 O O . THR A 1 377 ? -46.981 -20.899 10.422 1.00 53.56 377 THR A O 1
ATOM 2970 N N . GLY A 1 378 ? -46.588 -18.689 10.510 1.00 56.38 378 GLY A N 1
ATOM 2971 C CA . GLY A 1 378 ? -47.786 -18.281 9.768 1.00 56.38 378 GLY A CA 1
ATOM 2972 C C . GLY A 1 378 ? -47.757 -18.611 8.267 1.00 56.38 378 GLY A C 1
ATOM 2973 O O . GLY A 1 378 ? -48.813 -18.716 7.647 1.00 56.38 378 GLY A O 1
ATOM 2974 N N . ILE A 1 379 ? -46.570 -18.820 7.685 1.00 58.56 379 ILE A N 1
ATOM 2975 C CA . ILE A 1 379 ? -46.348 -18.988 6.233 1.00 58.56 379 ILE A CA 1
ATOM 2976 C C . ILE A 1 379 ? -45.959 -20.443 5.890 1.00 58.56 379 ILE A C 1
ATOM 2978 O O . ILE A 1 379 ? -45.918 -20.849 4.728 1.00 58.56 379 ILE A O 1
ATOM 2982 N N . LEU A 1 380 ? -45.770 -21.289 6.906 1.00 59.19 380 LEU A N 1
ATOM 2983 C CA . LEU A 1 380 ? -45.313 -22.671 6.754 1.00 59.19 380 LEU A CA 1
ATOM 2984 C C . LEU A 1 380 ? -46.250 -23.537 5.885 1.00 59.19 380 LEU A C 1
ATOM 2986 O O . LEU A 1 380 ? -45.792 -24.363 5.098 1.00 59.19 380 LEU A O 1
ATOM 2990 N N . ARG A 1 381 ? -47.576 -23.345 5.991 1.00 59.94 381 ARG A N 1
ATOM 2991 C CA . ARG A 1 381 ? -48.576 -24.084 5.187 1.00 59.94 381 ARG A CA 1
ATOM 2992 C C . ARG A 1 381 ? -48.499 -23.769 3.683 1.00 59.94 381 ARG A C 1
ATOM 2994 O O . ARG A 1 381 ? -48.426 -24.724 2.906 1.00 59.94 381 ARG A O 1
ATOM 3001 N N . PRO A 1 382 ? -48.532 -22.496 3.241 1.00 59.88 382 PRO A N 1
ATOM 3002 C CA . PRO A 1 382 ? -48.358 -22.171 1.826 1.00 59.88 382 PRO A CA 1
ATOM 3003 C C . PRO A 1 382 ? -46.957 -22.525 1.308 1.00 59.88 382 PRO A C 1
ATOM 3005 O O . PRO A 1 382 ? -46.854 -23.077 0.215 1.00 59.88 382 PRO A O 1
ATOM 3008 N N . PHE A 1 383 ? -45.901 -22.328 2.106 1.00 64.38 383 PHE A N 1
ATOM 3009 C CA . PHE A 1 383 ? -44.534 -22.688 1.716 1.00 64.38 383 PHE A CA 1
ATOM 3010 C C . PHE A 1 383 ? -44.359 -24.200 1.496 1.00 64.38 383 PHE A C 1
ATOM 3012 O O . PHE A 1 383 ? -43.836 -24.626 0.467 1.00 6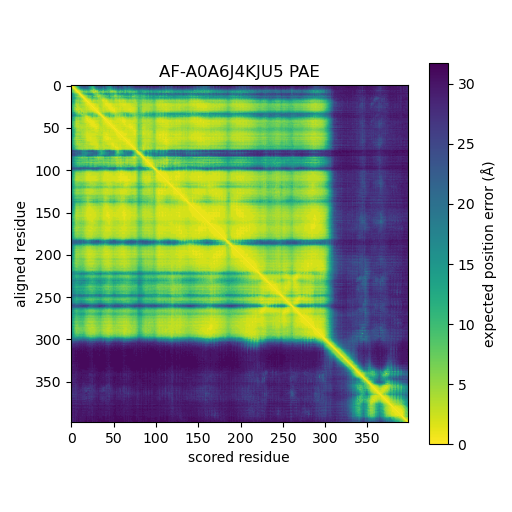4.38 383 PHE A O 1
ATOM 3019 N N . ARG A 1 384 ? -44.909 -25.035 2.390 1.00 63.00 384 ARG A N 1
ATOM 3020 C CA . ARG A 1 384 ? -44.921 -26.498 2.227 1.00 63.00 384 ARG A CA 1
ATOM 3021 C C . ARG A 1 384 ? -45.631 -26.940 0.943 1.00 63.00 384 ARG A C 1
ATOM 3023 O O . ARG A 1 384 ? -45.176 -27.881 0.305 1.00 63.00 384 ARG A O 1
ATOM 3030 N N . ARG A 1 385 ? -46.718 -26.271 0.529 1.00 63.56 385 ARG A N 1
ATOM 3031 C CA . ARG A 1 385 ? -47.386 -26.561 -0.759 1.00 63.56 385 ARG A CA 1
ATOM 3032 C C . ARG A 1 385 ? -46.502 -26.237 -1.964 1.00 63.56 385 ARG A C 1
ATOM 3034 O O . ARG A 1 385 ? -46.559 -26.971 -2.942 1.00 63.56 385 ARG A O 1
ATOM 3041 N N . ILE A 1 386 ? -45.717 -25.161 -1.906 1.00 65.19 386 ILE A N 1
ATOM 3042 C CA . ILE A 1 386 ? -44.799 -24.771 -2.987 1.00 65.19 386 ILE A CA 1
ATOM 3043 C C . ILE A 1 386 ? -43.635 -25.762 -3.078 1.00 65.19 386 ILE A C 1
ATOM 3045 O O . ILE A 1 386 ? -43.358 -26.260 -4.164 1.00 65.19 386 ILE A O 1
ATOM 3049 N N . LEU A 1 387 ? -43.022 -26.122 -1.944 1.00 60.97 387 LEU A N 1
ATOM 3050 C CA . LEU A 1 387 ? -41.964 -27.137 -1.898 1.00 60.97 387 LEU A CA 1
ATOM 3051 C C . LEU A 1 387 ? -42.441 -28.495 -2.417 1.00 60.97 387 LEU A C 1
ATOM 3053 O O . LEU A 1 387 ? -41.767 -29.103 -3.239 1.00 60.97 387 LEU A O 1
ATOM 3057 N N . LEU A 1 388 ? -43.624 -28.951 -1.990 1.00 62.56 388 LEU A N 1
ATOM 3058 C CA . LEU A 1 388 ? -44.189 -30.209 -2.483 1.00 62.56 388 LEU A CA 1
ATOM 3059 C C . LEU A 1 388 ? -44.473 -30.158 -3.987 1.00 62.56 388 LEU A C 1
ATOM 3061 O O . LEU A 1 388 ? -44.233 -31.150 -4.660 1.00 62.56 388 LEU A O 1
ATOM 3065 N N . LYS A 1 389 ? -44.911 -29.010 -4.528 1.00 60.56 389 LYS A N 1
ATOM 3066 C CA . LYS A 1 389 ? -45.083 -28.828 -5.978 1.00 60.56 389 LYS A CA 1
ATOM 3067 C C . LYS A 1 389 ? -43.759 -28.891 -6.740 1.00 60.56 389 LYS A C 1
ATOM 3069 O O . LYS A 1 389 ? -43.710 -29.539 -7.779 1.00 60.56 389 LYS A O 1
ATOM 3074 N N . LEU A 1 390 ? -42.710 -28.242 -6.233 1.00 55.41 390 LEU A N 1
ATOM 3075 C CA . LEU A 1 390 ? -41.378 -28.249 -6.849 1.00 55.41 390 LEU A CA 1
ATOM 3076 C C . LEU A 1 390 ? -40.746 -29.646 -6.832 1.00 55.41 390 LEU A C 1
ATOM 3078 O O . LEU A 1 390 ? -40.163 -30.057 -7.828 1.00 55.41 390 LEU A O 1
ATOM 3082 N N . LEU A 1 391 ? -40.925 -30.392 -5.740 1.00 56.66 391 LEU A N 1
ATOM 3083 C CA . LEU A 1 391 ? -40.434 -31.766 -5.620 1.00 56.66 391 LEU A CA 1
ATOM 3084 C C . LEU A 1 391 ? -41.252 -32.746 -6.476 1.00 56.66 391 LEU A C 1
ATOM 3086 O O . LEU A 1 391 ? -40.672 -33.595 -7.138 1.00 56.66 391 LEU A O 1
ATOM 3090 N N . SER A 1 392 ? -42.579 -32.583 -6.561 1.00 54.62 392 SER A N 1
ATOM 3091 C CA . SER A 1 392 ? -43.418 -33.402 -7.454 1.00 54.62 392 SER A CA 1
ATOM 3092 C C . SER A 1 392 ? -43.219 -33.090 -8.943 1.00 54.62 392 SER A C 1
ATOM 3094 O O . SER A 1 392 ? -43.509 -33.925 -9.790 1.00 54.62 392 SER A O 1
ATOM 3096 N N . ALA A 1 393 ? -42.725 -31.893 -9.285 1.00 49.34 393 ALA A N 1
ATOM 3097 C CA . ALA A 1 393 ? -42.427 -31.522 -10.669 1.00 49.34 393 ALA A CA 1
ATOM 3098 C C . ALA A 1 393 ? -41.159 -32.211 -11.207 1.00 49.34 393 ALA A C 1
ATOM 3100 O O . ALA A 1 393 ? -41.019 -32.334 -12.420 1.00 49.34 393 ALA A O 1
ATOM 3101 N N . GLN A 1 394 ? -40.273 -32.701 -10.329 1.00 45.88 394 GLN A N 1
ATOM 3102 C CA . GLN A 1 394 ? -39.108 -33.502 -10.723 1.00 45.88 394 GLN A CA 1
ATOM 3103 C C . GLN A 1 394 ? -39.445 -34.971 -11.023 1.00 45.88 394 GLN A C 1
ATOM 3105 O O . GLN A 1 394 ? -38.660 -35.636 -11.690 1.00 45.88 394 GLN A O 1
ATOM 3110 N N . GLU A 1 395 ? -40.613 -35.476 -10.612 1.00 44.50 395 GLU A N 1
ATOM 3111 C CA . GLU A 1 395 ? -41.055 -36.841 -10.950 1.00 44.50 395 GLU A CA 1
ATOM 3112 C C . GLU A 1 395 ? -41.727 -36.942 -12.335 1.00 44.50 395 GLU A C 1
ATOM 3114 O O . GLU A 1 395 ? -42.006 -38.043 -12.794 1.00 44.50 395 GLU A O 1
ATOM 3119 N N . ILE A 1 396 ? -41.957 -35.821 -13.036 1.00 44.47 396 ILE A N 1
ATOM 3120 C CA . ILE A 1 396 ? -42.572 -35.802 -14.384 1.00 44.47 396 ILE A CA 1
ATOM 3121 C C . ILE A 1 396 ? -41.507 -35.705 -15.501 1.00 44.47 396 ILE A C 1
ATOM 3123 O O . ILE A 1 396 ? -41.830 -35.768 -16.684 1.00 44.47 396 ILE A O 1
ATOM 3127 N N . SER A 1 397 ? -40.223 -35.584 -15.150 1.00 42.28 397 SER A N 1
ATOM 3128 C CA . SER A 1 397 ? -39.117 -35.450 -16.110 1.00 42.28 397 SER A CA 1
ATOM 3129 C C . SER A 1 397 ? -38.082 -36.580 -16.051 1.00 42.28 397 SER A C 1
ATOM 3131 O O . SER A 1 397 ? -36.925 -36.338 -16.390 1.00 42.28 397 SER A O 1
ATOM 3133 N N . ASN A 1 398 ? -38.488 -37.784 -15.635 1.00 38.97 398 ASN A N 1
ATOM 3134 C CA . ASN A 1 398 ? -37.729 -39.023 -15.843 1.00 38.97 398 ASN A CA 1
ATOM 3135 C C . ASN A 1 398 ? -38.518 -39.992 -16.718 1.00 38.97 398 ASN A C 1
ATOM 3137 O O . ASN A 1 398 ? -39.696 -40.247 -16.379 1.00 38.97 398 ASN A O 1
#

Radius of gyration: 29.35 Å; Cα contacts (8 Å, |Δi|>4): 532; chains: 1; bounding box: 93×73×63 Å

Secondary structure (DSSP, 8-state):
-------EEES-EESS--EES-EEES-EEES-EESS--EES-EEES-EEES--EEHHHHHTSBS--GGGEES--EE-S-TTSPPPBPPHHHHHHHHHS--S--HHHHHHHHHHH-GGGGGS-HHHHHHT-HHHHHHHTTSHHHHHHHHHHHHHHHHHHHTTTSSBSHHHHHHHHHHHHHHHHHSS-TTS-HHHHHHHHHHHHHHHHHHHHHHHHHHHHHHH--S-EEEEE-S-S-HHHHHHHTGGGSGGG-EEEEEEE--SSSEEEEEEESSHHHHHHHHHHHHHTSBHHHHHHHHHHSPPP-------------------------------------S----SS------SEEEEEEEEEETTTEEEEEEEEEETTTHHHHHHHHHHHHHHGGG--

Foldseek 3Di:
DPPPPAAEDEQDAAEPAEAELEEHANHEDECYEYLDAHYALYEHANYAYAVHEHELCVQLGYAHAAQVRYHVYWYWYDDSVDDTDTDDLVNLVCVLPPPDVRQLSSSLSSVCRHPVCCQLDDPSLVSVLDLVSLVVVCVPLVSSLSSLVSVLVRQVSCLVVLSHFQQSLVSLLVSLVVVLVVQVPDPPRDVSNNVSSVVSNVVSVVVVVLLVLLLVLVLVPDDQKDKDWDADDQDVVVCCVVVVVLCPPVQKDFDHWADDVPTIMTMMGGDDSVSSSVVSSVVSSSGGPVVSVVSSVPGDDPPPPPPPPPPDDDDDDDDDDDDDDDDDDDDDDPPPDPPQFDQDDDDDDDDDPFDWDWDWDQDPPRDIGIGIGTHDPVCCVVVVVVVVVVVVVVVVVD

Solvent-accessible surface area (backbone atoms only — not comparable to full-atom values): 23316 Å² total; per-residue (Å²): 132,80,84,76,77,58,52,71,50,67,70,42,80,40,68,88,46,68,48,63,73,45,79,44,63,47,25,36,37,31,49,30,46,51,69,52,59,53,45,38,55,26,36,34,38,75,43,38,35,32,51,23,57,43,40,49,61,36,44,45,36,26,44,66,57,40,57,92,36,50,40,82,45,56,35,33,65,72,59,87,87,49,91,76,52,75,48,52,74,67,61,48,48,46,59,48,70,44,92,56,94,65,53,44,59,30,32,31,28,39,42,35,21,77,35,67,68,41,62,76,71,38,73,44,46,54,45,46,51,34,54,74,60,54,61,66,47,52,81,45,46,70,60,33,32,48,53,54,48,46,49,52,54,47,53,50,55,38,23,79,67,53,66,21,38,46,40,66,54,55,44,47,37,49,28,28,49,54,52,42,66,68,49,74,78,47,95,81,56,59,70,61,40,56,49,36,38,50,50,49,30,58,66,42,43,58,62,51,50,55,49,50,51,39,48,52,46,52,60,69,69,48,64,83,55,49,78,45,80,42,84,69,77,79,54,66,68,57,53,55,62,79,43,42,83,64,43,61,86,73,32,36,44,84,77,46,66,43,89,49,91,78,49,26,37,40,32,35,38,57,75,43,73,66,47,45,50,53,54,49,45,59,56,57,29,70,30,27,51,66,57,48,52,51,54,45,69,72,40,77,74,80,78,76,72,78,78,74,81,87,72,88,80,93,79,86,87,78,91,86,84,82,90,88,82,90,81,96,76,78,89,76,75,80,88,74,79,80,69,73,70,56,89,60,87,76,85,88,86,76,94,69,92,41,53,74,48,78,48,77,46,84,46,88,88,85,42,76,47,55,50,47,36,53,41,47,73,91,49,47,67,67,50,51,54,52,54,51,49,59,59,56,57,60,69,76,76,116

Nearest PDB structures (foldseek):
  3qwu-assembly1_B  TM=3.748E-01  e=7.056E-01  Aquifex aeolicus
  2efk-assembly1_A-2  TM=2.816E-01  e=6.075E+00  Homo sapiens

Sequence (398 aa):
MQPVTALRLVTGRYWNLLIKGCRFVRCAFVDCVTTNKLFETCLVLDCRFERTELQVQTITGNFGISADQLWDCPIRSHDPKVAFDYVDLASLDEIATAKTRLAPVEHLRVAYFLSRDVLWGSDALDAALDARGWLQLCRIPSTFAIILQDFSEFLLWVYDRNELTVHPLLLLHTVTSQLSARFGGDAGVNPRVSRAIMGVHMQLSRSVEEFLGVLSGLALDAGDRVRFVANGPLEPAYYHLELAHVFVGDEVRLVEVKPHNSPVELVFEWVSQHSLLCLLAAFAASRVQAELHQLSALLPPPREEEVQEKGGRKRVGSRQSKKAPGLRRVAGVSRDSIELFSYSMGFTSGKSRAYELKARALLPGSLLLELRLEISTGILRPFRRILLKLLSAQEISN

Organism: NCBI:txid203437

pLDDT: mean 74.8, std 20.69, range [25.44, 97.19]